Protein AF-A0A2G5BEB1-F1 (afdb_monomer_lite)

Foldseek 3Di:
DWDKDKDFFDWAWAQEADDPVSLPGTAIKTKIKIFTAHCVVCVVVVDCVSDQDVVQLSVQLRVQRHVVRPFHDLVLNQLSSQLSNCVRGVRTLKMWMKMWGAPPDPQFRIKIKIAIDGPCQAPVDDDDPCPVVSVVVHDFIKIKTFFNWAWAQEADDPVSRPGTAIKTKIKIQTDHDDDGDPDHRDRDDDQLPPVVVLSVQLRVDRHPDNYHDQVVNQVVSQCSSCPVSVRQKMKMKMWGAPPDVPDRTDIDIDIDGPVNVPPDDDDPPPPLDWKKWKKKKKAFDDPQVVLVLLLQVLQCVVAVQKHFLAKFAWFWAQQDPDRPGGTMTMIMTIMTGSDDPVRVVVSSVVSQVVQPDDPPPDDSDHGSMDIAGQAMHLDADDDPVDGPNHPCLLVDLRRLNNVCRVPQQCAPVVVRDGSVRSNVCCVPPDPGDPRPPDDFAAEEAEQELECPPQFVPSQQVDLVRSLVVVVVLVVLPHLEYEYELADQAAPGDDDDLVSSLVRQLSNLLVCVVVVPPRAYEYEDQEQSSVLSSVVSPHQEYEYQQLNPPPVCNLLSCQVSLGAYEREDADDGSHCLCVQLQPVVQVRQLLQVLLQVSLVSLSVSSNSRRHLNRYEYESNQPHSHDLVNSVSCLQCLLLSQDDVVVVSDDPPGDNNNHPHAYEYEPQLDVSQCVVVVNPRSNVSLVSVLVSLLSCVLSVHNYYYYNPSNSNVVSSVVSCVVRVD

Organism: Coemansia reversa (strain ATCC 12441 / NRRL 1564) (NCBI:txid763665)

pLDDT: mean 85.65, std 13.17, range [38.09, 98.75]

Radius of gyration: 40.82 Å; chains: 1; bounding box: 99×52×104 Å

Secondary structure (DSSP, 8-state):
--EEEEEEEEEEEE-B-SSTTGGGSPEEEEEEEEEEE--HHHHHH--GGGS--HHHHHHHHHHHHHH-TTB--HHHHHHHHHHHHHHT-TT-SEEEEEEEEET-STT-SEEEEEEEEEHHHHHS----TTHHHHHHT---EEEEEEEEEEEE---SSGGGGTS-EEEEEEEEEEEPPPS---SS------GGG-HHHHHHHHHHHHHH---SSHHHHHHHHHHHHHHTS--SEEEEEEEEETSSTTSSEEEEEEEEEGGGGTS--S---S----EEEEEEEEE-SS-HHHHHHHHHHHHHHT-TTEEEEEE---EEE--SS-SSSPPEEEEEEEEEESS-HHHHHHHHHHHHHHTT--TTS-TT---S-EEEEEEETT--EE-SS-EES-TTGGG-HHHHHHHHHH-SS-EETTTTEEHHHHHHHHHHHS--------PPPEEEEEEE--TT-TTTTTTT-SHHHHHHHHHHHHHTT-SEEEEESS--STTPPPPPHHHHHHHHHHHHHHHHHTT--S-EEEE-S-HHHHHHHHHTT--EEEETTTTSS-TTHHHHHHHHT--EEEE---S-TTTGGG----GGGTT-HHHHHHHHHHHHHHHHHHTT--GGGEEEE--TTSS--HHHHHHHHHTTHHHH--GGGT-S-TTS--TTTT--BEE--TT-HHHHHHHT--SSGGGHHHHHHHHHHHHHTT-SEEEES-HHHHHHHHHHHHHHHT-

InterPro domains:
  IPR000489 Pterin-binding domain [PF00809] (444-705)
  IPR000489 Pterin-binding domain [PS00793] (477-490)
  IPR000489 Pterin-binding domain [PS50972] (441-715)
  IPR000550 7,8-Dihydro-6-hydroxymethylpterin-pyrophosphokinase, HPPK [PF01288] (278-407)
  IPR000550 7,8-Dihydro-6-hydroxymethylpterin-pyrophosphokinase, HPPK [PS00794] (363-374)
  IPR000550 7,8-Dihydro-6-hydroxymethylpterin-pyrophosphokinase, HPPK [TIGR01498] (277-407)
  IPR000550 7,8-Dihydro-6-hydroxymethylpterin-pyrophosphokinase, HPPK [cd00483] (277-406)
  IPR006157 Dihydroneopterin aldolase/epimerase domain [PF02152] (5-115)
  IPR006157 Dihydroneopterin aldolase/epimerase domain [PF02152] (143-255)
  IPR006157 Dihydroneopterin aldolase/epimerase domain [SM00905] (5-117)
  IPR006157 Dihydroneopterin aldolase/epimerase domain [SM00905] (143-256)
  IPR006157 Dihydroneopterin aldolase/epimerase domain [TIGR00526] (3-120)
  IPR006157 Dihydroneopterin aldolase/epimerase domain [TIGR00526] (141-257)
  IPR006390 Dihydropteroate synthase domain [TIGR01496] (444-718)
  IPR006390 Dihydropteroate synthase domain [cd00739] (441-718)
  IPR011005 Dihydropteroate synthase-like superfamily [G3DSA:3.20.20.20] (442-723)
  IPR011005 Dihydropteroate synthase-like superfamily [SSF51717] (438-722)
  IPR035907 7,8-Dihydro-6-hydroxymethylpterin-pyrophosphokinase HPPK superfamily [G3DSA:3.30.70.560] (274-441)
  IPR035907 7,8-Dihydro-6-hydroxymethylpterin-pyrophosphokinase HPPK superfamily [SSF55083] (275-429)
  IPR043133 GTP cyclohydrolase I, C-terminal/NADPH-dependent 7-cyano-7-deazaguanine reductase [G3DSA:3.30.1130.10] (1-122)

Structure (mmCIF, N/CA/C/O backbone):
data_AF-A0A2G5BEB1-F1
#
_entry.id   AF-A0A2G5BEB1-F1
#
loop_
_atom_site.group_PDB
_atom_site.id
_atom_site.type_symbol
_atom_site.label_atom_id
_atom_site.label_alt_id
_atom_site.label_comp_id
_atom_site.label_asym_id
_atom_site.label_entity_id
_atom_site.label_seq_id
_atom_site.pdbx_PDB_ins_code
_atom_site.Cartn_x
_atom_site.Cartn_y
_atom_site.Cartn_z
_atom_site.occupancy
_atom_site.B_iso_or_equiv
_atom_site.auth_seq_id
_atom_site.auth_comp_id
_atom_site.auth_asym_id
_atom_site.auth_atom_id
_atom_site.pdbx_PDB_model_num
ATOM 1 N N . MET A 1 1 ? 57.418 22.191 -40.874 1.00 50.34 1 MET A N 1
ATOM 2 C CA . MET A 1 1 ? 56.161 21.507 -41.246 1.00 50.34 1 MET A CA 1
ATOM 3 C C . MET A 1 1 ? 56.333 20.986 -42.658 1.00 50.34 1 MET A C 1
ATOM 5 O O . MET A 1 1 ? 56.909 21.708 -43.458 1.00 50.34 1 MET A O 1
ATOM 9 N N . ALA A 1 2 ? 55.942 19.744 -42.936 1.00 66.94 2 ALA A N 1
ATOM 10 C CA . ALA A 1 2 ? 55.986 19.213 -44.296 1.00 66.94 2 ALA A CA 1
ATOM 11 C C . ALA A 1 2 ? 54.784 19.742 -45.087 1.00 66.94 2 ALA A C 1
ATOM 13 O O . ALA A 1 2 ? 53.662 19.700 -44.576 1.00 66.94 2 ALA A O 1
ATOM 14 N N . ASP A 1 3 ? 55.013 20.219 -46.308 1.00 84.00 3 ASP A N 1
ATOM 15 C CA . ASP A 1 3 ? 53.933 20.579 -47.224 1.00 84.00 3 ASP A CA 1
ATOM 16 C C . ASP A 1 3 ? 53.257 19.299 -47.750 1.00 84.00 3 ASP A C 1
ATOM 18 O O . ASP A 1 3 ? 53.805 18.192 -47.655 1.00 84.00 3 ASP A O 1
ATOM 22 N N . LYS A 1 4 ? 52.044 19.423 -48.298 1.00 86.69 4 LYS A N 1
ATOM 23 C CA . LYS A 1 4 ? 51.314 18.279 -48.858 1.00 86.69 4 LYS A CA 1
ATOM 24 C C . LYS A 1 4 ? 50.731 18.565 -50.229 1.00 86.69 4 LYS A C 1
ATOM 26 O O . LYS A 1 4 ? 50.159 19.624 -50.473 1.00 86.69 4 LYS A O 1
ATOM 31 N N . ILE A 1 5 ? 50.836 17.572 -51.104 1.00 86.25 5 ILE A N 1
ATOM 32 C CA . ILE A 1 5 ? 50.194 17.548 -52.416 1.00 86.25 5 ILE A CA 1
ATOM 33 C C . ILE A 1 5 ? 49.035 16.559 -52.349 1.00 86.25 5 ILE A C 1
ATOM 35 O O . ILE A 1 5 ? 49.236 15.402 -51.990 1.00 86.25 5 ILE A O 1
ATOM 39 N N . ILE A 1 6 ? 47.828 17.015 -52.680 1.00 87.88 6 ILE A N 1
ATOM 40 C CA . ILE A 1 6 ? 46.588 16.272 -52.433 1.00 87.88 6 ILE A CA 1
ATOM 41 C C . ILE A 1 6 ? 45.949 15.842 -53.754 1.00 87.88 6 ILE A C 1
ATOM 43 O O . ILE A 1 6 ? 45.646 16.671 -54.610 1.00 87.88 6 ILE A O 1
ATOM 47 N N . PHE A 1 7 ? 45.668 14.548 -53.866 1.00 85.88 7 PHE A N 1
ATOM 48 C CA . PHE A 1 7 ? 44.757 13.956 -54.840 1.00 85.88 7 PHE A CA 1
ATOM 49 C C . PHE A 1 7 ? 43.462 13.643 -54.113 1.00 85.88 7 PHE A C 1
ATOM 51 O O . PHE A 1 7 ? 43.474 12.835 -53.188 1.00 85.88 7 PHE A O 1
ATOM 58 N N . ARG A 1 8 ? 42.354 14.272 -54.490 1.00 88.12 8 ARG A N 1
ATOM 59 C CA . ARG A 1 8 ? 41.072 14.065 -53.814 1.00 88.12 8 ARG A CA 1
ATOM 60 C C . ARG A 1 8 ? 40.091 13.360 -54.740 1.00 88.12 8 ARG A C 1
ATOM 62 O O . ARG A 1 8 ? 39.988 13.721 -55.907 1.00 88.12 8 ARG A O 1
ATOM 69 N N . ASP A 1 9 ? 39.376 12.384 -54.188 1.00 87.25 9 ASP A N 1
ATOM 70 C CA . ASP A 1 9 ? 38.238 11.711 -54.821 1.00 87.25 9 ASP A CA 1
ATOM 71 C C . ASP A 1 9 ? 38.525 11.080 -56.199 1.00 87.25 9 ASP A C 1
ATOM 73 O O . ASP A 1 9 ? 37.668 11.068 -57.084 1.00 87.25 9 ASP A O 1
ATOM 77 N N . LEU A 1 10 ? 39.718 10.506 -56.388 1.00 89.31 10 LEU A N 1
ATOM 78 C CA . LEU A 1 10 ? 40.058 9.763 -57.600 1.00 89.31 10 LEU A CA 1
ATOM 79 C C . LEU A 1 10 ? 39.184 8.505 -57.698 1.00 89.31 10 LEU A C 1
ATOM 81 O O . LEU A 1 10 ? 39.297 7.591 -56.880 1.00 89.31 10 LEU A O 1
ATOM 85 N N . GLN A 1 11 ? 38.317 8.460 -58.707 1.00 89.88 11 GLN A N 1
ATOM 86 C CA . GLN A 1 11 ? 37.434 7.324 -58.953 1.00 89.88 11 GLN A CA 1
ATOM 87 C C . GLN A 1 11 ? 38.144 6.265 -59.793 1.00 89.88 11 GLN A C 1
ATOM 89 O O . GLN A 1 11 ? 38.603 6.541 -60.899 1.00 89.88 11 GLN A O 1
ATOM 94 N N . VAL A 1 12 ? 38.194 5.038 -59.283 1.00 88.00 12 VAL A N 1
ATOM 95 C CA . VAL A 1 12 ? 38.777 3.883 -59.976 1.00 88.00 12 VAL A CA 1
ATOM 96 C C . VAL A 1 12 ? 37.837 2.688 -59.891 1.00 88.00 12 VAL A C 1
ATOM 98 O O . VAL A 1 12 ? 36.945 2.643 -59.042 1.00 88.00 12 VAL A O 1
ATOM 101 N N . ARG A 1 13 ? 38.012 1.702 -60.775 1.00 84.44 13 ARG A N 1
ATOM 102 C CA . ARG A 1 13 ? 37.219 0.467 -60.757 1.00 84.44 13 ARG A CA 1
ATOM 103 C C . ARG A 1 13 ? 38.139 -0.733 -60.634 1.00 84.44 13 ARG A C 1
ATOM 105 O O . ARG A 1 13 ? 39.037 -0.895 -61.448 1.00 84.44 13 ARG A O 1
ATOM 112 N N . THR A 1 14 ? 37.893 -1.580 -59.641 1.00 83.19 14 THR A N 1
ATOM 113 C CA . THR A 1 14 ? 38.713 -2.773 -59.403 1.00 83.19 14 THR A CA 1
ATOM 114 C C . THR A 1 14 ? 37.883 -3.934 -58.859 1.00 83.19 14 THR A C 1
ATOM 116 O O . THR A 1 14 ? 36.728 -3.755 -58.468 1.00 83.19 14 THR A O 1
ATOM 119 N N . VAL A 1 15 ? 38.447 -5.139 -58.872 1.00 80.62 15 VAL A N 1
ATOM 120 C CA . VAL A 1 15 ? 37.795 -6.361 -58.383 1.00 80.62 15 VAL A CA 1
ATOM 121 C C . VAL A 1 15 ? 38.405 -6.715 -57.029 1.00 80.62 15 VAL A C 1
ATOM 123 O O . VAL A 1 15 ? 39.527 -7.218 -56.981 1.00 80.62 15 VAL A O 1
ATOM 126 N N . LEU A 1 16 ? 37.662 -6.437 -55.952 1.00 75.50 16 LEU A N 1
ATOM 127 C CA . LEU A 1 16 ? 38.120 -6.554 -54.565 1.00 75.50 16 LEU A CA 1
ATOM 128 C C . LEU A 1 16 ? 37.055 -7.209 -53.675 1.00 75.50 16 LEU A C 1
ATOM 130 O O . LEU A 1 16 ? 35.891 -6.794 -53.710 1.00 75.50 16 LEU A O 1
ATOM 134 N N . GLY A 1 17 ? 37.456 -8.195 -52.865 1.00 67.06 17 GLY A N 1
ATOM 135 C CA . GLY A 1 17 ? 36.597 -8.799 -51.837 1.00 67.06 17 GLY A CA 1
ATOM 136 C C . GLY A 1 17 ? 36.784 -10.304 -51.611 1.00 67.06 17 GLY A C 1
ATOM 137 O O . GLY A 1 17 ? 37.324 -11.023 -52.456 1.00 67.06 17 GLY A O 1
ATOM 138 N N . ASN A 1 18 ? 36.298 -10.782 -50.461 1.00 61.09 18 ASN A N 1
ATOM 139 C CA . ASN A 1 18 ? 36.374 -12.189 -50.040 1.00 61.09 18 ASN A CA 1
ATOM 140 C C . ASN A 1 18 ? 35.274 -13.065 -50.659 1.00 61.09 18 ASN A C 1
ATOM 142 O O . ASN A 1 18 ? 35.473 -14.266 -50.861 1.00 61.09 18 ASN A O 1
ATOM 146 N N . ASP A 1 19 ? 34.120 -12.482 -50.992 1.00 57.94 19 ASP A N 1
ATOM 147 C CA . ASP A 1 19 ? 32.977 -13.254 -51.464 1.00 57.94 19 ASP A CA 1
ATOM 148 C C . ASP A 1 19 ? 33.069 -13.583 -52.959 1.00 57.94 19 ASP A C 1
ATOM 150 O O . ASP A 1 19 ? 33.505 -12.794 -53.801 1.00 57.94 19 ASP A O 1
ATOM 154 N N . SER A 1 20 ? 32.576 -14.764 -53.335 1.00 55.53 20 SER A N 1
ATOM 155 C CA . SER A 1 20 ? 32.571 -15.234 -54.729 1.00 55.53 20 SER A CA 1
ATOM 156 C C . SER A 1 20 ? 31.757 -14.361 -55.694 1.00 55.53 20 SER A C 1
ATOM 158 O O . SER A 1 20 ? 31.937 -14.482 -56.903 1.00 55.53 20 SER A O 1
ATOM 160 N N . TRP A 1 21 ? 30.868 -13.493 -55.203 1.00 58.41 21 TRP A N 1
ATOM 161 C CA . TRP A 1 21 ? 30.113 -12.542 -56.027 1.00 58.41 21 TRP A CA 1
ATOM 162 C C . TRP A 1 21 ? 30.833 -11.191 -56.183 1.00 58.41 21 TRP A C 1
ATOM 164 O O . TRP A 1 21 ? 30.773 -10.602 -57.262 1.00 58.41 21 TRP A O 1
ATOM 174 N N . GLU A 1 22 ? 31.584 -10.742 -55.169 1.00 59.75 22 GLU A N 1
ATOM 175 C CA . GLU A 1 22 ? 32.393 -9.513 -55.223 1.00 59.75 22 GLU A CA 1
ATOM 176 C C . GLU A 1 22 ? 33.543 -9.628 -56.233 1.00 59.75 22 GLU A C 1
ATOM 178 O O . GLU A 1 22 ? 33.917 -8.641 -56.867 1.00 59.75 22 GLU A O 1
ATOM 183 N N . ARG A 1 23 ? 34.031 -10.855 -56.462 1.00 61.38 23 ARG A N 1
ATOM 184 C CA . ARG A 1 23 ? 35.106 -11.178 -57.414 1.00 61.38 23 ARG A CA 1
ATOM 185 C C . ARG A 1 23 ? 34.682 -11.222 -58.891 1.00 61.38 23 ARG A C 1
ATOM 187 O O . ARG A 1 23 ? 35.510 -11.517 -59.747 1.00 61.38 23 ARG A O 1
ATOM 194 N N . LYS A 1 24 ? 33.408 -10.960 -59.219 1.00 62.44 24 LYS A N 1
ATOM 195 C CA . LYS A 1 24 ? 32.873 -11.121 -60.590 1.00 62.44 24 LYS A CA 1
ATOM 196 C C . LYS A 1 24 ? 32.738 -9.826 -61.393 1.00 62.44 24 LYS A C 1
ATOM 198 O O . LYS A 1 24 ? 32.649 -9.900 -62.616 1.00 62.44 24 LYS A O 1
ATOM 203 N N . LYS A 1 25 ? 32.669 -8.652 -60.752 1.00 73.44 25 LYS A N 1
ATOM 204 C CA . LYS A 1 25 ? 32.458 -7.363 -61.439 1.00 73.44 25 LYS A CA 1
ATOM 205 C C . LYS A 1 25 ? 33.338 -6.257 -60.841 1.00 73.44 25 LYS A C 1
ATOM 207 O O . LYS A 1 25 ? 33.421 -6.183 -59.618 1.00 73.44 25 LYS A O 1
ATOM 212 N N . PRO A 1 26 ? 33.929 -5.365 -61.662 1.00 78.31 26 PRO A N 1
ATOM 213 C CA . PRO A 1 26 ? 34.647 -4.193 -61.167 1.00 78.31 26 PRO A CA 1
ATOM 214 C C . PRO A 1 26 ? 33.732 -3.238 -60.387 1.00 78.31 26 PRO A C 1
ATOM 216 O O . PRO A 1 26 ? 32.719 -2.758 -60.911 1.00 78.31 26 PRO A O 1
ATOM 219 N N . GLN A 1 27 ? 34.116 -2.938 -59.149 1.00 80.44 27 GLN A N 1
ATOM 220 C CA . GLN A 1 27 ? 33.395 -2.079 -58.211 1.00 80.44 27 GLN A CA 1
ATOM 221 C C . GLN A 1 27 ? 34.044 -0.690 -58.156 1.00 80.44 27 GLN A C 1
ATOM 223 O O . GLN A 1 27 ? 35.267 -0.595 -58.284 1.00 80.44 27 GLN A O 1
ATOM 228 N N . PRO A 1 28 ? 33.258 0.387 -57.988 1.00 86.50 28 PRO A N 1
ATOM 229 C CA . PRO A 1 28 ? 33.807 1.726 -57.840 1.00 86.50 28 PRO A CA 1
ATOM 230 C C . PRO A 1 28 ? 34.500 1.873 -56.479 1.00 86.50 28 PRO A C 1
ATOM 232 O O . PRO A 1 28 ? 33.906 1.589 -55.440 1.00 86.50 28 PRO A O 1
ATOM 235 N N . LEU A 1 29 ? 35.738 2.353 -56.494 1.00 88.69 29 LEU A N 1
ATOM 236 C CA . LEU A 1 29 ? 36.470 2.811 -55.319 1.00 88.69 29 LEU A CA 1
ATOM 237 C C . LEU A 1 29 ? 36.812 4.289 -55.484 1.00 88.69 29 LEU A C 1
ATOM 239 O O . LEU A 1 29 ? 37.025 4.773 -56.597 1.00 88.69 29 LEU A O 1
ATOM 243 N N . VAL A 1 30 ? 36.875 4.997 -54.362 1.00 91.00 30 VAL A N 1
ATOM 244 C CA . VAL A 1 30 ? 37.240 6.412 -54.312 1.00 91.00 30 VAL A CA 1
ATOM 245 C C . VAL A 1 30 ? 38.501 6.555 -53.478 1.00 91.00 30 VAL A C 1
ATOM 247 O O . VAL A 1 30 ? 38.523 6.159 -52.313 1.00 91.00 30 VAL A O 1
ATOM 250 N N . ILE A 1 31 ? 39.543 7.127 -54.069 1.00 91.81 31 ILE A N 1
ATOM 251 C CA . ILE A 1 31 ? 40.861 7.254 -53.453 1.00 91.81 31 ILE A CA 1
ATOM 252 C C . ILE A 1 31 ? 41.169 8.728 -53.220 1.00 91.81 31 ILE A C 1
ATOM 254 O O . ILE A 1 31 ? 41.118 9.541 -54.140 1.00 91.81 31 ILE A O 1
ATOM 258 N N . THR A 1 32 ? 41.553 9.056 -51.995 1.00 92.19 32 THR A N 1
ATOM 259 C CA . THR A 1 32 ? 42.235 10.309 -51.678 1.00 92.19 32 THR A CA 1
ATOM 260 C C . THR A 1 32 ? 43.657 9.969 -51.256 1.00 92.19 32 THR A C 1
ATOM 262 O O . THR A 1 32 ? 43.847 9.083 -50.430 1.00 92.19 32 THR A O 1
ATOM 265 N N . ALA A 1 33 ? 44.661 10.638 -51.813 1.00 90.31 33 ALA A N 1
ATOM 266 C CA . ALA A 1 33 ? 46.050 10.457 -51.408 1.00 90.31 33 ALA A CA 1
ATOM 267 C C . ALA A 1 33 ? 46.710 11.809 -51.127 1.00 90.31 33 ALA A C 1
ATOM 269 O O . ALA A 1 33 ? 46.511 12.765 -51.873 1.00 90.31 33 ALA A O 1
ATOM 270 N N . GLU A 1 34 ? 47.503 11.893 -50.062 1.00 90.88 34 GLU A N 1
ATOM 271 C CA . GLU A 1 34 ? 48.297 13.080 -49.732 1.00 90.88 34 GLU A CA 1
ATOM 272 C C . GLU A 1 34 ? 49.778 12.697 -49.739 1.00 90.88 34 GLU A C 1
ATOM 274 O O . GLU A 1 34 ? 50.208 11.843 -48.968 1.00 90.88 34 GLU A O 1
ATOM 279 N N . VAL A 1 35 ? 50.565 13.307 -50.625 1.00 88.69 35 VAL A N 1
ATOM 280 C CA . VAL A 1 35 ? 52.017 13.106 -50.692 1.00 88.69 35 VAL A CA 1
ATOM 281 C C . VAL A 1 35 ? 52.688 14.227 -49.913 1.00 88.69 35 VAL A C 1
ATOM 283 O O . VAL A 1 35 ? 52.604 15.393 -50.299 1.00 88.69 35 VAL A O 1
ATOM 286 N N . HIS A 1 36 ? 53.349 13.871 -48.815 1.00 87.00 36 HIS A N 1
ATOM 287 C CA . HIS A 1 36 ? 54.036 14.815 -47.942 1.00 87.00 36 HIS A CA 1
ATOM 288 C C . HIS A 1 36 ? 55.459 15.051 -48.452 1.00 87.00 36 HIS A C 1
ATOM 290 O O . HIS A 1 36 ? 56.239 14.110 -48.592 1.00 87.00 36 HIS A O 1
ATOM 296 N N . THR A 1 37 ? 55.803 16.302 -48.744 1.00 85.12 37 THR A N 1
ATOM 297 C CA . THR A 1 37 ? 57.102 16.724 -49.299 1.00 85.12 37 THR A CA 1
ATOM 298 C C . THR A 1 37 ? 57.330 18.200 -48.980 1.00 85.12 37 THR A C 1
ATOM 300 O O . THR A 1 37 ? 56.379 18.919 -48.713 1.00 85.12 37 THR A O 1
ATOM 303 N N . SER A 1 38 ? 58.565 18.696 -49.038 1.00 82.25 38 SER A N 1
ATOM 304 C CA . SER A 1 38 ? 58.790 20.148 -49.084 1.00 82.25 38 SER A CA 1
ATOM 305 C C . SER A 1 38 ? 58.563 20.662 -50.507 1.00 82.25 38 SER A C 1
ATOM 307 O O . SER A 1 38 ? 59.093 20.076 -51.454 1.00 82.25 38 SER A O 1
ATOM 309 N N . ILE A 1 39 ? 57.804 21.750 -50.667 1.00 82.69 39 ILE A N 1
ATOM 310 C CA . ILE A 1 39 ? 57.657 22.459 -51.955 1.00 82.69 39 ILE A CA 1
ATOM 311 C C . ILE A 1 39 ? 58.465 23.760 -52.004 1.00 82.69 39 ILE A C 1
ATOM 313 O O . ILE A 1 39 ? 58.426 24.470 -53.004 1.00 82.69 39 ILE A O 1
ATOM 317 N N . THR A 1 40 ? 59.226 24.073 -50.949 1.00 82.94 40 THR A N 1
ATOM 318 C CA . THR A 1 40 ? 59.917 25.365 -50.795 1.00 82.94 40 THR A CA 1
ATOM 319 C C . THR A 1 40 ? 60.860 25.675 -51.960 1.00 82.94 40 THR A C 1
ATOM 321 O O . THR A 1 40 ? 60.860 26.797 -52.462 1.00 82.94 40 THR A O 1
ATOM 324 N N . SER A 1 41 ? 61.656 24.700 -52.413 1.00 78.62 41 SER A N 1
ATOM 325 C CA . SER A 1 41 ? 62.589 24.905 -53.531 1.00 78.62 41 SER A CA 1
ATOM 326 C C . SER A 1 41 ? 61.846 25.142 -54.844 1.00 78.62 41 SER A C 1
ATOM 328 O O . SER A 1 41 ? 62.132 26.119 -55.527 1.00 78.62 41 SER A O 1
ATOM 330 N N . ALA A 1 42 ? 60.825 24.329 -55.133 1.00 81.06 42 ALA A N 1
ATOM 331 C CA . ALA A 1 42 ? 59.997 24.476 -56.326 1.00 81.06 42 ALA A CA 1
ATOM 332 C C . ALA A 1 42 ? 59.212 25.796 -56.351 1.00 81.06 42 ALA A C 1
ATOM 334 O O . ALA A 1 42 ? 59.105 26.415 -57.400 1.00 81.06 42 ALA A O 1
ATOM 335 N N . GLY A 1 43 ? 58.704 26.258 -55.204 1.00 82.50 43 GLY A N 1
ATOM 336 C CA . GLY A 1 43 ? 58.013 27.546 -55.099 1.00 82.50 43 GLY A CA 1
ATOM 337 C C . GLY A 1 43 ? 58.934 28.748 -55.327 1.00 82.50 43 GLY A C 1
ATOM 338 O O . GLY A 1 43 ? 58.469 29.794 -55.768 1.00 82.50 43 GLY A O 1
ATOM 339 N N . LYS A 1 44 ? 60.240 28.605 -55.060 1.00 83.19 44 LYS A N 1
ATOM 340 C CA . LYS A 1 44 ? 61.248 29.643 -55.337 1.00 83.19 44 LYS A CA 1
ATOM 341 C C . LYS A 1 44 ? 61.762 29.607 -56.776 1.00 83.19 44 LYS A C 1
ATOM 343 O O . LYS A 1 44 ? 62.101 30.656 -57.312 1.00 83.19 44 LYS A O 1
ATOM 348 N N . SER A 1 45 ? 61.878 28.421 -57.371 1.00 84.94 45 SER A N 1
ATOM 349 C CA . SER A 1 45 ? 62.486 28.223 -58.693 1.00 84.94 45 SER A CA 1
ATOM 350 C C . SER A 1 45 ? 61.481 28.098 -59.839 1.00 84.94 45 SER A C 1
ATOM 352 O O . SER A 1 45 ? 61.897 28.116 -60.995 1.00 84.94 45 SER A O 1
ATOM 354 N N . ASP A 1 46 ? 60.190 27.937 -59.529 1.00 79.44 46 ASP A N 1
ATOM 355 C CA . ASP A 1 46 ? 59.101 27.627 -60.467 1.00 79.44 46 ASP A CA 1
ATOM 356 C C . ASP A 1 46 ? 59.376 26.387 -61.347 1.00 79.44 46 ASP A C 1
ATOM 358 O O . ASP A 1 46 ? 58.921 26.254 -62.484 1.00 79.44 46 ASP A O 1
ATOM 362 N N . ARG A 1 47 ? 60.170 25.436 -60.832 1.00 74.00 47 ARG A N 1
ATOM 363 C CA . ARG A 1 47 ? 60.544 24.205 -61.545 1.00 74.00 47 ARG A CA 1
ATOM 364 C C . ARG A 1 47 ? 59.811 22.994 -60.992 1.00 74.00 47 ARG A C 1
ATOM 366 O O . ARG A 1 47 ? 60.077 22.534 -59.883 1.00 74.00 47 ARG A O 1
ATOM 373 N N . VAL A 1 48 ? 58.975 22.373 -61.825 1.00 73.38 48 VAL A N 1
ATOM 374 C CA . VAL A 1 48 ? 58.261 21.125 -61.482 1.00 73.38 48 VAL A CA 1
ATOM 375 C C . VAL A 1 48 ? 59.223 19.972 -61.169 1.00 73.38 48 VAL A C 1
ATOM 377 O O . VAL A 1 48 ? 58.917 19.147 -60.313 1.00 73.38 48 VAL A O 1
ATOM 380 N N . SER A 1 49 ? 60.411 19.936 -61.789 1.00 75.62 49 SER A N 1
ATOM 381 C CA . SER A 1 49 ? 61.471 18.957 -61.486 1.00 75.62 49 SER A CA 1
ATOM 382 C C . SER A 1 49 ? 61.995 19.047 -60.050 1.00 75.62 49 SER A C 1
ATOM 384 O O . SER A 1 49 ? 62.637 18.117 -59.565 1.00 75.62 49 SER A O 1
ATOM 386 N N . GLU A 1 50 ? 61.748 20.172 -59.376 1.00 72.50 50 GLU A N 1
ATOM 387 C CA . GLU A 1 50 ? 62.120 20.390 -57.983 1.00 72.50 50 GLU A CA 1
ATOM 388 C C . GLU A 1 50 ? 60.976 20.080 -57.001 1.00 72.50 50 GLU A C 1
ATOM 390 O O . GLU A 1 50 ? 61.173 20.163 -55.788 1.00 72.50 50 GLU A O 1
ATOM 395 N N . SER A 1 51 ? 59.815 19.659 -57.516 1.00 79.31 51 SER A N 1
ATOM 396 C CA . SER A 1 51 ? 58.639 19.216 -56.764 1.00 79.31 51 SER A CA 1
ATOM 397 C C . SER A 1 51 ? 58.303 17.749 -57.065 1.00 79.31 51 SER A C 1
ATOM 399 O O . SER A 1 51 ? 58.953 17.074 -57.864 1.00 79.31 51 SER A O 1
ATOM 401 N N . VAL A 1 52 ? 57.258 17.234 -56.423 1.00 79.25 52 VAL A N 1
ATOM 402 C CA . VAL A 1 52 ? 56.653 15.946 -56.764 1.00 79.25 52 VAL A CA 1
ATOM 403 C C . VAL A 1 52 ? 55.662 16.143 -57.917 1.00 79.25 52 VAL A C 1
ATOM 405 O O . VAL A 1 52 ? 54.689 16.889 -57.803 1.00 79.25 52 VAL A O 1
ATOM 408 N N . HIS A 1 53 ? 55.877 15.443 -59.037 1.00 80.69 53 HIS A N 1
ATOM 409 C CA . HIS A 1 53 ? 54.985 15.527 -60.195 1.00 80.69 53 HIS A CA 1
ATOM 410 C C . HIS A 1 53 ? 53.680 14.758 -59.947 1.00 80.69 53 HIS A C 1
ATOM 412 O O . HIS A 1 53 ? 53.558 13.564 -60.238 1.00 80.69 53 HIS A O 1
ATOM 418 N N . TYR A 1 54 ? 52.656 15.469 -59.483 1.00 79.69 54 TYR A N 1
ATOM 419 C CA . TYR A 1 54 ? 51.370 14.888 -59.104 1.00 79.69 54 TYR A CA 1
ATOM 420 C C . TYR A 1 54 ? 50.701 14.090 -60.241 1.00 79.69 54 TYR A C 1
ATOM 422 O O . TYR A 1 54 ? 50.201 12.990 -60.021 1.00 79.69 54 TYR A O 1
ATOM 430 N N . GLY A 1 55 ? 50.792 14.555 -61.493 1.00 81.38 55 GLY A N 1
ATOM 431 C CA . GLY A 1 55 ? 50.257 13.820 -62.649 1.00 81.38 55 GLY A CA 1
ATOM 432 C C . GLY A 1 55 ? 50.869 12.426 -62.877 1.00 81.38 55 GLY A C 1
ATOM 433 O O . GLY A 1 55 ? 50.172 11.532 -63.352 1.00 81.38 55 GLY A O 1
ATOM 434 N N . VAL A 1 56 ? 52.141 12.205 -62.519 1.00 83.94 56 VAL A N 1
ATOM 435 C CA . VAL A 1 56 ? 52.809 10.897 -62.664 1.00 83.94 56 VAL A CA 1
ATOM 436 C C . VAL A 1 56 ? 52.387 9.958 -61.535 1.00 83.94 56 VAL A C 1
ATOM 438 O O . VAL A 1 56 ? 52.053 8.804 -61.801 1.00 83.94 56 VAL A O 1
ATOM 441 N N . ALA A 1 57 ? 52.329 10.463 -60.299 1.00 83.56 57 ALA A N 1
ATOM 442 C CA . ALA A 1 57 ? 51.834 9.709 -59.148 1.00 83.56 57 ALA A CA 1
ATOM 443 C C . ALA A 1 57 ? 50.370 9.275 -59.338 1.00 83.56 57 ALA A C 1
ATOM 445 O O . ALA A 1 57 ? 50.052 8.105 -59.149 1.00 83.56 57 ALA A O 1
ATOM 446 N N . CYS A 1 58 ? 49.507 10.176 -59.822 1.00 86.12 58 CYS A N 1
ATOM 447 C CA . CYS A 1 58 ? 48.113 9.866 -60.145 1.00 86.12 58 CYS A CA 1
ATOM 448 C C . CYS A 1 58 ? 48.003 8.767 -61.220 1.00 86.12 58 CYS A C 1
ATOM 450 O O . CYS A 1 58 ? 47.338 7.760 -60.997 1.00 86.12 58 CYS A O 1
ATOM 452 N N . LYS A 1 59 ? 48.733 8.885 -62.343 1.00 87.00 59 LYS A N 1
ATOM 453 C CA . LYS A 1 59 ? 48.748 7.852 -63.400 1.00 87.00 59 LYS A CA 1
ATOM 454 C C . LYS A 1 59 ? 49.191 6.482 -62.883 1.00 87.00 59 LYS A C 1
ATOM 456 O O . LYS A 1 59 ? 48.628 5.468 -63.287 1.00 87.00 59 LYS A O 1
ATOM 461 N N . ARG A 1 60 ? 50.190 6.440 -61.998 1.00 86.88 60 ARG A N 1
ATOM 462 C CA . ARG A 1 60 ? 50.664 5.188 -61.390 1.00 86.88 60 ARG A CA 1
ATOM 463 C C . ARG A 1 60 ? 49.662 4.591 -60.413 1.00 86.88 60 ARG A C 1
ATOM 465 O O . ARG A 1 60 ? 49.453 3.384 -60.464 1.00 86.88 60 ARG A O 1
ATOM 472 N N . ALA A 1 61 ? 49.026 5.413 -59.582 1.00 85.75 61 ALA A N 1
ATOM 473 C CA . ALA A 1 61 ? 47.962 4.970 -58.688 1.00 85.75 61 ALA A CA 1
ATOM 474 C C . ALA A 1 61 ? 46.773 4.386 -59.473 1.00 85.75 61 ALA A C 1
ATOM 476 O O . ALA A 1 61 ? 46.295 3.305 -59.135 1.00 85.75 61 ALA A O 1
ATOM 477 N N . THR A 1 62 ? 46.353 5.035 -60.567 1.00 87.25 62 THR A N 1
ATOM 478 C CA . THR A 1 62 ? 45.297 4.519 -61.454 1.00 87.25 62 THR A CA 1
ATOM 479 C C . THR A 1 62 ? 45.705 3.206 -62.122 1.00 87.25 62 THR A C 1
ATOM 481 O O . THR A 1 62 ? 44.957 2.236 -62.052 1.00 87.25 62 THR A O 1
ATOM 484 N N . ALA A 1 63 ? 46.911 3.132 -62.695 1.00 87.00 63 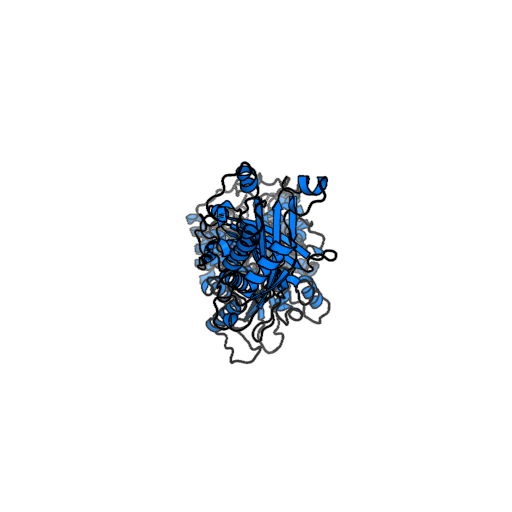ALA A N 1
ATOM 485 C CA . ALA A 1 63 ? 47.405 1.913 -63.341 1.00 87.00 63 ALA A CA 1
ATOM 486 C C . ALA A 1 63 ? 47.524 0.732 -62.360 1.00 87.00 63 ALA A C 1
ATOM 488 O O . ALA A 1 63 ? 47.227 -0.411 -62.712 1.00 87.00 63 ALA A O 1
ATOM 489 N N . PHE A 1 64 ? 47.927 0.994 -61.112 1.00 88.38 64 PHE A N 1
ATOM 490 C CA . PHE A 1 64 ? 47.880 -0.014 -60.057 1.00 88.38 64 PHE A CA 1
ATOM 491 C C . PHE A 1 64 ? 46.435 -0.443 -59.775 1.00 88.38 64 PHE A C 1
ATOM 493 O O . PHE A 1 64 ? 46.148 -1.634 -59.788 1.00 88.38 64 PHE A O 1
ATOM 500 N N . ALA A 1 65 ? 45.512 0.503 -59.574 1.00 85.31 65 ALA A N 1
ATOM 501 C CA . ALA A 1 65 ? 44.123 0.181 -59.257 1.00 85.31 65 ALA A CA 1
ATOM 502 C C . ALA A 1 65 ? 43.441 -0.683 -60.332 1.00 85.31 65 ALA A C 1
ATOM 504 O O . ALA A 1 65 ? 42.696 -1.607 -59.997 1.00 85.31 65 ALA A O 1
ATOM 505 N N . GLU A 1 66 ? 43.723 -0.398 -61.605 1.00 84.00 66 GLU A N 1
ATOM 506 C CA . GLU A 1 66 ? 43.212 -1.147 -62.756 1.00 84.00 66 GLU A CA 1
ATOM 507 C C . GLU A 1 66 ? 43.825 -2.546 -62.873 1.00 84.00 66 GLU A C 1
ATOM 509 O O . GLU A 1 66 ? 43.135 -3.464 -63.298 1.00 84.00 66 GLU A O 1
ATOM 514 N N . SER A 1 67 ? 45.086 -2.732 -62.469 1.00 82.62 67 SER A N 1
ATOM 515 C CA . SER A 1 67 ? 45.782 -4.031 -62.525 1.00 82.62 67 SER A CA 1
ATOM 516 C C . SER A 1 67 ? 45.636 -4.878 -61.256 1.00 82.62 67 SER A C 1
ATOM 518 O O . SER A 1 67 ? 45.945 -6.070 -61.276 1.00 82.62 67 SER A O 1
ATOM 520 N N . ALA A 1 68 ? 45.133 -4.297 -60.163 1.00 76.19 68 ALA A N 1
ATOM 521 C CA . ALA A 1 68 ? 44.945 -4.933 -58.860 1.00 76.19 68 ALA A CA 1
ATOM 522 C C . ALA A 1 68 ? 43.742 -5.901 -58.822 1.00 76.19 68 ALA A C 1
ATOM 524 O O . ALA A 1 68 ? 42.859 -5.801 -57.970 1.00 76.19 68 ALA A O 1
ATOM 525 N N . HIS A 1 69 ? 43.685 -6.851 -59.756 1.00 71.56 69 HIS A N 1
ATOM 526 C CA . HIS A 1 69 ? 42.661 -7.891 -59.778 1.00 71.56 69 HIS A CA 1
ATOM 527 C C . HIS A 1 69 ? 42.997 -9.009 -58.785 1.00 71.56 69 HIS A C 1
ATOM 529 O O . HIS A 1 69 ? 44.063 -9.616 -58.863 1.00 71.56 69 HIS A O 1
ATOM 535 N N . GLY A 1 70 ? 42.061 -9.324 -57.884 1.00 67.12 70 GLY A N 1
ATOM 536 C CA . GLY A 1 70 ? 42.175 -10.481 -56.987 1.00 67.12 70 GLY A CA 1
ATOM 537 C C . GLY A 1 70 ? 42.645 -10.175 -55.564 1.00 67.12 70 GLY A C 1
ATOM 538 O O . GLY A 1 70 ? 42.882 -11.120 -54.815 1.00 67.12 70 GLY A O 1
ATOM 539 N N . LEU A 1 71 ? 42.732 -8.897 -55.179 1.00 75.81 71 LEU A N 1
ATOM 540 C CA . LEU A 1 71 ? 42.914 -8.508 -53.778 1.00 75.81 71 LEU A CA 1
ATOM 541 C C . LEU A 1 71 ? 41.646 -8.805 -52.959 1.00 75.81 71 LEU A C 1
ATOM 543 O O . LEU A 1 71 ? 40.518 -8.558 -53.391 1.00 75.81 71 LEU A O 1
ATOM 547 N N . GLN A 1 72 ? 41.835 -9.317 -51.752 1.00 73.50 72 GLN A N 1
ATOM 548 C CA . GLN A 1 72 ? 40.794 -9.698 -50.805 1.00 73.50 72 GLN A CA 1
ATOM 549 C C . GLN A 1 72 ? 40.396 -8.532 -49.895 1.00 73.50 72 GLN A C 1
ATOM 551 O O . GLN A 1 72 ? 39.244 -8.470 -49.462 1.00 73.50 72 GLN A O 1
ATOM 556 N N . SER A 1 73 ? 41.315 -7.596 -49.632 1.00 78.69 73 SER A N 1
ATOM 557 C CA . SER A 1 73 ? 41.153 -6.545 -48.622 1.00 78.69 73 SER A CA 1
ATOM 558 C C . SER A 1 73 ? 41.396 -5.120 -49.127 1.00 78.69 73 SER A C 1
ATOM 560 O O . SER A 1 73 ? 42.186 -4.881 -50.044 1.00 78.69 73 SER A O 1
ATOM 562 N N . LEU A 1 74 ? 40.706 -4.150 -48.513 1.00 82.94 74 LEU A N 1
ATOM 563 C CA . LEU A 1 74 ? 40.837 -2.725 -48.847 1.00 82.94 74 LEU A CA 1
ATOM 564 C C . LEU A 1 74 ? 42.156 -2.147 -48.314 1.00 82.94 74 LEU A C 1
ATOM 566 O O . LEU A 1 74 ? 42.709 -1.215 -48.891 1.00 82.94 74 LEU A O 1
ATOM 570 N N . GLU A 1 75 ? 42.683 -2.753 -47.257 1.00 83.12 75 GLU A N 1
ATOM 571 C CA . GLU A 1 75 ? 43.982 -2.495 -46.656 1.00 83.12 75 GLU A CA 1
ATOM 572 C C . GLU A 1 75 ? 45.112 -2.801 -47.642 1.00 83.12 75 GLU A C 1
ATOM 574 O O . GLU A 1 75 ? 45.906 -1.913 -47.948 1.00 83.12 75 GLU A O 1
ATOM 579 N N . ALA A 1 76 ? 45.134 -4.010 -48.218 1.00 80.56 76 ALA A N 1
ATOM 580 C CA . ALA A 1 76 ? 46.116 -4.392 -49.235 1.00 80.56 76 ALA A CA 1
ATOM 581 C C . ALA A 1 76 ? 46.058 -3.462 -50.459 1.00 80.56 76 ALA A C 1
ATOM 583 O O . ALA A 1 76 ? 47.084 -3.085 -51.032 1.00 80.56 76 ALA A O 1
ATOM 584 N N . PHE A 1 77 ? 44.850 -3.048 -50.843 1.00 87.06 77 PHE A N 1
ATOM 585 C CA . PHE A 1 77 ? 44.654 -2.094 -51.926 1.00 87.06 77 PHE A CA 1
ATOM 586 C C . PHE A 1 77 ? 45.225 -0.707 -51.597 1.00 87.06 77 PHE A C 1
ATOM 588 O O . PHE A 1 77 ? 45.971 -0.148 -52.403 1.00 87.06 77 PHE A O 1
ATOM 595 N N . ALA A 1 78 ? 44.926 -0.164 -50.414 1.00 88.50 78 ALA A N 1
ATOM 596 C CA . ALA A 1 78 ? 45.460 1.120 -49.967 1.00 88.50 78 ALA A CA 1
ATOM 597 C C . ALA A 1 78 ? 46.998 1.092 -49.886 1.00 88.50 78 ALA A C 1
ATOM 599 O O . ALA A 1 78 ? 47.658 2.039 -50.319 1.00 88.50 78 ALA A O 1
ATOM 600 N N . GLU A 1 79 ? 47.580 -0.014 -49.412 1.00 86.69 79 GLU A N 1
ATOM 601 C CA . GLU A 1 79 ? 49.033 -0.213 -49.360 1.00 86.69 79 GLU A CA 1
ATOM 602 C C . GLU A 1 79 ? 49.671 -0.218 -50.748 1.00 86.69 79 GLU A C 1
ATOM 604 O O . GLU A 1 79 ? 50.705 0.420 -50.964 1.00 86.69 79 GLU A O 1
ATOM 609 N N . GLY A 1 80 ? 49.040 -0.887 -51.711 1.00 86.38 80 GLY A N 1
ATOM 610 C CA . GLY A 1 80 ? 49.501 -0.892 -53.093 1.00 86.38 80 GLY A CA 1
ATOM 611 C C . GLY A 1 80 ? 49.452 0.489 -53.752 1.00 86.38 80 GLY A C 1
ATOM 612 O O . GLY A 1 80 ? 50.392 0.866 -54.453 1.00 86.38 80 GLY A O 1
ATOM 613 N N . ILE A 1 81 ? 48.428 1.295 -53.452 1.00 88.94 81 ILE A N 1
ATOM 614 C CA . ILE A 1 81 ? 48.351 2.699 -53.886 1.00 88.94 81 ILE A CA 1
ATOM 615 C C . ILE A 1 81 ? 49.472 3.531 -53.258 1.00 88.94 81 ILE A C 1
ATOM 617 O O . ILE A 1 81 ? 50.157 4.272 -53.967 1.00 88.94 81 ILE A O 1
ATOM 621 N N . ALA A 1 82 ? 49.711 3.387 -51.951 1.00 88.94 82 ALA A N 1
ATOM 622 C CA . ALA A 1 82 ? 50.793 4.096 -51.272 1.00 88.94 82 ALA A CA 1
ATOM 623 C C . ALA A 1 82 ? 52.161 3.743 -51.884 1.00 88.94 82 ALA A C 1
ATOM 625 O O . ALA A 1 82 ? 52.970 4.634 -52.157 1.00 88.94 82 ALA A O 1
ATOM 626 N N . ARG A 1 83 ? 52.390 2.456 -52.183 1.00 88.12 83 ARG A N 1
ATOM 627 C CA . ARG A 1 83 ? 53.590 1.967 -52.876 1.00 88.12 83 ARG A CA 1
ATOM 628 C C . ARG A 1 83 ? 53.725 2.558 -54.275 1.00 88.12 83 ARG A C 1
ATOM 630 O O . ARG A 1 83 ? 54.801 3.044 -54.605 1.00 88.12 83 ARG A O 1
ATOM 637 N N . ALA A 1 84 ? 52.657 2.560 -55.070 1.00 87.44 84 ALA A N 1
ATOM 638 C CA . ALA A 1 84 ? 52.661 3.117 -56.423 1.00 87.44 84 ALA A CA 1
ATOM 639 C C . ALA A 1 84 ? 52.992 4.619 -56.434 1.00 87.44 84 ALA A C 1
ATOM 641 O O . ALA A 1 84 ? 53.734 5.082 -57.301 1.00 87.44 84 ALA A O 1
ATOM 642 N N . CYS A 1 85 ? 52.491 5.373 -55.452 1.00 87.62 85 CYS A N 1
ATOM 643 C CA . CYS A 1 85 ? 52.824 6.785 -55.280 1.00 87.62 85 CYS A CA 1
ATOM 644 C C . CYS A 1 85 ? 54.290 6.982 -54.865 1.00 87.62 85 CYS A C 1
ATOM 646 O O . CYS A 1 85 ? 54.984 7.807 -55.459 1.00 87.62 85 CYS A O 1
ATOM 648 N N . LEU A 1 86 ? 54.786 6.222 -53.882 1.00 86.50 86 LEU A N 1
ATOM 649 C CA . LEU A 1 86 ? 56.168 6.329 -53.393 1.00 86.50 86 LEU A CA 1
ATOM 650 C C . LEU A 1 86 ? 57.211 5.884 -54.431 1.00 86.50 86 LEU A C 1
ATOM 652 O O . LEU A 1 86 ? 58.311 6.437 -54.465 1.00 86.50 86 LEU A O 1
ATOM 656 N N . ASP A 1 87 ? 56.883 4.922 -55.294 1.00 83.56 87 ASP A N 1
ATOM 657 C CA . ASP A 1 87 ? 57.793 4.401 -56.325 1.00 83.56 87 ASP A CA 1
ATOM 658 C C . ASP A 1 87 ? 58.250 5.498 -57.303 1.00 83.56 87 ASP A C 1
ATOM 660 O O . ASP A 1 87 ? 59.418 5.572 -57.679 1.00 83.56 87 ASP A O 1
ATOM 664 N N . VAL A 1 88 ? 57.353 6.433 -57.630 1.00 81.12 88 VAL A N 1
ATOM 665 C CA . VAL A 1 88 ? 57.621 7.539 -58.566 1.00 81.12 88 VAL A CA 1
ATOM 666 C C . VAL A 1 88 ? 57.898 8.884 -57.895 1.00 81.12 88 VAL A C 1
ATOM 668 O O . VAL A 1 88 ? 58.067 9.890 -58.583 1.00 81.12 88 VAL A O 1
ATOM 671 N N . THR A 1 89 ? 57.962 8.925 -56.561 1.00 80.56 89 THR A N 1
ATOM 672 C CA . THR A 1 89 ? 58.183 10.160 -55.792 1.00 80.56 89 THR A CA 1
ATOM 673 C C . THR A 1 89 ? 59.358 10.009 -54.828 1.00 80.56 89 THR A C 1
ATOM 675 O O . THR A 1 89 ? 59.217 9.773 -53.632 1.00 80.56 89 THR A O 1
ATOM 678 N N . SER A 1 90 ? 60.574 10.165 -55.354 1.00 74.44 90 SER A N 1
ATOM 679 C CA . SER A 1 90 ? 61.813 10.005 -54.574 1.00 74.44 90 SER A CA 1
ATOM 680 C C . SER A 1 90 ? 61.995 11.041 -53.456 1.00 74.44 90 SER A C 1
ATOM 682 O O . SER A 1 90 ? 62.699 10.758 -52.492 1.00 74.44 90 SER A O 1
ATOM 684 N N . ARG A 1 91 ? 61.350 12.211 -53.566 1.00 75.62 91 ARG A N 1
ATOM 685 C CA . ARG A 1 91 ? 61.390 13.308 -52.578 1.00 75.62 91 ARG A CA 1
ATOM 686 C C . ARG A 1 91 ? 60.271 13.252 -51.529 1.00 75.62 91 ARG A C 1
ATOM 688 O O . ARG A 1 91 ? 60.232 14.097 -50.641 1.00 75.62 91 ARG A O 1
ATOM 695 N N . ALA A 1 92 ? 59.343 12.299 -51.638 1.00 81.81 92 ALA A N 1
ATOM 696 C CA . ALA A 1 92 ? 58.237 12.183 -50.696 1.00 81.81 92 ALA A CA 1
ATOM 697 C C . ALA A 1 92 ? 58.712 11.624 -49.347 1.00 81.81 92 ALA A C 1
ATOM 699 O O . ALA A 1 92 ? 59.317 10.553 -49.282 1.00 81.81 92 ALA A O 1
ATOM 700 N N . LEU A 1 93 ? 58.363 12.324 -48.268 1.00 81.31 93 LEU A N 1
ATOM 701 C CA . LEU A 1 93 ? 58.569 11.890 -46.884 1.00 81.31 93 LEU A CA 1
ATOM 702 C C . LEU A 1 93 ? 57.625 10.735 -46.520 1.00 81.31 93 LEU A C 1
ATOM 704 O O . LEU A 1 93 ? 57.983 9.821 -45.777 1.00 81.31 93 LEU A O 1
ATOM 708 N N . GLY A 1 94 ? 56.417 10.754 -47.081 1.00 87.00 94 GLY A N 1
ATOM 709 C CA . GLY A 1 94 ? 55.411 9.716 -46.909 1.00 87.00 94 GLY A CA 1
ATOM 710 C C . GLY A 1 94 ? 54.142 10.018 -47.693 1.00 87.00 94 GLY A C 1
ATOM 711 O O . GLY A 1 94 ? 53.970 11.113 -48.235 1.00 87.00 94 GLY A O 1
ATOM 712 N N . VAL A 1 95 ? 53.267 9.022 -47.768 1.00 88.94 95 VAL A N 1
ATOM 713 C CA . VAL A 1 95 ? 51.987 9.100 -48.466 1.00 88.94 95 VAL A CA 1
ATOM 714 C C . VAL A 1 95 ? 50.879 8.648 -47.527 1.00 88.94 95 VAL A C 1
ATOM 716 O O . VAL A 1 95 ? 50.895 7.520 -47.032 1.00 88.94 95 VAL A O 1
ATOM 719 N N . TYR A 1 96 ? 49.913 9.534 -47.305 1.00 90.69 96 TYR A N 1
ATOM 720 C CA . TYR A 1 96 ? 48.610 9.195 -46.748 1.00 90.69 96 TYR A CA 1
ATOM 721 C C . TYR A 1 96 ? 47.718 8.669 -47.870 1.00 90.69 96 TYR A C 1
ATOM 723 O O . TYR A 1 96 ? 47.677 9.263 -48.949 1.00 90.69 96 TYR A O 1
ATOM 731 N N . VAL A 1 97 ? 46.986 7.588 -47.624 1.00 91.25 97 VAL A N 1
ATOM 732 C CA . VAL A 1 97 ? 45.987 7.050 -48.549 1.00 91.25 97 VAL A CA 1
ATOM 733 C C . VAL A 1 97 ? 44.702 6.791 -47.787 1.00 91.25 97 VAL A C 1
ATOM 735 O O . VAL A 1 97 ? 44.702 6.071 -46.794 1.00 91.25 97 VAL A O 1
ATOM 738 N N . PHE A 1 98 ? 43.603 7.322 -48.308 1.00 93.06 98 PHE A N 1
ATOM 739 C CA . PHE A 1 98 ? 42.248 7.004 -47.899 1.00 93.06 98 PHE A CA 1
ATOM 740 C C . PHE A 1 98 ? 41.511 6.343 -49.059 1.00 93.06 98 PHE A C 1
ATOM 742 O O . PHE A 1 98 ? 41.101 7.007 -50.016 1.00 93.06 98 PHE A O 1
ATOM 749 N N . ALA A 1 99 ? 41.357 5.025 -48.981 1.00 91.12 99 ALA A N 1
ATOM 750 C CA . ALA A 1 99 ? 40.602 4.246 -49.952 1.00 91.12 99 ALA A CA 1
ATOM 751 C C . ALA A 1 99 ? 39.195 3.990 -49.407 1.00 91.12 99 ALA A C 1
ATOM 753 O O . ALA A 1 99 ? 39.047 3.452 -48.314 1.00 91.12 99 ALA A O 1
ATOM 754 N N . ARG A 1 100 ? 38.156 4.352 -50.161 1.00 92.00 100 ARG A N 1
ATOM 755 C CA . ARG A 1 100 ? 36.750 4.135 -49.793 1.00 92.00 100 ARG A CA 1
ATOM 756 C C . ARG A 1 100 ? 36.040 3.264 -50.811 1.00 92.00 100 ARG A C 1
ATOM 758 O O . ARG A 1 100 ? 36.198 3.448 -52.017 1.00 92.00 100 ARG A O 1
ATOM 765 N N . LYS A 1 101 ? 35.178 2.389 -50.305 1.00 89.12 101 LYS A N 1
ATOM 766 C CA . LYS A 1 101 ? 34.216 1.593 -51.063 1.00 89.12 101 LYS A CA 1
ATOM 767 C C . LYS A 1 101 ? 32.802 2.097 -50.731 1.00 89.12 101 LYS A C 1
ATOM 769 O O . LYS A 1 101 ? 32.273 1.777 -49.660 1.00 89.12 101 LYS A O 1
ATOM 774 N N . PRO A 1 102 ? 32.192 2.923 -51.602 1.00 87.38 102 PRO A N 1
ATOM 775 C CA . PRO A 1 102 ? 30.819 3.385 -51.418 1.00 87.38 102 PRO A CA 1
ATOM 776 C C . PRO A 1 102 ? 29.844 2.207 -51.373 1.00 87.38 102 PRO A C 1
ATOM 778 O O . PRO A 1 102 ? 29.983 1.267 -52.155 1.00 87.38 102 PRO A O 1
ATOM 781 N N . ARG A 1 103 ? 28.850 2.267 -50.478 1.00 82.00 103 ARG A N 1
ATOM 782 C CA . ARG A 1 103 ? 27.802 1.236 -50.323 1.00 82.00 103 ARG A CA 1
ATOM 783 C C . ARG A 1 103 ? 28.345 -0.193 -50.146 1.00 82.00 103 ARG A C 1
ATOM 785 O O . ARG A 1 103 ? 27.737 -1.155 -50.606 1.00 82.00 103 ARG A O 1
ATOM 792 N N . ALA A 1 104 ? 29.503 -0.335 -49.495 1.00 78.25 104 ALA A N 1
ATOM 793 C CA . ALA A 1 104 ? 30.108 -1.638 -49.200 1.00 78.25 104 ALA A CA 1
ATOM 794 C C . ALA A 1 104 ? 29.289 -2.483 -48.210 1.00 78.25 104 ALA A C 1
ATOM 796 O O . ALA A 1 104 ? 29.393 -3.708 -48.208 1.00 78.25 104 ALA A O 1
ATOM 797 N N . LEU A 1 105 ? 28.522 -1.815 -47.347 1.00 81.62 105 LEU A N 1
ATOM 798 C CA . LEU A 1 105 ? 27.710 -2.402 -46.290 1.00 81.62 105 LEU A CA 1
ATOM 799 C C . LEU A 1 105 ? 26.273 -1.915 -46.448 1.00 81.62 105 LEU A C 1
ATOM 801 O O . LEU A 1 105 ? 26.035 -0.795 -46.912 1.00 81.62 105 LEU A O 1
ATOM 805 N N . LEU A 1 106 ? 25.323 -2.750 -46.037 1.00 75.81 106 LEU A N 1
ATOM 806 C CA . LEU A 1 106 ? 23.924 -2.356 -45.992 1.00 75.81 106 LEU A CA 1
ATOM 807 C C . LEU A 1 106 ? 23.765 -1.216 -44.975 1.00 75.81 106 LEU A C 1
ATOM 809 O O . LEU A 1 106 ? 24.351 -1.256 -43.899 1.00 75.81 106 LEU A O 1
ATOM 813 N N . HIS A 1 107 ? 23.013 -0.181 -45.345 1.00 83.94 107 HIS A N 1
ATOM 814 C CA . HIS A 1 107 ? 22.748 0.997 -44.511 1.00 83.94 107 HIS A CA 1
ATOM 815 C C . HIS A 1 107 ? 23.953 1.883 -44.142 1.00 83.94 107 HIS A C 1
ATOM 817 O O . HIS A 1 107 ? 23.757 2.848 -43.411 1.00 83.94 107 HIS A O 1
ATOM 823 N N . ALA A 1 108 ? 25.160 1.633 -44.664 1.00 90.25 108 ALA A N 1
ATOM 824 C CA . ALA A 1 108 ? 26.298 2.547 -44.525 1.00 90.25 108 ALA A CA 1
ATOM 825 C C . ALA A 1 108 ? 26.559 3.329 -45.819 1.00 90.25 108 ALA A C 1
ATOM 827 O O . ALA A 1 108 ? 26.384 2.816 -46.928 1.00 90.25 108 ALA A O 1
ATOM 828 N N . GLU A 1 109 ? 27.046 4.563 -45.692 1.00 90.25 109 GLU A N 1
ATOM 829 C CA . GLU A 1 109 ? 27.410 5.394 -46.842 1.00 90.25 109 GLU A CA 1
ATOM 830 C C . GLU A 1 109 ? 28.652 4.833 -47.552 1.00 90.25 109 GLU A C 1
ATOM 832 O O . GLU A 1 109 ? 28.658 4.622 -48.771 1.00 90.25 109 GLU A O 1
ATOM 837 N N . TYR A 1 110 ? 29.697 4.533 -46.779 1.00 91.00 110 TYR A N 1
ATOM 838 C CA . TYR A 1 110 ? 30.901 3.861 -47.255 1.00 91.00 110 TYR A CA 1
ATOM 839 C C . TYR A 1 110 ? 31.635 3.147 -46.115 1.00 91.00 110 TYR A C 1
ATOM 841 O O . TYR A 1 110 ? 31.510 3.505 -44.942 1.00 91.00 110 TYR A O 1
ATOM 849 N N . ALA A 1 111 ? 32.456 2.170 -46.496 1.00 90.50 111 ALA A N 1
ATOM 850 C CA . ALA A 1 111 ? 33.543 1.659 -45.668 1.00 90.50 111 ALA A CA 1
ATOM 851 C C . ALA A 1 111 ? 34.875 2.080 -46.301 1.00 90.50 111 ALA A C 1
ATOM 853 O O . ALA A 1 111 ? 34.991 2.119 -47.529 1.00 90.50 111 ALA A O 1
ATOM 854 N N . GLY A 1 112 ? 35.867 2.429 -45.492 1.00 90.56 112 GLY A N 1
ATOM 855 C CA . GLY A 1 112 ? 37.151 2.920 -45.970 1.00 90.56 112 GLY A CA 1
ATOM 856 C C . GLY A 1 112 ? 38.315 2.543 -45.069 1.00 90.56 112 GLY A C 1
ATOM 857 O O . GLY A 1 112 ? 38.131 2.175 -43.914 1.00 90.56 112 GLY A O 1
ATOM 858 N N . VAL A 1 113 ? 39.517 2.642 -45.624 1.00 89.88 113 VAL A N 1
ATOM 859 C CA . VAL A 1 113 ? 40.777 2.430 -44.917 1.00 89.88 113 VAL A CA 1
ATOM 860 C C . VAL A 1 113 ? 41.652 3.659 -45.114 1.00 89.88 113 VAL A C 1
ATOM 862 O O . VAL A 1 113 ? 41.881 4.084 -46.249 1.00 89.88 113 VAL A O 1
ATOM 865 N N . GLU A 1 114 ? 42.141 4.205 -44.008 1.00 90.75 114 GLU A N 1
ATOM 866 C CA . GLU A 1 114 ? 43.139 5.265 -43.950 1.00 90.75 114 GLU A CA 1
ATOM 867 C C . GLU A 1 114 ? 44.468 4.669 -43.493 1.00 90.75 114 GLU A C 1
ATOM 869 O O . GLU A 1 114 ? 44.549 4.058 -42.425 1.00 90.75 114 GLU A O 1
ATOM 874 N N . ILE A 1 115 ? 45.514 4.862 -44.289 1.00 89.38 115 ILE A N 1
ATOM 875 C CA . ILE A 1 115 ? 46.875 4.471 -43.930 1.00 89.38 115 ILE A CA 1
ATOM 876 C C . ILE A 1 115 ? 47.855 5.604 -44.206 1.00 89.38 115 ILE A C 1
ATOM 878 O O . ILE A 1 115 ? 47.662 6.410 -45.118 1.00 89.38 115 ILE A O 1
ATOM 882 N N . PHE A 1 116 ? 48.964 5.605 -43.475 1.00 88.56 116 PHE A N 1
ATOM 883 C CA . PHE A 1 116 ? 50.139 6.403 -43.805 1.00 88.56 116 PHE A CA 1
ATOM 884 C C . PHE A 1 116 ? 51.343 5.485 -44.003 1.00 88.56 116 PHE A C 1
ATOM 886 O O . PHE A 1 116 ? 51.614 4.606 -43.179 1.00 88.56 116 PHE A O 1
ATOM 893 N N . ARG A 1 117 ? 52.070 5.658 -45.108 1.00 87.62 117 ARG A N 1
ATOM 894 C CA . ARG A 1 117 ? 53.273 4.873 -45.409 1.00 87.62 117 ARG A CA 1
ATOM 895 C C . ARG A 1 117 ? 54.421 5.790 -45.798 1.00 87.62 117 ARG A C 1
ATOM 897 O O . ARG A 1 117 ? 54.293 6.650 -46.664 1.00 87.62 117 ARG A O 1
ATOM 904 N N . THR A 1 118 ? 55.563 5.580 -45.166 1.00 85.56 118 THR A N 1
ATOM 905 C CA . THR A 1 118 ? 56.843 6.197 -45.511 1.00 85.56 118 THR A CA 1
ATOM 906 C C . THR A 1 118 ? 57.604 5.313 -46.491 1.00 85.56 118 THR A C 1
ATOM 908 O O . THR A 1 118 ? 57.328 4.119 -46.640 1.00 85.56 118 THR A O 1
ATOM 911 N N . ARG A 1 119 ? 58.636 5.875 -47.122 1.00 79.12 119 ARG A N 1
ATOM 912 C CA . ARG A 1 119 ? 59.525 5.111 -48.007 1.00 79.12 119 ARG A CA 1
ATOM 913 C C . ARG A 1 119 ? 60.202 3.937 -47.288 1.00 79.12 119 ARG A C 1
ATOM 915 O O . ARG A 1 119 ? 60.368 2.867 -47.869 1.00 79.12 119 ARG A O 1
ATOM 922 N N . ASN A 1 120 ? 60.542 4.124 -46.013 1.00 77.44 120 ASN A N 1
ATOM 923 C CA . ASN A 1 120 ? 61.157 3.091 -45.186 1.00 77.44 120 ASN A CA 1
ATOM 924 C C . ASN A 1 120 ? 60.205 1.915 -44.907 1.00 77.44 120 ASN A C 1
ATOM 926 O O . ASN A 1 120 ? 60.658 0.774 -44.865 1.00 77.44 120 ASN A O 1
ATOM 930 N N . ASP A 1 121 ? 58.899 2.167 -44.774 1.00 77.38 121 ASP A N 1
ATOM 931 C CA . ASP A 1 121 ? 57.915 1.097 -44.539 1.00 77.38 121 ASP A CA 1
ATOM 932 C C . ASP A 1 121 ? 57.748 0.181 -45.740 1.00 77.38 121 ASP A C 1
ATOM 934 O O . ASP A 1 121 ? 57.516 -1.010 -45.567 1.00 77.38 121 ASP A O 1
ATOM 938 N N . VAL A 1 122 ? 57.838 0.757 -46.942 1.00 75.62 122 VAL A N 1
ATOM 939 C CA . VAL A 1 122 ? 57.522 0.081 -48.205 1.00 75.62 122 VAL A CA 1
ATOM 940 C C . VAL A 1 122 ? 58.743 -0.593 -48.832 1.00 75.62 122 VAL A C 1
ATOM 942 O O . VAL A 1 122 ? 58.600 -1.633 -49.474 1.00 75.62 122 VAL A O 1
ATOM 945 N N . PHE A 1 123 ? 59.937 -0.008 -48.677 1.00 76.38 123 PHE A N 1
ATOM 946 C CA . PHE A 1 123 ? 61.150 -0.466 -49.369 1.00 76.38 123 PHE A CA 1
ATOM 947 C C . PHE A 1 123 ? 62.294 -0.896 -48.437 1.00 76.38 123 PHE A C 1
ATOM 949 O O . PHE A 1 123 ? 63.307 -1.384 -48.924 1.00 76.38 123 PHE A O 1
ATOM 956 N N . GLY A 1 124 ? 62.171 -0.739 -47.114 1.00 63.53 124 GLY A N 1
ATOM 957 C CA . GLY A 1 124 ? 63.112 -1.292 -46.127 1.00 63.53 124 GLY A CA 1
ATOM 958 C C . GLY A 1 124 ? 64.506 -0.644 -46.042 1.00 63.53 124 GLY A C 1
ATOM 959 O O . GLY A 1 124 ? 65.202 -0.875 -45.055 1.00 63.53 124 GLY A O 1
ATOM 960 N N . SER A 1 125 ? 64.906 0.184 -47.012 1.00 58.97 125 SER A N 1
ATOM 961 C CA . SER A 1 125 ? 66.186 0.906 -47.025 1.00 58.97 125 SER A CA 1
ATOM 962 C C . SER A 1 125 ? 65.999 2.366 -47.449 1.00 58.97 125 SER A C 1
ATOM 964 O O . SER A 1 125 ? 65.895 2.680 -48.637 1.00 58.97 125 SER A O 1
ATOM 966 N N . TRP A 1 126 ? 65.957 3.274 -46.473 1.00 60.97 126 TRP A N 1
ATOM 967 C CA . TRP A 1 126 ? 66.034 4.715 -46.713 1.00 60.97 126 TRP A CA 1
ATOM 968 C C . TRP A 1 126 ? 66.980 5.357 -45.690 1.00 60.97 126 TRP A C 1
ATOM 970 O O . TRP A 1 126 ? 66.650 5.478 -44.506 1.00 60.97 126 TRP A O 1
ATOM 980 N N . GLU A 1 127 ? 68.177 5.720 -46.152 1.00 54.16 127 GLU A N 1
ATOM 981 C CA . GLU A 1 127 ? 69.150 6.534 -45.420 1.00 54.16 127 GLU A CA 1
ATOM 982 C C . GLU A 1 127 ? 69.054 7.969 -45.945 1.00 54.16 127 GLU A C 1
ATOM 984 O O . GLU A 1 127 ? 69.465 8.272 -47.062 1.00 54.16 127 GLU A O 1
ATOM 989 N N . SER A 1 128 ? 68.416 8.838 -45.166 1.00 63.75 128 SER A N 1
ATOM 990 C CA . SER A 1 128 ? 68.231 10.256 -45.471 1.00 63.75 128 SER A CA 1
ATOM 991 C C . SER A 1 128 ? 68.147 11.041 -44.164 1.00 63.75 128 SER A C 1
ATOM 993 O O . SER A 1 128 ? 67.614 10.533 -43.172 1.00 63.75 128 SER A O 1
ATOM 995 N N . GLU A 1 129 ? 68.641 12.282 -44.171 1.00 58.16 129 GLU A N 1
ATOM 996 C CA . GLU A 1 129 ? 68.507 13.243 -43.064 1.00 58.16 129 GLU A CA 1
ATOM 997 C C . GLU A 1 129 ? 67.030 13.508 -42.700 1.00 58.16 129 GLU A C 1
ATOM 999 O O . GLU A 1 129 ? 66.707 13.811 -41.552 1.00 58.16 129 GLU A O 1
ATOM 1004 N N . ASP A 1 130 ? 66.107 13.263 -43.635 1.00 63.66 130 ASP A N 1
ATOM 1005 C CA . ASP A 1 130 ? 64.666 13.462 -43.467 1.00 63.66 130 ASP A CA 1
ATOM 1006 C C . ASP A 1 130 ? 63.946 12.308 -42.735 1.00 63.66 130 ASP A C 1
ATOM 1008 O O . ASP A 1 130 ? 62.729 12.352 -42.518 1.00 63.66 130 ASP A O 1
ATOM 1012 N N . LYS A 1 131 ? 64.669 11.260 -42.315 1.00 65.19 131 LYS A N 1
ATOM 1013 C CA . LYS A 1 131 ? 64.095 10.076 -41.647 1.00 65.19 131 LYS A CA 1
ATOM 1014 C C . LYS A 1 131 ? 63.363 10.413 -40.349 1.00 65.19 131 LYS A C 1
ATOM 1016 O O . LYS A 1 131 ? 62.307 9.842 -40.071 1.00 65.19 131 LYS A O 1
ATOM 1021 N N . ALA A 1 132 ? 63.888 11.367 -39.582 1.00 64.12 132 ALA A N 1
ATOM 1022 C CA . ALA A 1 132 ? 63.245 11.859 -38.367 1.00 64.12 132 ALA A CA 1
ATOM 1023 C C . ALA A 1 132 ? 61.948 12.632 -38.678 1.00 64.12 132 ALA A C 1
ATOM 1025 O O . ALA A 1 132 ? 60.931 12.428 -38.013 1.00 64.12 132 ALA A O 1
ATOM 1026 N N . ALA A 1 133 ? 61.951 13.455 -39.734 1.00 67.12 133 ALA A N 1
ATOM 1027 C CA . ALA A 1 133 ? 60.783 14.218 -40.172 1.00 67.12 133 ALA A CA 1
ATOM 1028 C C . ALA A 1 133 ? 59.665 13.313 -40.725 1.00 67.12 133 ALA A C 1
ATOM 1030 O O . ALA A 1 133 ? 58.492 13.545 -40.442 1.00 67.12 133 ALA A O 1
ATOM 1031 N N . ALA A 1 134 ? 60.014 12.249 -41.455 1.00 66.56 134 ALA A N 1
ATOM 1032 C CA . ALA A 1 134 ? 59.059 11.246 -41.927 1.00 66.56 134 ALA A CA 1
ATOM 1033 C C . ALA A 1 134 ? 58.469 10.402 -40.783 1.00 66.56 134 ALA A C 1
ATOM 1035 O O . ALA A 1 134 ? 57.278 10.092 -40.793 1.00 66.56 134 ALA A O 1
ATOM 1036 N N . GLY A 1 135 ? 59.283 10.055 -39.778 1.00 65.75 135 GLY A N 1
ATOM 1037 C CA . GLY A 1 135 ? 58.829 9.343 -38.580 1.00 65.75 135 GLY A CA 1
ATOM 1038 C C . GLY A 1 135 ? 57.784 10.128 -37.783 1.00 65.75 135 GLY A C 1
ATOM 1039 O O . GLY A 1 135 ? 56.791 9.548 -37.350 1.00 65.75 135 GLY A O 1
ATOM 1040 N N . ALA A 1 136 ? 57.952 11.450 -37.669 1.00 67.56 136 ALA A N 1
ATOM 1041 C CA . ALA A 1 136 ? 57.011 12.341 -36.984 1.00 67.56 136 ALA A CA 1
ATOM 1042 C C . ALA A 1 136 ? 55.645 12.485 -37.689 1.00 67.56 136 ALA A C 1
ATOM 1044 O O . ALA A 1 136 ? 54.677 12.910 -37.065 1.00 67.56 136 ALA A O 1
ATOM 1045 N N . LEU A 1 137 ? 55.553 12.134 -38.978 1.00 71.31 137 LEU A N 1
ATOM 1046 C CA . LEU A 1 137 ? 54.306 12.145 -39.757 1.00 71.31 137 LEU A CA 1
ATOM 1047 C C . LEU A 1 137 ? 53.556 10.805 -39.712 1.00 71.31 137 LEU A C 1
ATOM 1049 O O . LEU A 1 137 ? 52.452 10.699 -40.242 1.00 71.31 137 LEU A O 1
ATOM 1053 N N . SER A 1 138 ? 54.149 9.779 -39.099 1.00 69.62 138 SER A N 1
ATOM 1054 C CA . SER A 1 138 ? 53.560 8.448 -39.006 1.00 69.62 138 SER A CA 1
ATOM 1055 C C . SER A 1 138 ? 52.294 8.455 -38.145 1.00 69.62 138 SER A C 1
ATOM 1057 O O . SER A 1 138 ? 52.318 8.922 -37.010 1.00 69.62 138 SER A O 1
ATOM 1059 N N . GLN A 1 139 ? 51.212 7.865 -38.656 1.00 73.69 139 GLN A N 1
ATOM 1060 C CA . GLN A 1 139 ? 49.934 7.709 -37.950 1.00 73.69 139 GLN A CA 1
ATOM 1061 C C . GLN A 1 139 ? 49.525 6.229 -37.864 1.00 73.69 139 GLN A C 1
ATOM 1063 O O . GLN A 1 139 ? 50.079 5.387 -38.573 1.00 73.69 139 GLN A O 1
ATOM 1068 N N . GLU A 1 140 ? 48.592 5.917 -36.960 1.00 81.88 140 GLU A N 1
ATOM 1069 C CA . GLU A 1 140 ? 47.935 4.603 -36.865 1.00 81.88 140 GLU A CA 1
ATOM 1070 C C . GLU A 1 140 ? 47.087 4.334 -38.119 1.00 81.88 140 GLU A C 1
ATOM 1072 O O . GLU A 1 140 ? 46.544 5.270 -38.713 1.00 81.88 140 GLU A O 1
ATOM 1077 N N . ASP A 1 141 ? 46.932 3.062 -38.493 1.00 87.31 141 ASP A N 1
ATOM 1078 C CA . ASP A 1 141 ? 46.009 2.684 -39.564 1.00 87.31 141 ASP A CA 1
ATOM 1079 C C . ASP A 1 141 ? 44.577 2.699 -39.025 1.00 87.31 141 ASP A C 1
ATOM 1081 O O . ASP A 1 141 ? 44.311 2.223 -37.915 1.00 87.31 141 ASP A O 1
ATOM 1085 N N . ARG A 1 142 ? 43.636 3.224 -39.813 1.00 89.69 142 ARG A N 1
ATOM 1086 C CA . ARG A 1 142 ? 42.231 3.339 -39.413 1.00 89.69 142 ARG A CA 1
ATOM 1087 C C . ARG A 1 142 ? 41.311 2.687 -40.421 1.00 89.69 142 ARG A C 1
ATOM 1089 O O . ARG A 1 142 ? 41.427 2.908 -41.622 1.00 89.69 142 ARG A O 1
ATOM 1096 N N . ILE A 1 143 ? 40.345 1.936 -39.915 1.00 89.69 143 ILE A N 1
ATOM 1097 C CA . ILE A 1 143 ? 39.231 1.418 -40.703 1.00 89.69 143 ILE A CA 1
ATOM 1098 C C . ILE A 1 143 ? 37.996 2.225 -40.326 1.00 89.69 143 ILE A C 1
ATOM 1100 O O . ILE A 1 143 ? 37.619 2.269 -39.157 1.00 89.69 143 ILE A O 1
ATOM 1104 N N . VAL A 1 144 ? 37.385 2.878 -41.308 1.00 91.75 144 VAL A N 1
ATOM 1105 C CA . VAL A 1 144 ? 36.288 3.828 -41.117 1.00 91.75 144 VAL A CA 1
ATOM 1106 C C . VAL A 1 144 ? 35.014 3.269 -41.736 1.00 91.75 144 VAL A C 1
ATOM 1108 O O . VAL A 1 144 ? 34.987 2.923 -42.915 1.00 91.75 144 VAL A O 1
ATOM 1111 N N . VAL A 1 145 ? 33.936 3.232 -40.964 1.00 93.12 145 VAL A N 1
ATOM 1112 C CA . VAL A 1 145 ? 32.572 3.009 -41.449 1.00 93.12 145 VAL A CA 1
ATOM 1113 C C . VAL A 1 145 ? 31.791 4.281 -41.178 1.00 93.12 145 VAL A C 1
ATOM 1115 O O . VAL A 1 145 ? 31.715 4.722 -40.033 1.00 93.12 145 VAL A O 1
ATOM 1118 N N . LYS A 1 146 ? 31.244 4.890 -42.232 1.00 93.25 146 LYS A N 1
ATOM 1119 C CA . LYS A 1 146 ? 30.594 6.199 -42.142 1.00 93.25 146 LYS A CA 1
ATOM 1120 C C . LYS A 1 146 ? 29.092 6.094 -42.396 1.00 93.25 146 LYS A C 1
ATOM 1122 O O . LYS A 1 146 ? 28.665 5.435 -43.348 1.00 93.25 146 LYS A O 1
ATOM 1127 N N . ARG A 1 147 ? 28.318 6.779 -41.552 1.00 91.25 147 ARG A N 1
ATOM 1128 C CA . ARG A 1 147 ? 26.852 6.870 -41.541 1.00 91.25 147 ARG A CA 1
ATOM 1129 C C . ARG A 1 147 ? 26.168 5.512 -41.648 1.00 91.25 147 ARG A C 1
ATOM 1131 O O . ARG A 1 147 ? 25.355 5.305 -42.544 1.00 91.25 147 ARG A O 1
ATOM 1138 N N . LEU A 1 148 ? 26.492 4.594 -40.743 1.00 94.38 148 LEU A N 1
ATOM 1139 C CA . LEU A 1 148 ? 25.717 3.370 -40.564 1.00 94.38 148 LEU A CA 1
ATOM 1140 C C . LEU A 1 148 ? 24.363 3.734 -39.937 1.00 94.38 148 LEU A C 1
ATOM 1142 O O . LEU A 1 148 ? 24.297 4.095 -38.764 1.00 94.38 148 LEU A O 1
ATOM 1146 N N . SER A 1 149 ? 23.305 3.704 -40.740 1.00 93.94 149 SER A N 1
ATOM 1147 C CA . SER A 1 149 ? 21.967 4.157 -40.365 1.00 93.94 149 SER A CA 1
ATOM 1148 C C . SER A 1 149 ? 21.129 2.990 -39.845 1.00 93.94 149 SER A C 1
ATOM 1150 O O . SER A 1 149 ? 20.703 2.138 -40.621 1.00 93.94 149 SER A O 1
ATOM 1152 N N . LEU A 1 150 ? 20.911 2.932 -38.532 1.00 94.12 150 LEU A N 1
ATOM 1153 C CA . LEU A 1 150 ? 20.210 1.832 -37.860 1.00 94.12 150 LEU A CA 1
ATOM 1154 C C . LEU A 1 150 ? 18.958 2.324 -37.146 1.00 94.12 150 LEU A C 1
ATOM 1156 O O . LEU A 1 150 ? 18.858 3.496 -36.794 1.00 94.12 150 LEU A O 1
ATOM 1160 N N . SER A 1 151 ? 18.007 1.423 -36.900 1.00 91.25 151 SER A N 1
ATOM 1161 C CA . SER A 1 151 ? 16.752 1.749 -36.221 1.00 91.25 151 SER A CA 1
ATOM 1162 C C . SER A 1 151 ? 16.694 1.122 -34.827 1.00 91.25 151 SER A C 1
ATOM 1164 O O . SER A 1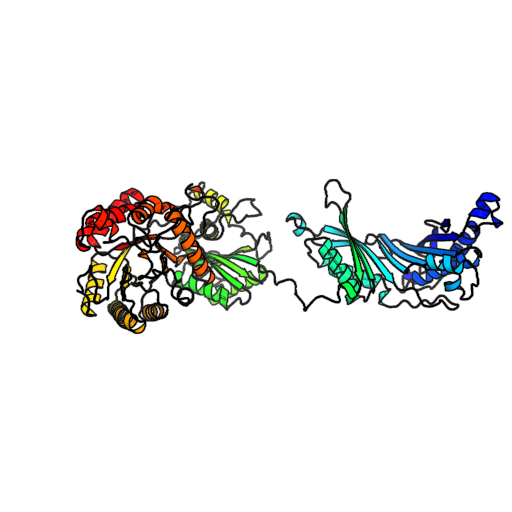 151 ? 16.797 -0.096 -34.684 1.00 91.25 151 SER A O 1
ATOM 1166 N N . THR A 1 152 ? 16.516 1.939 -33.788 1.00 92.56 152 THR A N 1
ATOM 1167 C CA . THR A 1 152 ? 16.479 1.487 -32.386 1.00 92.56 152 THR A CA 1
ATOM 1168 C C . THR A 1 152 ? 15.568 2.363 -31.524 1.00 92.56 152 THR A C 1
ATOM 1170 O O . THR A 1 152 ? 15.217 3.475 -31.916 1.00 92.56 152 THR A O 1
ATOM 1173 N N . ILE A 1 153 ? 15.155 1.880 -30.351 1.00 86.19 153 ILE A N 1
ATOM 1174 C CA . ILE A 1 153 ? 14.376 2.685 -29.400 1.00 86.19 153 ILE A CA 1
ATOM 1175 C C . ILE A 1 153 ? 15.353 3.531 -28.576 1.00 86.19 153 ILE A C 1
ATOM 1177 O O . ILE A 1 153 ? 16.094 2.994 -27.752 1.00 86.19 153 ILE A O 1
ATOM 1181 N N . ILE A 1 154 ? 15.356 4.853 -28.780 1.00 88.25 154 ILE A N 1
ATOM 1182 C CA . ILE A 1 154 ? 16.304 5.752 -28.111 1.00 88.25 154 ILE A CA 1
ATOM 1183 C C . ILE A 1 154 ? 15.723 7.117 -27.749 1.00 88.25 154 ILE A C 1
ATOM 1185 O O . ILE A 1 154 ? 15.203 7.848 -28.591 1.00 88.25 154 ILE A O 1
ATOM 1189 N N . GLY A 1 155 ? 15.884 7.506 -26.489 1.00 82.00 155 GLY A N 1
ATOM 1190 C CA . GLY A 1 155 ? 15.396 8.781 -25.974 1.00 82.00 155 GLY A CA 1
ATOM 1191 C C . GLY A 1 155 ? 14.787 8.666 -24.584 1.00 82.00 155 GLY A C 1
ATOM 1192 O O . GLY A 1 155 ? 14.521 7.556 -24.108 1.00 82.00 155 GLY A O 1
ATOM 1193 N N . VAL A 1 156 ? 14.601 9.823 -23.951 1.00 76.06 156 VAL A N 1
ATOM 1194 C CA . VAL A 1 156 ? 14.016 9.978 -22.609 1.00 76.06 156 VAL A CA 1
ATOM 1195 C C . VAL A 1 156 ? 12.535 10.335 -22.675 1.00 76.06 156 VAL A C 1
ATOM 1197 O O . VAL A 1 156 ? 11.798 10.012 -21.751 1.00 76.06 156 VAL A O 1
ATOM 1200 N N . ASN A 1 157 ? 12.085 10.961 -23.768 1.00 72.88 157 ASN A N 1
ATOM 1201 C CA . ASN A 1 157 ? 10.695 11.368 -23.908 1.00 72.88 157 ASN A CA 1
ATOM 1202 C C . ASN A 1 157 ? 9.812 10.158 -24.220 1.00 72.88 157 ASN A C 1
ATOM 1204 O O . ASN A 1 157 ? 10.194 9.283 -24.995 1.00 72.88 157 ASN A O 1
ATOM 1208 N N . LEU A 1 158 ? 8.589 10.138 -23.691 1.00 60.81 158 LEU A N 1
ATOM 1209 C CA . LEU A 1 158 ? 7.669 9.006 -23.844 1.00 60.81 158 LEU A CA 1
ATOM 1210 C C . LEU A 1 158 ? 7.389 8.644 -25.311 1.00 60.81 158 LEU A C 1
ATOM 1212 O O . LEU A 1 158 ? 7.408 7.467 -25.672 1.00 60.81 158 LEU A O 1
ATOM 1216 N N . TRP A 1 159 ? 7.224 9.639 -26.188 1.00 70.38 159 TRP A N 1
ATOM 1217 C CA . TRP A 1 159 ? 6.994 9.412 -27.620 1.00 70.38 159 TRP A CA 1
ATOM 1218 C C . TRP A 1 159 ? 8.198 8.762 -28.329 1.00 70.38 159 TRP A C 1
ATOM 1220 O O . TRP A 1 159 ? 8.014 7.987 -29.266 1.00 70.38 159 TRP A O 1
ATOM 1230 N N . GLU A 1 160 ? 9.422 8.990 -27.841 1.00 77.19 160 GLU A N 1
ATOM 1231 C CA . GLU A 1 160 ? 10.658 8.382 -28.358 1.00 77.19 160 GLU A CA 1
ATOM 1232 C C . GLU A 1 160 ? 10.768 6.889 -28.004 1.00 77.19 160 GLU A C 1
ATOM 1234 O O . GLU A 1 160 ? 11.558 6.157 -28.605 1.00 77.19 160 GLU A O 1
ATOM 1239 N N . ARG A 1 161 ? 9.978 6.424 -27.027 1.00 83.06 161 ARG A N 1
ATOM 1240 C CA . ARG A 1 161 ? 9.973 5.032 -26.553 1.00 83.06 161 ARG A CA 1
ATOM 1241 C C . ARG A 1 161 ? 9.041 4.114 -27.343 1.00 83.06 161 ARG A C 1
ATOM 1243 O O . ARG A 1 161 ? 9.183 2.902 -27.245 1.00 83.06 161 ARG A O 1
ATOM 1250 N N . HIS A 1 162 ? 8.104 4.681 -28.105 1.00 70.06 162 HIS A N 1
ATOM 1251 C CA . HIS A 1 162 ? 7.045 3.930 -28.792 1.00 70.06 162 HIS A CA 1
ATOM 1252 C C . HIS A 1 162 ? 7.453 3.456 -30.192 1.00 70.06 162 HIS A C 1
ATOM 1254 O O . HIS A 1 162 ? 7.024 2.395 -30.638 1.00 70.06 162 HIS A O 1
ATOM 1260 N N . TYR A 1 163 ? 8.292 4.229 -30.885 1.00 79.62 163 TYR A N 1
ATOM 1261 C CA . TYR A 1 163 ? 8.718 3.937 -32.251 1.00 79.62 163 TYR A CA 1
ATOM 1262 C C . TYR A 1 163 ? 10.236 3.864 -32.332 1.00 79.62 163 TYR A C 1
ATOM 1264 O O . TYR A 1 163 ? 10.943 4.684 -31.739 1.00 79.62 163 TYR A O 1
ATOM 1272 N N . LYS A 1 164 ? 10.746 2.895 -33.102 1.00 86.75 164 LYS A N 1
ATOM 1273 C CA . LYS A 1 164 ? 12.172 2.866 -33.420 1.00 86.75 164 LYS A CA 1
ATOM 1274 C C . LYS A 1 164 ? 12.526 4.116 -34.223 1.00 86.75 164 LYS A C 1
ATOM 1276 O O . LYS A 1 164 ? 11.850 4.469 -35.188 1.00 86.75 164 LYS A O 1
ATOM 1281 N N . GLN A 1 165 ? 13.598 4.772 -33.818 1.00 89.56 165 GLN A N 1
ATOM 1282 C CA . GLN A 1 165 ? 14.129 5.963 -34.455 1.00 89.56 165 GLN A CA 1
ATOM 1283 C C . GLN A 1 165 ? 15.429 5.621 -35.163 1.00 89.56 165 GLN A C 1
ATOM 1285 O O . GLN A 1 165 ? 16.148 4.701 -34.773 1.00 89.56 165 GLN A O 1
ATOM 1290 N N . ILE A 1 166 ? 15.724 6.378 -36.214 1.00 91.00 166 ILE A N 1
ATOM 1291 C CA . ILE A 1 166 ? 16.976 6.236 -36.946 1.00 91.00 166 ILE A CA 1
ATOM 1292 C C . ILE A 1 166 ? 18.100 6.875 -36.127 1.00 91.00 166 ILE A C 1
ATOM 1294 O O . ILE A 1 166 ? 17.991 8.026 -35.710 1.00 91.00 166 ILE A O 1
ATOM 1298 N N . VAL A 1 167 ? 19.191 6.143 -35.942 1.00 93.81 167 VAL A N 1
ATOM 1299 C CA . VAL A 1 167 ? 20.472 6.637 -35.435 1.00 93.81 167 VAL A CA 1
ATOM 1300 C C . VAL A 1 167 ? 21.537 6.432 -36.502 1.00 93.81 167 VAL A C 1
ATOM 1302 O O . VAL A 1 167 ? 21.565 5.397 -37.166 1.00 93.81 167 VAL A O 1
ATOM 1305 N N . ASN A 1 168 ? 22.419 7.414 -36.677 1.00 94.50 168 ASN A N 1
ATOM 1306 C CA . ASN A 1 168 ? 23.568 7.283 -37.568 1.00 94.50 168 ASN A CA 1
ATOM 1307 C C . ASN A 1 168 ? 24.816 7.036 -36.733 1.00 94.50 168 ASN A C 1
ATOM 1309 O O . ASN A 1 168 ? 25.104 7.789 -35.806 1.00 94.50 168 ASN A O 1
ATOM 1313 N N . ILE A 1 169 ? 25.555 5.988 -37.068 1.00 95.94 169 ILE A N 1
ATOM 1314 C CA . ILE A 1 169 ? 26.738 5.572 -36.326 1.00 95.94 169 ILE A CA 1
ATOM 1315 C C . ILE A 1 169 ? 27.950 5.664 -37.250 1.00 95.94 169 ILE A C 1
ATOM 1317 O O . ILE A 1 169 ? 27.946 5.098 -38.344 1.00 95.94 169 ILE A O 1
ATOM 1321 N N . ASP A 1 170 ? 28.999 6.346 -36.797 1.00 96.00 170 ASP A N 1
ATOM 1322 C CA . ASP A 1 170 ? 30.320 6.263 -37.412 1.00 96.00 170 ASP A CA 1
ATOM 1323 C C . ASP A 1 170 ? 31.248 5.440 -36.520 1.00 96.00 170 ASP A C 1
ATOM 1325 O O . ASP A 1 170 ? 31.321 5.654 -35.307 1.00 96.00 170 ASP A O 1
ATOM 1329 N N . LEU A 1 171 ? 31.977 4.511 -37.133 1.00 94.31 171 LEU A N 1
ATOM 1330 C CA . LEU A 1 171 ? 32.944 3.656 -36.455 1.00 94.31 171 LEU A CA 1
ATOM 1331 C C . LEU A 1 171 ? 34.328 3.896 -37.049 1.00 94.31 171 LEU A C 1
ATOM 1333 O O . LEU A 1 171 ? 34.509 3.768 -38.258 1.00 94.31 171 LEU A O 1
ATOM 1337 N N . THR A 1 172 ? 35.310 4.168 -36.195 1.00 93.50 172 THR A N 1
ATOM 1338 C CA . THR A 1 172 ? 36.727 4.222 -36.570 1.00 93.50 172 THR A CA 1
ATOM 1339 C C . THR A 1 172 ? 37.489 3.205 -35.735 1.00 93.50 172 THR A C 1
ATOM 1341 O O . THR A 1 172 ? 37.703 3.398 -34.537 1.00 93.50 172 THR A O 1
ATOM 1344 N N . LEU A 1 173 ? 37.884 2.102 -36.361 1.00 90.56 173 LEU A N 1
ATOM 1345 C CA . LEU A 1 173 ? 38.690 1.054 -35.745 1.00 90.56 173 LEU A CA 1
ATOM 1346 C C . LEU A 1 173 ? 40.161 1.429 -35.920 1.00 90.56 173 LEU A C 1
ATOM 1348 O O . LEU A 1 173 ? 40.626 1.558 -37.052 1.00 90.56 173 LEU A O 1
ATOM 1352 N N . HIS A 1 174 ? 40.890 1.605 -34.822 1.00 86.62 174 HIS A N 1
ATOM 1353 C CA . HIS A 1 174 ? 42.320 1.907 -34.869 1.00 86.62 174 HIS A CA 1
ATOM 1354 C C . HIS A 1 174 ? 43.090 0.592 -34.796 1.00 86.62 174 HIS A C 1
ATOM 1356 O O . HIS A 1 174 ? 42.856 -0.227 -33.906 1.00 86.62 174 HIS A O 1
ATOM 1362 N N . SER A 1 175 ? 43.992 0.377 -35.747 1.00 76.19 175 SER A N 1
ATOM 1363 C CA . SER A 1 175 ? 44.847 -0.803 -35.808 1.00 76.19 175 SER A CA 1
ATOM 1364 C C . SER A 1 175 ? 46.305 -0.401 -35.657 1.00 76.19 175 SER A C 1
ATOM 1366 O O . SER A 1 175 ? 46.762 0.602 -36.206 1.00 76.19 175 SER A O 1
ATOM 1368 N N . GLU A 1 176 ? 47.068 -1.259 -34.985 1.00 68.19 176 GLU A N 1
ATOM 1369 C CA . GLU A 1 176 ? 48.520 -1.156 -34.979 1.00 68.19 176 GLU A CA 1
ATOM 1370 C C . GLU A 1 176 ? 49.078 -1.310 -36.397 1.00 68.19 176 GLU A C 1
ATOM 1372 O O . GLU A 1 176 ? 48.576 -2.099 -37.214 1.00 68.19 176 GLU A O 1
ATOM 1377 N N . ARG A 1 177 ? 50.130 -0.535 -36.663 1.00 68.31 177 ARG A N 1
ATOM 1378 C CA . ARG A 1 177 ? 50.878 -0.536 -37.917 1.00 68.31 177 ARG A CA 1
ATOM 1379 C C . ARG A 1 177 ? 51.568 -1.893 -38.109 1.00 68.31 177 ARG A C 1
ATOM 1381 O O . ARG A 1 177 ? 52.182 -2.393 -37.167 1.00 68.31 177 ARG A O 1
ATOM 1388 N N . PRO A 1 178 ? 51.534 -2.491 -39.311 1.00 63.72 178 PRO A N 1
ATOM 1389 C CA . PRO A 1 178 ? 52.254 -3.734 -39.568 1.00 63.72 178 PRO A CA 1
ATOM 1390 C C . PRO A 1 178 ? 53.777 -3.552 -39.411 1.00 63.72 178 PRO A C 1
ATOM 1392 O O . PRO A 1 178 ? 54.359 -2.577 -39.892 1.00 63.72 178 PRO A O 1
ATOM 1395 N N . ALA A 1 179 ? 54.439 -4.505 -38.748 1.00 51.47 179 ALA A N 1
ATOM 1396 C CA . ALA A 1 179 ? 55.888 -4.499 -38.558 1.00 51.47 179 ALA A CA 1
ATOM 1397 C C . ALA A 1 179 ? 56.611 -4.882 -39.866 1.00 51.47 179 ALA A C 1
ATOM 1399 O O . ALA A 1 179 ? 56.767 -6.062 -40.153 1.00 51.47 179 ALA A O 1
ATOM 1400 N N . LYS A 1 180 ? 57.057 -3.870 -40.630 1.00 56.97 180 LYS A N 1
ATOM 1401 C CA . LYS A 1 180 ? 57.812 -3.944 -41.906 1.00 56.97 180 LYS A CA 1
ATOM 1402 C C . LYS A 1 180 ? 57.120 -4.738 -43.031 1.00 56.97 180 LYS A C 1
ATOM 1404 O O . LYS A 1 180 ? 57.009 -5.959 -42.985 1.00 56.97 180 LYS A O 1
ATOM 1409 N N . LEU A 1 181 ? 56.753 -4.049 -44.114 1.00 55.72 181 LEU A N 1
ATOM 1410 C CA . LEU A 1 181 ? 56.250 -4.684 -45.335 1.00 55.72 181 LEU A CA 1
ATOM 1411 C C . LEU A 1 181 ? 57.431 -5.196 -46.170 1.00 55.72 181 LEU A C 1
ATOM 1413 O O . LEU A 1 181 ? 58.042 -4.463 -46.942 1.00 55.72 181 LEU A O 1
ATOM 1417 N N . GLY A 1 182 ? 57.803 -6.461 -45.995 1.00 50.69 182 GLY A N 1
ATOM 1418 C CA . GLY A 1 182 ? 58.766 -7.108 -46.880 1.00 50.69 182 GLY A CA 1
ATOM 1419 C C . GLY A 1 182 ? 58.157 -7.360 -48.262 1.00 50.69 182 GLY A C 1
ATOM 1420 O O . GLY A 1 182 ? 57.226 -8.142 -48.384 1.00 50.69 182 GLY A O 1
ATOM 1421 N N . GLY A 1 183 ? 58.709 -6.743 -49.311 1.00 57.12 183 GLY A N 1
ATOM 1422 C CA . GLY A 1 183 ? 58.539 -7.140 -50.719 1.00 57.12 183 GLY A CA 1
ATOM 1423 C C . GLY A 1 183 ? 57.119 -7.078 -51.312 1.00 57.12 183 GLY A C 1
ATOM 1424 O O . GLY A 1 183 ? 56.834 -6.181 -52.107 1.00 57.12 183 GLY A O 1
ATOM 1425 N N . ALA A 1 184 ? 56.271 -8.065 -51.005 1.00 53.84 184 ALA A N 1
ATOM 1426 C CA . ALA A 1 184 ? 54.953 -8.282 -51.607 1.00 53.84 184 ALA A CA 1
ATOM 1427 C C . ALA A 1 184 ? 53.811 -7.796 -50.695 1.00 53.84 184 ALA A C 1
ATOM 1429 O O . ALA A 1 184 ? 53.899 -7.894 -49.474 1.00 53.84 184 ALA A O 1
ATOM 1430 N N . VAL A 1 185 ? 52.720 -7.296 -51.288 1.00 54.84 185 VAL A N 1
ATOM 1431 C CA . VAL A 1 185 ? 51.513 -6.885 -50.547 1.00 54.84 185 VAL A CA 1
ATOM 1432 C C . VAL A 1 185 ? 50.902 -8.122 -49.877 1.00 54.84 185 VAL A C 1
ATOM 1434 O O . VAL A 1 185 ? 50.462 -9.051 -50.555 1.00 54.84 185 VAL A O 1
ATOM 1437 N N . HIS A 1 186 ? 50.915 -8.165 -48.544 1.00 55.28 186 HIS A N 1
ATOM 1438 C CA . HIS A 1 186 ? 50.412 -9.300 -47.773 1.00 55.28 186 HIS A CA 1
ATOM 1439 C C . HIS A 1 186 ? 48.896 -9.204 -47.578 1.00 55.28 186 HIS A C 1
ATOM 1441 O O . HIS A 1 186 ? 48.404 -8.506 -46.699 1.00 55.28 186 HIS A O 1
ATOM 1447 N N . ASP A 1 187 ? 48.148 -9.975 -48.361 1.00 59.69 187 ASP A N 1
ATOM 1448 C CA . ASP A 1 187 ? 46.683 -9.999 -48.342 1.00 59.69 187 ASP A CA 1
ATOM 1449 C C . ASP A 1 187 ? 46.130 -11.072 -47.381 1.00 59.69 187 ASP A C 1
ATOM 1451 O O . ASP A 1 187 ? 45.426 -12.002 -47.766 1.00 59.69 187 ASP A O 1
ATOM 1455 N N . LYS A 1 188 ? 46.530 -11.003 -46.104 1.00 54.75 188 LYS A N 1
ATOM 1456 C CA . LYS A 1 188 ? 45.952 -11.814 -45.016 1.00 54.75 188 LYS A CA 1
ATOM 1457 C C . LYS A 1 188 ? 45.530 -10.898 -43.875 1.00 54.75 188 LYS A C 1
ATOM 1459 O O . LYS A 1 188 ? 46.343 -10.519 -43.037 1.00 54.75 188 LYS A O 1
ATOM 1464 N N . VAL A 1 189 ? 44.245 -10.561 -43.838 1.00 57.78 189 VAL A N 1
ATOM 1465 C CA . VAL A 1 189 ? 43.665 -9.678 -42.820 1.00 57.78 189 VAL A CA 1
ATOM 1466 C C . VAL A 1 189 ? 43.260 -10.492 -41.578 1.00 57.78 189 VAL A C 1
ATOM 1468 O O . VAL A 1 189 ? 42.492 -11.449 -41.700 1.00 57.78 189 VAL A O 1
ATOM 1471 N N . PRO A 1 190 ? 43.755 -10.161 -40.369 1.00 55.84 190 PRO A N 1
ATOM 1472 C CA . PRO A 1 190 ? 43.292 -10.773 -39.123 1.00 55.84 190 PRO A CA 1
ATOM 1473 C C . PRO A 1 190 ? 41.776 -10.612 -38.924 1.00 55.84 190 PRO A C 1
ATOM 1475 O O . PRO A 1 190 ? 41.211 -9.583 -39.282 1.00 55.84 190 PRO A O 1
ATOM 1478 N N . ARG A 1 191 ? 41.102 -11.587 -38.290 1.00 49.69 191 ARG A N 1
ATOM 1479 C CA . ARG A 1 191 ? 39.629 -11.577 -38.103 1.00 49.69 191 ARG A CA 1
ATOM 1480 C C . ARG A 1 191 ? 39.072 -10.292 -37.462 1.00 49.69 191 ARG A C 1
ATOM 1482 O O . ARG A 1 191 ? 37.969 -9.896 -37.812 1.00 49.69 191 ARG A O 1
ATOM 1489 N N . TYR A 1 192 ? 39.823 -9.628 -36.579 1.00 52.72 192 TYR A N 1
ATOM 1490 C CA . TYR A 1 192 ? 39.416 -8.375 -35.916 1.00 52.72 192 TYR A CA 1
ATOM 1491 C C . TYR A 1 192 ? 39.514 -7.122 -36.811 1.00 52.72 192 TYR A C 1
ATOM 1493 O O . TYR A 1 192 ? 39.012 -6.066 -36.440 1.00 52.72 192 TYR A O 1
ATOM 1501 N N . ARG A 1 193 ? 40.146 -7.222 -37.989 1.00 60.41 193 ARG A N 1
ATOM 1502 C CA . ARG A 1 193 ? 40.179 -6.162 -39.013 1.00 60.41 193 ARG A CA 1
ATOM 1503 C C . ARG A 1 193 ? 39.037 -6.286 -40.033 1.00 60.41 193 ARG A C 1
ATOM 1505 O O . ARG A 1 193 ? 38.869 -5.413 -40.874 1.00 60.41 193 ARG A O 1
ATOM 1512 N N . ASN A 1 194 ? 38.210 -7.333 -39.961 1.00 69.38 194 ASN A N 1
ATOM 1513 C CA . ASN A 1 194 ? 37.036 -7.438 -40.823 1.00 69.38 194 ASN A CA 1
ATOM 1514 C C . ASN A 1 194 ? 35.925 -6.500 -40.324 1.00 69.38 194 ASN A C 1
ATOM 1516 O O . ASN A 1 194 ? 35.157 -6.847 -39.424 1.00 69.38 194 ASN A O 1
ATOM 1520 N N . PHE A 1 195 ? 35.821 -5.321 -40.939 1.00 76.50 195 PHE A N 1
ATOM 1521 C CA . PHE A 1 195 ? 34.788 -4.338 -40.609 1.00 76.50 195 PHE A CA 1
ATOM 1522 C C . PHE A 1 195 ? 33.364 -4.889 -40.749 1.00 76.50 195 PHE A C 1
ATOM 1524 O O . PHE A 1 195 ? 32.481 -4.411 -40.048 1.00 76.50 195 PHE A O 1
ATOM 1531 N N . ARG A 1 196 ? 33.126 -5.913 -41.586 1.00 77.56 196 ARG A N 1
ATOM 1532 C CA . ARG A 1 196 ? 31.804 -6.546 -41.703 1.00 77.56 196 ARG A CA 1
ATOM 1533 C C . ARG A 1 196 ? 31.420 -7.268 -40.413 1.00 77.56 196 ARG A C 1
ATOM 1535 O O . ARG A 1 196 ? 30.342 -7.024 -39.902 1.00 77.56 196 ARG A O 1
ATOM 1542 N N . THR A 1 197 ? 32.324 -8.053 -39.820 1.00 79.12 197 THR A N 1
ATOM 1543 C CA . THR A 1 197 ? 32.062 -8.732 -38.536 1.00 79.12 197 THR A CA 1
ATOM 1544 C C . THR A 1 197 ? 31.737 -7.738 -37.419 1.00 79.12 197 THR A C 1
ATOM 1546 O O . THR A 1 197 ? 30.833 -7.982 -36.624 1.00 79.12 197 THR A O 1
ATOM 1549 N N . VAL A 1 198 ? 32.458 -6.613 -37.366 1.00 83.88 198 VAL A N 1
ATOM 1550 C CA . VAL A 1 198 ? 32.198 -5.560 -36.373 1.00 83.88 198 VAL A CA 1
ATOM 1551 C C . VAL A 1 198 ? 30.845 -4.901 -36.628 1.00 83.88 198 VAL A C 1
ATOM 1553 O O . VAL A 1 198 ? 30.066 -4.731 -35.698 1.00 83.88 198 VAL A O 1
ATOM 1556 N N . VAL A 1 199 ? 30.543 -4.559 -37.881 1.00 87.50 199 VAL A N 1
ATOM 1557 C CA . VAL A 1 199 ? 29.277 -3.918 -38.256 1.00 87.50 199 VAL A CA 1
ATOM 1558 C C . VAL A 1 199 ? 28.085 -4.839 -38.024 1.00 87.50 199 VAL A C 1
ATOM 1560 O O . VAL A 1 199 ? 27.079 -4.358 -37.519 1.00 87.50 199 VAL A O 1
ATOM 1563 N N . ASP A 1 200 ? 28.189 -6.135 -38.313 1.00 85.56 200 ASP A N 1
ATOM 1564 C CA . ASP A 1 200 ? 27.112 -7.104 -38.080 1.00 85.56 200 ASP A CA 1
ATOM 1565 C C . ASP A 1 200 ? 26.809 -7.234 -36.575 1.00 85.56 200 ASP A C 1
ATOM 1567 O O . ASP A 1 200 ? 25.656 -7.118 -36.163 1.00 85.56 200 ASP A O 1
ATOM 1571 N N . SER A 1 201 ? 27.849 -7.372 -35.740 1.00 84.75 201 SER A N 1
ATOM 1572 C CA . SER A 1 201 ? 27.729 -7.416 -34.271 1.00 84.75 201 SER A CA 1
ATOM 1573 C C . SER A 1 201 ? 27.123 -6.128 -33.702 1.00 84.75 201 SER A C 1
ATOM 1575 O O . SER A 1 201 ? 26.208 -6.173 -32.877 1.00 84.75 201 SER A O 1
ATOM 1577 N N . VAL A 1 202 ? 27.586 -4.968 -34.178 1.00 88.88 202 VAL A N 1
ATOM 1578 C CA . VAL A 1 202 ? 27.028 -3.669 -33.784 1.00 88.88 202 VAL A CA 1
ATOM 1579 C C . VAL A 1 202 ? 25.576 -3.549 -34.242 1.00 88.88 202 VAL A C 1
ATOM 1581 O O . VAL A 1 202 ? 24.740 -3.122 -33.455 1.00 88.88 202 VAL A O 1
ATOM 1584 N N . THR A 1 203 ? 25.249 -3.960 -35.466 1.00 89.44 203 THR A N 1
ATOM 1585 C CA . THR A 1 203 ? 23.888 -3.875 -36.012 1.00 89.44 203 THR A CA 1
ATOM 1586 C C . THR A 1 203 ? 22.905 -4.686 -35.178 1.00 89.44 203 THR A C 1
ATOM 1588 O O . THR A 1 203 ? 21.923 -4.130 -34.687 1.00 89.44 203 THR A O 1
ATOM 1591 N N . GLU A 1 204 ? 23.211 -5.962 -34.927 1.00 85.31 204 GLU A N 1
ATOM 1592 C CA . GLU A 1 204 ? 22.362 -6.839 -34.116 1.00 85.31 204 GLU A CA 1
ATOM 1593 C C . GLU A 1 204 ? 22.149 -6.281 -32.700 1.00 85.31 204 GLU A C 1
ATOM 1595 O O . GLU A 1 204 ? 21.024 -6.263 -32.191 1.00 85.31 204 GLU A O 1
ATOM 1600 N N . MET A 1 205 ? 23.216 -5.782 -32.068 1.00 89.25 205 MET A N 1
ATOM 1601 C CA . MET A 1 205 ? 23.142 -5.194 -30.732 1.00 89.25 205 MET A CA 1
ATOM 1602 C C . MET A 1 205 ? 22.301 -3.906 -30.722 1.00 89.25 205 MET A C 1
ATOM 1604 O O . MET A 1 205 ? 21.452 -3.738 -29.846 1.00 89.25 205 MET A O 1
ATOM 1608 N N . VAL A 1 206 ? 22.504 -2.993 -31.678 1.00 90.00 206 VAL A N 1
ATOM 1609 C CA . VAL A 1 206 ? 21.793 -1.704 -31.709 1.00 90.00 206 VAL A CA 1
ATOM 1610 C C . VAL A 1 206 ? 20.301 -1.919 -31.959 1.00 90.00 206 VAL A C 1
ATOM 1612 O O . VAL A 1 206 ? 19.482 -1.351 -31.235 1.00 90.00 206 VAL A O 1
ATOM 1615 N N . GLU A 1 207 ? 19.928 -2.766 -32.920 1.00 88.38 207 GLU A N 1
ATOM 1616 C CA . GLU A 1 207 ? 18.525 -2.992 -33.300 1.00 88.38 207 GLU A CA 1
ATOM 1617 C C . GLU A 1 207 ? 17.675 -3.661 -32.209 1.00 88.38 207 GLU A C 1
ATOM 1619 O O . GLU A 1 207 ? 16.448 -3.482 -32.201 1.00 88.38 207 GLU A O 1
ATOM 1624 N N . ARG A 1 208 ? 18.317 -4.415 -31.304 1.00 84.31 208 ARG A N 1
ATOM 1625 C CA . ARG A 1 208 ? 17.699 -5.030 -30.115 1.00 84.31 208 ARG A CA 1
ATOM 1626 C C . ARG A 1 208 ? 17.731 -4.140 -28.875 1.00 84.31 208 ARG A C 1
ATOM 1628 O O . ARG A 1 208 ? 17.035 -4.430 -27.907 1.00 84.31 208 ARG A O 1
ATOM 1635 N N . SER A 1 209 ? 18.547 -3.091 -28.878 1.00 85.62 209 SER A N 1
ATOM 1636 C CA . SER A 1 209 ? 18.716 -2.235 -27.708 1.00 85.62 209 SER A CA 1
ATOM 1637 C C . SER A 1 209 ? 17.569 -1.236 -27.520 1.00 85.62 209 SER A C 1
ATOM 1639 O O . SER A 1 209 ? 16.817 -0.926 -28.444 1.00 85.62 209 SER A O 1
ATOM 1641 N N . SER A 1 210 ? 17.440 -0.722 -26.295 1.00 88.81 210 SER A N 1
ATOM 1642 C CA . SER A 1 210 ? 16.432 0.275 -25.923 1.00 88.81 210 SER A CA 1
ATOM 1643 C C . SER A 1 210 ? 17.006 1.337 -24.974 1.00 88.81 210 SER A C 1
ATOM 1645 O O . SER A 1 210 ? 16.439 1.615 -23.913 1.00 88.81 210 SER A O 1
ATOM 1647 N N . TYR A 1 211 ? 18.169 1.905 -25.296 1.00 88.12 211 TYR A N 1
ATOM 1648 C CA . TYR A 1 211 ? 18.862 2.860 -24.420 1.00 88.12 211 TYR A CA 1
ATOM 1649 C C . TYR A 1 211 ? 18.104 4.187 -24.272 1.00 88.12 211 TYR A C 1
ATOM 1651 O O . TYR A 1 211 ? 17.378 4.611 -25.165 1.00 88.12 211 TYR A O 1
ATOM 1659 N N . ARG A 1 212 ? 18.254 4.871 -23.132 1.00 86.69 212 ARG A N 1
ATOM 1660 C CA . ARG A 1 212 ? 17.670 6.212 -22.926 1.00 86.69 212 ARG A CA 1
ATOM 1661 C C . ARG A 1 212 ? 18.527 7.321 -23.542 1.00 86.69 212 ARG A C 1
ATOM 1663 O O . ARG A 1 212 ? 17.985 8.306 -24.028 1.00 86.69 212 ARG A O 1
ATOM 1670 N N . THR A 1 213 ? 19.847 7.139 -23.554 1.00 88.81 213 THR A N 1
ATOM 1671 C CA . THR A 1 213 ? 20.823 8.164 -23.946 1.00 88.81 213 THR A CA 1
ATOM 1672 C C . THR A 1 213 ? 21.751 7.670 -25.062 1.00 88.81 213 THR A C 1
ATOM 1674 O O . THR A 1 213 ? 22.029 6.470 -25.173 1.00 88.81 213 THR A O 1
ATOM 1677 N N . VAL A 1 214 ? 22.231 8.590 -25.909 1.00 90.75 214 VAL A N 1
ATOM 1678 C CA . VAL A 1 214 ? 23.175 8.279 -27.005 1.00 90.75 214 VAL A CA 1
ATOM 1679 C C . VAL A 1 214 ? 24.573 7.948 -26.475 1.00 90.75 214 VAL A C 1
ATOM 1681 O O . VAL A 1 214 ? 25.304 7.185 -27.097 1.00 90.75 214 VAL A O 1
ATOM 1684 N N . GLU A 1 215 ? 24.912 8.441 -25.287 1.00 90.81 215 GLU A N 1
ATOM 1685 C CA . GLU A 1 215 ? 26.126 8.148 -24.530 1.00 90.81 215 GLU A CA 1
ATOM 1686 C C . GLU A 1 215 ? 26.178 6.673 -24.122 1.00 90.81 215 GLU A C 1
ATOM 1688 O O . GLU A 1 215 ? 27.189 6.001 -24.342 1.00 90.81 215 GLU A O 1
ATOM 1693 N N . ALA A 1 216 ? 25.080 6.154 -23.555 1.00 87.75 216 ALA A N 1
ATOM 1694 C CA . ALA A 1 216 ? 24.983 4.757 -23.139 1.00 87.75 216 ALA A CA 1
ATOM 1695 C C . ALA A 1 216 ? 25.046 3.818 -24.350 1.00 87.75 216 ALA A C 1
ATOM 1697 O O . ALA A 1 216 ? 25.784 2.831 -24.326 1.00 87.75 216 ALA A O 1
ATOM 1698 N N . LEU A 1 217 ? 24.345 4.176 -25.432 1.00 92.25 217 LEU A N 1
ATOM 1699 C CA . LEU A 1 217 ? 24.417 3.459 -26.703 1.00 92.25 217 LEU A CA 1
ATOM 1700 C C . LEU A 1 217 ? 25.847 3.467 -27.271 1.00 92.25 217 LEU A C 1
ATOM 1702 O O . LEU A 1 217 ? 26.372 2.413 -27.625 1.00 92.25 217 LEU A O 1
ATOM 1706 N N . GLY A 1 218 ? 26.514 4.625 -27.299 1.00 92.25 218 GLY A N 1
ATOM 1707 C CA . GLY A 1 218 ? 27.899 4.749 -27.759 1.00 92.25 218 GLY A CA 1
ATOM 1708 C C . GLY A 1 218 ? 28.863 3.875 -26.955 1.00 92.25 218 GLY A C 1
ATOM 1709 O O . GLY A 1 218 ? 29.685 3.160 -27.531 1.00 92.25 218 GLY A O 1
ATOM 1710 N N . MET A 1 219 ? 28.724 3.862 -25.625 1.00 91.81 219 MET A N 1
ATOM 1711 C CA . MET A 1 219 ? 29.533 3.019 -24.740 1.00 91.81 219 MET A CA 1
ATOM 1712 C C . MET A 1 219 ? 29.289 1.522 -24.977 1.00 91.81 219 MET A C 1
ATOM 1714 O O . MET A 1 219 ? 30.240 0.738 -24.958 1.00 91.81 219 MET A O 1
ATOM 1718 N N . ALA A 1 220 ? 28.039 1.117 -25.213 1.00 89.44 220 ALA A N 1
ATOM 1719 C CA . ALA A 1 220 ? 27.683 -0.266 -25.521 1.00 89.44 220 ALA A CA 1
ATOM 1720 C C . ALA A 1 220 ? 28.296 -0.730 -26.851 1.00 89.44 220 ALA A C 1
ATOM 1722 O O . ALA A 1 220 ? 28.932 -1.784 -26.890 1.00 89.44 220 ALA A O 1
ATOM 1723 N N . ILE A 1 221 ? 28.211 0.097 -27.901 1.00 93.06 221 ILE A N 1
ATOM 1724 C CA . ILE A 1 221 ? 28.834 -0.162 -29.209 1.00 93.06 221 ILE A CA 1
ATOM 1725 C C . ILE A 1 221 ? 30.354 -0.332 -29.060 1.00 93.06 221 ILE A C 1
ATOM 1727 O O . ILE A 1 221 ? 30.922 -1.312 -29.545 1.00 93.06 221 ILE A O 1
ATOM 1731 N N . ALA A 1 222 ? 31.021 0.591 -28.356 1.00 91.44 222 ALA A N 1
ATOM 1732 C CA . ALA A 1 222 ? 32.467 0.525 -28.142 1.00 91.44 222 ALA A CA 1
ATOM 1733 C C . ALA A 1 222 ? 32.875 -0.751 -27.384 1.00 91.44 222 ALA A C 1
ATOM 1735 O O . ALA A 1 222 ? 33.855 -1.410 -27.741 1.00 91.44 222 ALA A O 1
ATOM 1736 N N . ARG A 1 223 ? 32.090 -1.138 -26.372 1.00 88.88 223 ARG A N 1
ATOM 1737 C CA . ARG A 1 223 ? 32.302 -2.362 -25.591 1.00 88.88 223 ARG A CA 1
ATOM 1738 C C . ARG A 1 223 ? 32.116 -3.620 -26.437 1.00 88.88 223 ARG A C 1
ATOM 1740 O O . ARG A 1 223 ? 32.941 -4.524 -26.330 1.00 88.88 223 ARG A O 1
ATOM 1747 N N . ALA A 1 224 ? 31.074 -3.682 -27.266 1.00 86.94 224 ALA A N 1
ATOM 1748 C CA . ALA A 1 224 ? 30.823 -4.812 -28.159 1.00 86.94 224 ALA A CA 1
ATOM 1749 C C . ALA A 1 224 ? 31.992 -5.004 -29.136 1.00 86.94 224 ALA A C 1
ATOM 1751 O O . ALA A 1 224 ? 32.566 -6.091 -29.207 1.00 86.94 224 ALA A O 1
ATOM 1752 N N . ALA A 1 225 ? 32.446 -3.928 -29.784 1.00 87.00 225 ALA A N 1
ATOM 1753 C CA . ALA A 1 225 ? 33.577 -3.990 -30.706 1.00 87.00 225 ALA A CA 1
ATOM 1754 C C . ALA A 1 225 ? 34.891 -4.424 -30.022 1.00 87.00 225 ALA A C 1
ATOM 1756 O O . ALA A 1 225 ? 35.633 -5.249 -30.560 1.00 87.00 225 ALA A O 1
ATOM 1757 N N . ILE A 1 226 ? 35.180 -3.919 -28.819 1.00 86.69 226 ILE A N 1
ATOM 1758 C CA . ILE A 1 226 ? 36.409 -4.267 -28.090 1.00 86.69 226 ILE A CA 1
ATOM 1759 C C . ILE A 1 226 ? 36.350 -5.690 -27.521 1.00 86.69 226 ILE A C 1
ATOM 1761 O O . ILE A 1 226 ? 37.293 -6.457 -27.706 1.00 86.69 226 ILE A O 1
ATOM 1765 N N . LYS A 1 227 ? 35.258 -6.086 -26.855 1.00 82.06 227 LYS A N 1
ATOM 1766 C CA . LYS A 1 227 ? 35.167 -7.401 -26.194 1.00 82.06 227 LYS A CA 1
ATOM 1767 C C . LYS A 1 227 ? 34.854 -8.538 -27.165 1.00 82.06 227 LYS A C 1
ATOM 1769 O O . LYS A 1 227 ? 35.499 -9.581 -27.103 1.00 82.06 227 LYS A O 1
ATOM 1774 N N . GLN A 1 228 ? 33.876 -8.355 -28.052 1.00 81.44 228 GLN A N 1
ATOM 1775 C CA . GLN A 1 228 ? 33.393 -9.420 -28.939 1.00 81.44 228 GLN A CA 1
ATOM 1776 C C . GLN A 1 228 ? 34.257 -9.525 -30.197 1.00 81.44 228 GLN A C 1
ATOM 1778 O O . GLN A 1 228 ? 34.638 -10.623 -30.602 1.00 81.44 228 GLN A O 1
ATOM 1783 N N . CYS A 1 229 ? 34.627 -8.384 -30.786 1.00 78.69 229 CYS A N 1
ATOM 1784 C CA . CYS A 1 229 ? 35.416 -8.355 -32.019 1.00 78.69 229 CYS A CA 1
ATOM 1785 C C . CYS A 1 229 ? 36.926 -8.196 -31.782 1.00 78.69 229 CYS A C 1
ATOM 1787 O O . CYS A 1 229 ? 37.691 -8.257 -32.745 1.00 78.69 229 CYS A O 1
ATOM 1789 N N . LYS A 1 230 ? 37.367 -8.047 -30.522 1.00 81.31 230 LYS A N 1
ATOM 1790 C CA . LYS A 1 230 ? 38.780 -7.900 -30.124 1.00 81.31 230 LYS A CA 1
ATOM 1791 C C . LYS A 1 230 ? 39.483 -6.718 -30.800 1.00 81.31 230 LYS A C 1
ATOM 1793 O O . LYS A 1 230 ? 40.671 -6.792 -31.107 1.00 81.31 230 LYS A O 1
ATOM 1798 N N . VAL A 1 231 ? 38.750 -5.631 -31.045 1.00 82.88 231 VAL A N 1
ATOM 1799 C CA . VAL A 1 231 ? 39.329 -4.378 -31.548 1.00 82.88 231 VAL A CA 1
ATOM 1800 C C . VAL A 1 231 ? 40.158 -3.743 -30.421 1.00 82.88 231 VAL A C 1
ATOM 1802 O O . VAL A 1 231 ? 39.642 -3.608 -29.315 1.00 82.88 231 VAL A O 1
ATOM 1805 N N . PRO A 1 232 ? 41.423 -3.347 -30.645 1.00 82.38 232 PRO A N 1
ATOM 1806 C CA . PRO A 1 232 ? 42.269 -2.816 -29.572 1.00 82.38 232 PRO A CA 1
ATOM 1807 C C . PRO A 1 232 ? 41.844 -1.408 -29.128 1.00 82.38 232 PRO A C 1
ATOM 1809 O O . PRO A 1 232 ? 41.897 -1.083 -27.939 1.00 82.38 232 PRO A O 1
ATOM 1812 N N . LYS A 1 233 ? 41.399 -0.580 -30.080 1.00 90.06 233 LYS A N 1
ATOM 1813 C CA . LYS A 1 233 ? 40.950 0.798 -29.864 1.00 90.06 233 LYS A CA 1
ATOM 1814 C C . LYS A 1 233 ? 39.901 1.180 -30.904 1.00 90.06 233 LYS A C 1
ATOM 1816 O O . LYS A 1 233 ? 40.089 0.947 -32.098 1.00 90.06 233 LYS A O 1
ATOM 1821 N N . ILE A 1 234 ? 38.805 1.787 -30.460 1.00 92.50 234 ILE A N 1
ATOM 1822 C CA . ILE A 1 234 ? 37.694 2.204 -31.322 1.00 92.50 234 ILE A CA 1
ATOM 1823 C C . ILE A 1 234 ? 37.231 3.614 -30.971 1.00 92.50 234 ILE A C 1
ATOM 1825 O O . ILE A 1 234 ? 37.114 3.959 -29.795 1.00 92.50 234 ILE A O 1
ATOM 1829 N N . THR A 1 235 ? 36.934 4.409 -31.995 1.00 94.75 235 THR A N 1
ATOM 1830 C CA . THR A 1 235 ? 36.148 5.639 -31.871 1.00 94.75 235 THR A CA 1
ATOM 1831 C C . THR A 1 235 ? 34.747 5.383 -32.414 1.00 94.75 235 THR A C 1
ATOM 1833 O O . THR A 1 235 ? 34.597 4.888 -33.530 1.00 94.75 235 THR A O 1
ATOM 1836 N N . VAL A 1 236 ? 33.732 5.703 -31.617 1.00 96.12 236 VAL A N 1
ATOM 1837 C CA . VAL A 1 236 ? 32.316 5.556 -31.960 1.00 96.12 236 VAL A CA 1
ATOM 1838 C C . VAL A 1 236 ? 31.668 6.924 -31.877 1.00 96.12 236 VAL A C 1
ATOM 1840 O O . VAL A 1 236 ? 31.713 7.558 -30.823 1.00 96.12 236 VAL A O 1
ATOM 1843 N N . ARG A 1 237 ? 31.030 7.349 -32.964 1.00 96.56 237 ARG A N 1
ATOM 1844 C CA . ARG A 1 237 ? 30.168 8.528 -32.989 1.00 96.56 237 ARG A CA 1
ATOM 1845 C C . ARG A 1 237 ? 28.734 8.091 -33.224 1.00 96.56 237 ARG A C 1
ATOM 1847 O O . ARG A 1 237 ? 28.457 7.433 -34.219 1.00 96.56 237 ARG A O 1
ATOM 1854 N N . VAL A 1 238 ? 27.837 8.456 -32.318 1.00 95.69 238 VAL A N 1
ATOM 1855 C CA . VAL A 1 238 ? 26.401 8.186 -32.423 1.00 95.69 238 VAL A CA 1
ATOM 1856 C C . VAL A 1 238 ? 25.687 9.508 -32.621 1.00 95.69 238 VAL A C 1
ATOM 1858 O O . VAL A 1 238 ? 25.762 10.386 -31.764 1.00 95.69 238 VAL A O 1
ATOM 1861 N N . GLU A 1 239 ? 24.989 9.644 -33.740 1.00 93.88 239 GLU A N 1
ATOM 1862 C CA . GLU A 1 239 ? 24.163 10.798 -34.059 1.00 93.88 239 GLU A CA 1
ATOM 1863 C C . GLU A 1 239 ? 22.688 10.416 -34.020 1.00 93.88 239 GLU A C 1
ATOM 1865 O O . GLU A 1 239 ? 22.265 9.425 -34.622 1.00 93.88 239 GLU A O 1
ATOM 1870 N N . LYS A 1 240 ? 21.892 11.257 -33.369 1.00 90.69 240 LYS A N 1
ATOM 1871 C CA . LYS A 1 240 ? 20.437 11.205 -33.419 1.00 90.69 240 LYS A CA 1
ATOM 1872 C C . LYS A 1 240 ? 19.941 12.380 -34.272 1.00 90.69 240 LYS A C 1
ATOM 1874 O O . LYS A 1 240 ? 19.997 13.531 -33.818 1.00 90.69 240 LYS A O 1
ATOM 1879 N N . PRO A 1 241 ? 19.510 12.131 -35.522 1.00 84.19 241 PRO A N 1
ATOM 1880 C CA . PRO A 1 241 ? 18.893 13.153 -36.358 1.00 84.19 241 PRO A CA 1
ATOM 1881 C C . PRO A 1 241 ? 17.648 13.723 -35.675 1.00 84.19 241 PRO A C 1
ATOM 1883 O O . PRO A 1 241 ? 16.936 12.999 -34.983 1.00 84.19 241 PRO A O 1
ATOM 1886 N N . SER A 1 242 ? 17.389 15.018 -35.866 1.00 76.06 242 SER A N 1
ATOM 1887 C CA . SER A 1 242 ? 16.160 15.681 -35.394 1.00 76.06 242 SER A CA 1
ATOM 1888 C C . SER A 1 242 ? 15.926 15.675 -33.874 1.00 76.06 242 SER A C 1
ATOM 1890 O O . SER A 1 242 ? 14.826 15.987 -33.431 1.00 76.06 242 SER A O 1
ATOM 1892 N N . ALA A 1 243 ? 16.948 15.379 -33.062 1.00 72.69 243 ALA A N 1
ATOM 1893 C CA . ALA A 1 243 ? 16.850 15.461 -31.602 1.00 72.69 243 ALA A CA 1
ATOM 1894 C C . ALA A 1 243 ? 16.640 16.901 -31.085 1.00 72.69 243 ALA A C 1
ATOM 1896 O O . ALA A 1 243 ? 16.091 17.091 -30.005 1.00 72.69 243 ALA A O 1
ATOM 1897 N N . LEU A 1 244 ? 17.062 17.915 -31.850 1.00 73.06 244 LEU A N 1
ATOM 1898 C CA . LEU A 1 244 ? 16.909 19.333 -31.519 1.00 73.06 244 LEU A CA 1
ATOM 1899 C C . LEU A 1 244 ? 16.290 20.079 -32.705 1.00 73.06 244 LEU A C 1
ATOM 1901 O O . LEU A 1 244 ? 16.758 19.947 -33.833 1.00 73.06 244 LEU A O 1
ATOM 1905 N N . VAL A 1 245 ? 15.275 20.907 -32.437 1.00 67.88 245 VAL A N 1
ATOM 1906 C CA . VAL A 1 245 ? 14.415 21.563 -33.448 1.00 67.88 245 VAL A CA 1
ATOM 1907 C C . VAL A 1 245 ? 15.192 22.448 -34.442 1.00 67.88 245 VAL A C 1
ATOM 1909 O O . VAL A 1 245 ? 14.759 22.617 -35.578 1.00 67.88 245 VAL A O 1
ATOM 1912 N N . PHE A 1 246 ? 16.363 22.965 -34.055 1.00 77.31 246 PHE A N 1
ATOM 1913 C CA . PHE A 1 246 ? 17.189 23.859 -34.883 1.00 77.31 246 PHE A CA 1
ATOM 1914 C C . PHE A 1 246 ? 18.589 23.317 -35.199 1.00 77.31 246 PHE A C 1
ATOM 1916 O O . PHE A 1 246 ? 19.414 24.041 -35.755 1.00 77.31 246 PHE A O 1
ATOM 1923 N N . ALA A 1 247 ? 18.879 22.059 -34.856 1.00 75.69 247 ALA A N 1
ATOM 1924 C CA . ALA A 1 247 ? 20.148 21.423 -35.194 1.00 75.69 247 ALA A CA 1
ATOM 1925 C C . ALA A 1 247 ? 19.921 20.267 -36.171 1.00 75.69 247 ALA A C 1
ATOM 1927 O O . ALA A 1 247 ? 18.960 19.512 -36.052 1.00 75.69 247 ALA A O 1
ATOM 1928 N N . ALA A 1 248 ? 20.846 20.085 -37.118 1.00 74.88 248 ALA A N 1
ATOM 1929 C CA . ALA A 1 248 ? 20.781 18.965 -38.057 1.00 74.88 248 ALA A CA 1
ATOM 1930 C C . ALA A 1 248 ? 20.836 17.598 -37.339 1.00 74.88 248 ALA A C 1
ATOM 1932 O O . ALA A 1 248 ? 20.201 16.639 -37.775 1.00 74.88 248 ALA A O 1
ATOM 1933 N N . CYS A 1 249 ? 21.583 17.507 -36.233 1.00 82.56 249 CYS A N 1
ATOM 1934 C CA . CYS A 1 249 ? 21.635 16.340 -35.354 1.00 82.56 249 CYS A CA 1
ATOM 1935 C C . CYS A 1 249 ? 22.234 16.700 -33.987 1.00 82.56 249 CYS A C 1
ATOM 1937 O O . CYS A 1 249 ? 22.912 17.721 -33.846 1.00 82.56 249 CYS A O 1
ATOM 1939 N N . SER A 1 250 ? 22.026 15.821 -33.007 1.00 85.00 250 SER A N 1
ATOM 1940 C CA . SER A 1 250 ? 22.817 15.765 -31.773 1.00 85.00 250 SER A CA 1
ATOM 1941 C C . SER A 1 250 ? 23.725 14.543 -31.836 1.00 85.00 250 SER A C 1
ATOM 1943 O O . SER A 1 250 ? 23.258 13.464 -32.205 1.00 85.00 250 SER A O 1
ATOM 1945 N N . ALA A 1 251 ? 25.005 14.700 -31.498 1.00 89.50 251 ALA A N 1
ATOM 1946 C CA . ALA A 1 251 ? 25.995 13.638 -31.629 1.00 89.50 251 ALA A CA 1
ATOM 1947 C C . ALA A 1 251 ? 26.881 13.519 -30.390 1.00 89.50 251 ALA A C 1
ATOM 1949 O O . ALA A 1 251 ? 27.282 14.526 -29.809 1.00 89.50 251 ALA A O 1
ATOM 1950 N N . VAL A 1 252 ? 27.226 12.283 -30.040 1.00 93.19 252 VAL A N 1
ATOM 1951 C CA . VAL A 1 252 ? 28.239 11.959 -29.032 1.00 93.19 252 VAL A CA 1
ATOM 1952 C C . VAL A 1 252 ? 29.333 11.142 -29.697 1.00 93.19 252 VAL A C 1
ATOM 1954 O O . VAL A 1 252 ? 29.039 10.173 -30.392 1.00 93.19 252 VAL A O 1
ATOM 1957 N N . GLU A 1 253 ? 30.590 11.519 -29.469 1.00 95.69 253 GLU A N 1
ATOM 1958 C CA . GLU A 1 253 ? 31.765 10.796 -29.952 1.00 95.69 253 GLU A CA 1
ATOM 1959 C C . GLU A 1 253 ? 32.630 10.360 -28.768 1.00 95.69 253 GLU A C 1
ATOM 1961 O O . GLU A 1 253 ? 33.004 11.170 -27.920 1.00 95.69 253 GLU A O 1
ATOM 1966 N N . ILE A 1 254 ? 32.943 9.067 -28.700 1.00 93.94 254 ILE A N 1
ATOM 1967 C CA . ILE A 1 254 ? 33.800 8.492 -27.661 1.00 93.94 254 ILE A CA 1
ATOM 1968 C C . ILE A 1 254 ? 34.917 7.667 -28.286 1.00 93.94 254 ILE A C 1
ATOM 1970 O O . ILE A 1 254 ? 34.717 7.008 -29.301 1.00 93.94 254 ILE A O 1
ATOM 1974 N N . THR A 1 255 ? 36.087 7.653 -27.648 1.00 93.19 255 THR A N 1
ATOM 1975 C CA . THR A 1 255 ? 37.194 6.749 -27.996 1.00 93.19 255 THR A CA 1
ATOM 1976 C C . THR A 1 255 ? 37.521 5.866 -26.802 1.00 93.19 255 THR A C 1
ATOM 1978 O O . THR A 1 255 ? 37.686 6.379 -25.695 1.00 93.19 255 THR A O 1
ATOM 1981 N N . ARG A 1 256 ? 37.579 4.548 -27.005 1.00 92.31 256 ARG A N 1
ATOM 1982 C CA . ARG A 1 256 ? 37.840 3.558 -25.950 1.00 92.31 256 ARG A CA 1
ATOM 1983 C C . ARG A 1 256 ? 38.883 2.537 -26.388 1.00 92.31 256 ARG A C 1
ATOM 1985 O O . ARG A 1 256 ? 39.064 2.288 -27.580 1.00 92.31 256 ARG A O 1
ATOM 1992 N N . THR A 1 257 ? 39.536 1.943 -25.404 1.00 90.38 257 THR A N 1
ATOM 1993 C CA . THR A 1 257 ? 40.547 0.889 -25.486 1.00 90.38 257 THR A CA 1
ATOM 1994 C C . THR A 1 257 ? 40.168 -0.270 -24.563 1.00 90.38 257 THR A C 1
ATOM 1996 O O . THR A 1 257 ? 39.256 -0.154 -23.744 1.00 90.38 257 THR A O 1
ATOM 1999 N N . ALA A 1 258 ? 40.879 -1.395 -24.653 1.00 82.38 258 ALA A N 1
ATOM 2000 C CA . ALA A 1 258 ? 40.669 -2.520 -23.737 1.00 82.38 258 ALA A CA 1
ATOM 2001 C C . ALA A 1 258 ? 40.844 -2.138 -22.249 1.00 82.38 258 ALA A C 1
ATOM 2003 O O . ALA A 1 258 ? 40.136 -2.674 -21.398 1.00 82.38 258 ALA A O 1
ATOM 2004 N N . ALA A 1 259 ? 41.733 -1.185 -21.937 1.00 83.12 259 ALA A N 1
ATOM 2005 C CA . ALA A 1 259 ? 41.985 -0.720 -20.571 1.00 83.12 259 ALA A CA 1
ATOM 2006 C C . ALA A 1 259 ? 40.774 0.001 -19.953 1.00 83.12 259 ALA A C 1
ATOM 2008 O O . ALA A 1 259 ? 40.491 -0.188 -18.772 1.00 83.12 259 ALA A O 1
ATOM 2009 N N . ASP A 1 260 ? 39.999 0.733 -20.761 1.00 81.06 260 ASP A N 1
ATOM 2010 C CA . ASP A 1 260 ? 38.783 1.432 -20.314 1.00 81.06 260 ASP A CA 1
ATOM 2011 C C . ASP A 1 260 ? 37.674 0.470 -19.846 1.00 81.06 260 ASP A C 1
ATOM 2013 O O . ASP A 1 260 ? 36.711 0.883 -19.204 1.00 81.06 260 ASP A O 1
ATOM 2017 N N . PHE A 1 261 ? 37.808 -0.822 -20.160 1.00 76.94 261 PHE A N 1
ATOM 2018 C CA . PHE A 1 261 ? 36.892 -1.886 -19.751 1.00 76.94 261 PHE A CA 1
ATOM 2019 C C . PHE A 1 261 ? 37.546 -2.932 -18.836 1.00 76.94 261 PHE A C 1
ATOM 2021 O O . PHE A 1 261 ? 36.905 -3.938 -18.526 1.00 76.94 261 PHE A O 1
ATOM 2028 N N . ALA A 1 262 ? 38.800 -2.717 -18.420 1.00 65.50 262 ALA A N 1
ATOM 2029 C CA . ALA A 1 262 ? 39.548 -3.625 -17.549 1.00 65.50 262 ALA A CA 1
ATOM 2030 C C . ALA A 1 262 ? 39.200 -3.445 -16.059 1.00 65.50 262 ALA A C 1
ATOM 2032 O O . ALA A 1 262 ? 39.385 -4.372 -15.277 1.00 65.50 262 ALA A O 1
ATOM 2033 N N . VAL A 1 263 ? 38.654 -2.281 -15.676 1.00 52.19 263 VAL A N 1
ATOM 2034 C CA . VAL A 1 263 ? 38.196 -1.976 -14.311 1.00 52.19 263 VAL A CA 1
ATOM 2035 C C . VAL A 1 263 ? 36.687 -1.737 -14.321 1.00 52.19 263 VAL A C 1
ATOM 2037 O O . VAL A 1 263 ? 36.216 -0.614 -14.205 1.00 52.19 263 VAL A O 1
ATOM 2040 N N . GLN A 1 264 ? 35.915 -2.805 -14.495 1.00 47.19 264 GLN A N 1
ATOM 2041 C CA . GLN A 1 264 ? 34.537 -2.866 -14.012 1.00 47.19 264 GLN A CA 1
ATOM 2042 C C . GLN A 1 264 ? 34.322 -4.254 -13.414 1.00 47.19 264 GLN A C 1
ATOM 2044 O O . GLN A 1 264 ? 34.541 -5.272 -14.070 1.00 47.19 264 GLN A O 1
ATOM 2049 N N . THR A 1 265 ? 33.976 -4.217 -12.130 1.00 40.91 265 THR A N 1
ATOM 2050 C CA . THR A 1 265 ? 33.480 -5.274 -11.251 1.00 40.91 265 THR A CA 1
ATOM 2051 C C . THR A 1 265 ? 32.478 -6.201 -11.934 1.00 40.91 265 THR A C 1
ATOM 2053 O O . THR A 1 265 ? 31.893 -5.842 -12.955 1.00 40.91 265 THR A O 1
ATOM 2056 N N . ALA A 1 266 ? 32.318 -7.388 -11.338 1.00 38.44 266 ALA A N 1
ATOM 2057 C CA . ALA A 1 266 ? 31.285 -8.378 -11.620 1.00 38.44 266 ALA A CA 1
ATOM 2058 C C . ALA A 1 266 ? 30.008 -7.768 -12.214 1.00 38.44 266 ALA A C 1
ATOM 2060 O O . ALA A 1 266 ? 29.552 -6.722 -11.756 1.00 38.44 266 ALA A O 1
ATOM 2061 N N . GLU A 1 267 ? 29.485 -8.443 -13.236 1.00 40.53 267 GLU A N 1
ATOM 2062 C CA . GLU A 1 267 ? 28.190 -8.207 -13.869 1.00 40.53 267 GLU A CA 1
ATOM 2063 C C . GLU A 1 267 ? 27.185 -7.574 -12.897 1.00 40.53 267 GLU A C 1
ATOM 2065 O O . GLU A 1 267 ? 26.622 -8.236 -12.032 1.00 40.53 267 GLU A O 1
ATOM 2070 N N . GLN A 1 268 ? 26.949 -6.274 -13.048 1.00 38.09 268 GLN A N 1
ATOM 2071 C CA . GLN A 1 268 ? 25.592 -5.795 -12.887 1.00 38.09 268 GLN A CA 1
ATOM 2072 C C . GLN A 1 268 ? 24.955 -6.041 -14.247 1.00 38.09 268 GLN A C 1
ATOM 2074 O O . GLN A 1 268 ? 25.131 -5.254 -15.183 1.00 38.09 268 GLN A O 1
ATOM 2079 N N . ASP A 1 269 ? 24.242 -7.164 -14.362 1.00 40.03 269 ASP A N 1
ATOM 2080 C CA . ASP A 1 269 ? 23.049 -7.181 -15.203 1.00 40.03 269 ASP A CA 1
ATOM 2081 C C . ASP A 1 269 ? 22.311 -5.846 -14.993 1.00 40.03 269 ASP A C 1
ATOM 2083 O O . ASP A 1 269 ? 22.333 -5.325 -13.868 1.00 40.03 269 ASP A O 1
ATOM 2087 N N . PRO A 1 270 ? 21.710 -5.235 -16.035 1.00 46.00 270 PRO A N 1
ATOM 2088 C CA . PRO A 1 270 ? 20.851 -4.079 -15.802 1.00 46.00 270 PRO A CA 1
ATOM 2089 C C . PRO A 1 270 ? 19.917 -4.453 -14.654 1.00 46.00 270 PRO A C 1
ATOM 2091 O O . PRO A 1 270 ? 19.315 -5.526 -14.727 1.00 46.00 270 PRO A O 1
ATOM 2094 N N . GLU A 1 271 ? 19.893 -3.647 -13.579 1.00 47.97 271 GLU A N 1
ATOM 2095 C CA . GLU A 1 271 ? 19.118 -4.005 -12.390 1.00 47.97 271 GLU A CA 1
ATOM 2096 C C . GLU A 1 271 ? 17.744 -4.501 -12.839 1.00 47.97 271 GLU A C 1
ATOM 2098 O O . GLU A 1 271 ? 17.128 -3.845 -13.692 1.00 47.97 271 GLU A O 1
ATOM 2103 N N . PRO A 1 272 ? 17.303 -5.679 -12.361 1.00 57.41 272 PRO A N 1
ATOM 2104 C CA . PRO A 1 272 ? 16.076 -6.277 -12.846 1.00 57.41 272 PRO A CA 1
ATOM 2105 C C . PRO A 1 272 ? 14.963 -5.257 -12.653 1.00 57.41 272 PRO A C 1
ATOM 2107 O O . PRO A 1 272 ? 14.664 -4.877 -11.521 1.00 57.41 272 PRO A O 1
ATOM 2110 N N . VAL A 1 273 ? 14.411 -4.775 -13.768 1.00 76.25 273 VAL A N 1
ATOM 2111 C CA . VAL A 1 273 ? 13.436 -3.687 -13.760 1.00 76.25 273 VAL A CA 1
ATOM 2112 C C . VAL A 1 273 ? 12.236 -4.160 -12.952 1.00 76.25 273 VAL A C 1
ATOM 2114 O O . VAL A 1 273 ? 11.582 -5.140 -13.306 1.00 76.25 273 VAL A O 1
ATOM 2117 N N . ILE A 1 274 ? 11.993 -3.498 -11.823 1.00 91.25 274 ILE A N 1
ATOM 2118 C CA . ILE A 1 274 ? 10.808 -3.732 -11.007 1.00 91.25 274 ILE A CA 1
ATOM 2119 C C . ILE A 1 274 ? 9.718 -2.817 -11.550 1.00 91.25 274 ILE A C 1
ATOM 2121 O O . ILE A 1 274 ? 9.837 -1.594 -11.499 1.00 91.25 274 ILE A O 1
ATOM 2125 N N . HIS A 1 275 ? 8.669 -3.430 -12.071 1.00 94.69 275 HIS A N 1
ATOM 2126 C CA . HIS A 1 275 ? 7.492 -2.776 -12.609 1.00 94.69 275 HIS A CA 1
ATOM 2127 C C . HIS A 1 275 ? 6.420 -2.608 -11.531 1.00 94.69 275 HIS A C 1
ATOM 2129 O O . HIS A 1 275 ? 6.333 -3.406 -10.596 1.00 94.69 275 HIS A O 1
ATOM 2135 N N . ALA A 1 276 ? 5.591 -1.579 -11.666 1.00 96.88 276 ALA A N 1
ATOM 2136 C CA . ALA A 1 276 ? 4.422 -1.319 -10.840 1.00 96.88 276 ALA A CA 1
ATOM 2137 C C . ALA A 1 276 ? 3.150 -1.698 -11.609 1.00 96.88 276 ALA A C 1
ATOM 2139 O O . ALA A 1 276 ? 2.771 -1.022 -12.561 1.00 96.88 276 ALA A O 1
ATOM 2140 N N . ALA A 1 277 ? 2.468 -2.760 -11.193 1.00 97.94 277 ALA A N 1
ATOM 2141 C CA . ALA A 1 277 ? 1.182 -3.166 -11.745 1.00 97.94 277 ALA A CA 1
ATOM 2142 C C . ALA A 1 277 ? 0.065 -2.883 -10.739 1.00 97.94 277 ALA A C 1
ATOM 2144 O O . ALA A 1 277 ? 0.163 -3.271 -9.580 1.00 97.94 277 ALA A O 1
ATOM 2145 N N . TYR A 1 278 ? -1.011 -2.241 -11.182 1.00 98.31 278 TYR A N 1
ATOM 2146 C CA . TYR A 1 278 ? -2.192 -1.997 -10.354 1.00 98.31 278 TYR A CA 1
ATOM 2147 C C . TYR A 1 278 ? -3.259 -3.004 -10.755 1.00 98.31 278 TYR A C 1
ATOM 2149 O O . TYR A 1 278 ? -3.664 -3.035 -11.920 1.00 98.31 278 TYR A O 1
ATOM 2157 N N . ILE A 1 279 ? -3.691 -3.834 -9.813 1.00 98.44 279 ILE A N 1
ATOM 2158 C CA . ILE A 1 279 ? -4.616 -4.940 -10.055 1.00 98.44 279 ILE A CA 1
ATOM 2159 C C . ILE A 1 279 ? -5.906 -4.682 -9.281 1.00 98.44 279 ILE A C 1
ATOM 2161 O O . ILE A 1 279 ? -5.861 -4.401 -8.087 1.00 98.44 279 ILE A O 1
ATOM 2165 N N . ALA A 1 280 ? -7.055 -4.770 -9.948 1.00 97.88 280 ALA A N 1
ATOM 2166 C CA . ALA A 1 280 ? -8.350 -4.792 -9.277 1.00 97.88 280 ALA A CA 1
ATOM 2167 C C . ALA A 1 280 ? -8.640 -6.197 -8.753 1.00 97.88 280 ALA A C 1
ATOM 2169 O O . ALA A 1 280 ? -8.388 -7.173 -9.456 1.00 97.88 280 ALA A O 1
ATOM 2170 N N . LEU A 1 281 ? -9.223 -6.278 -7.560 1.00 97.25 281 LEU A N 1
ATOM 2171 C CA . LEU A 1 281 ? -9.745 -7.500 -6.960 1.00 97.25 281 LEU A CA 1
ATOM 2172 C C . LEU A 1 281 ? -11.267 -7.378 -6.833 1.00 97.25 281 LEU A C 1
ATOM 2174 O O . LEU A 1 281 ? -11.758 -6.354 -6.361 1.00 97.25 281 LEU A O 1
ATOM 2178 N N . GLY A 1 282 ? -12.014 -8.415 -7.210 1.00 95.00 282 GLY A N 1
ATOM 2179 C CA . GLY A 1 282 ? -13.473 -8.432 -7.076 1.00 95.00 282 GLY A CA 1
ATOM 2180 C C . GLY A 1 282 ? -14.034 -9.815 -6.762 1.00 95.00 282 GLY A C 1
ATOM 2181 O O . GLY A 1 282 ? -13.636 -10.804 -7.367 1.00 95.00 282 GLY A O 1
ATOM 2182 N N . THR A 1 283 ? -14.990 -9.905 -5.840 1.00 94.69 283 THR A N 1
ATOM 2183 C CA . THR A 1 283 ? -15.620 -11.178 -5.444 1.00 94.69 283 THR A CA 1
ATOM 2184 C C . THR A 1 283 ? -17.073 -10.983 -5.020 1.00 94.69 283 THR A C 1
ATOM 2186 O O . THR A 1 283 ? -17.409 -9.982 -4.389 1.00 94.69 283 THR A O 1
ATOM 2189 N N . ASN A 1 284 ? -17.957 -11.921 -5.371 1.00 91.44 284 ASN A N 1
ATOM 2190 C CA . ASN A 1 284 ? -19.369 -11.882 -4.967 1.00 91.44 284 ASN A CA 1
ATOM 2191 C C . ASN A 1 284 ? -19.965 -13.249 -4.584 1.00 91.44 284 ASN A C 1
ATOM 2193 O O . ASN A 1 284 ? -21.175 -13.354 -4.397 1.00 91.44 284 ASN A O 1
ATOM 2197 N N . ILE A 1 285 ? -19.141 -14.292 -4.442 1.00 90.06 285 ILE A N 1
ATOM 2198 C CA . ILE A 1 285 ? -19.571 -15.634 -4.016 1.00 90.06 285 ILE A CA 1
ATOM 2199 C C . ILE A 1 285 ? -18.838 -16.040 -2.736 1.00 90.06 285 ILE A C 1
ATOM 2201 O O . ILE A 1 285 ? -17.624 -15.882 -2.646 1.00 90.06 285 ILE A O 1
ATOM 2205 N N . GLY A 1 286 ? -19.558 -16.662 -1.798 1.00 90.25 286 GLY A N 1
ATOM 2206 C CA . GLY A 1 286 ? -18.973 -17.280 -0.606 1.00 90.25 286 GLY A CA 1
ATOM 2207 C C . GLY A 1 286 ? -18.465 -16.257 0.410 1.00 90.25 286 GLY A C 1
ATOM 2208 O O . GLY A 1 286 ? -19.033 -15.171 0.540 1.00 90.25 286 GLY A O 1
ATOM 2209 N N . ASP A 1 287 ? -17.399 -16.610 1.130 1.00 92.38 287 ASP A N 1
ATOM 2210 C CA . ASP A 1 287 ? -16.722 -15.689 2.044 1.00 92.38 287 ASP A CA 1
ATOM 2211 C C . ASP A 1 287 ? -15.854 -14.701 1.254 1.00 92.38 287 ASP A C 1
ATOM 2213 O O . ASP A 1 287 ? -14.692 -14.943 0.925 1.00 92.38 287 ASP A O 1
ATOM 2217 N N . ARG A 1 288 ? -16.473 -13.570 0.916 1.00 93.81 288 ARG A N 1
ATOM 2218 C CA . ARG A 1 288 ? -15.881 -12.512 0.095 1.00 93.81 288 ARG A CA 1
ATOM 2219 C C . ARG A 1 288 ? -14.596 -11.943 0.706 1.00 93.81 288 ARG A C 1
ATOM 2221 O O . ARG A 1 288 ? -13.662 -11.664 -0.037 1.00 93.81 288 ARG A O 1
ATOM 2228 N N . LEU A 1 289 ? -14.518 -11.776 2.027 1.00 91.75 289 LEU A N 1
ATOM 2229 C CA . LEU A 1 289 ? -13.318 -11.218 2.658 1.00 91.75 289 LEU A CA 1
ATOM 2230 C C . LEU A 1 289 ? -12.172 -12.232 2.618 1.00 91.75 289 LEU A C 1
ATOM 2232 O O . LEU A 1 289 ? -11.075 -11.901 2.166 1.00 91.75 289 LEU A O 1
ATOM 2236 N N . GLN A 1 290 ? -12.459 -13.484 2.982 1.00 94.19 290 GLN A N 1
ATOM 2237 C CA . GLN A 1 290 ? -11.472 -14.556 2.944 1.00 94.19 290 GLN A CA 1
ATOM 2238 C C . GLN A 1 290 ? -10.954 -14.815 1.521 1.00 94.19 290 GLN A C 1
ATOM 2240 O O . GLN A 1 290 ? -9.769 -15.101 1.343 1.00 94.19 290 GLN A O 1
ATOM 2245 N N . ASN A 1 291 ? -11.805 -14.675 0.498 1.00 96.19 291 ASN A N 1
ATOM 2246 C CA . ASN A 1 291 ? -11.385 -14.760 -0.902 1.00 96.19 291 ASN A CA 1
ATOM 2247 C C . ASN A 1 291 ? -10.360 -13.672 -1.254 1.00 96.19 291 ASN A C 1
ATOM 2249 O O . ASN A 1 291 ? -9.355 -13.967 -1.897 1.00 96.19 291 ASN A O 1
ATOM 2253 N N . LEU A 1 292 ? -10.579 -12.420 -0.833 1.00 96.25 292 LEU A N 1
ATOM 2254 C CA . LEU A 1 292 ? -9.626 -11.333 -1.090 1.00 96.25 292 LEU A CA 1
ATOM 2255 C C . LEU A 1 292 ? -8.293 -11.576 -0.377 1.00 96.25 292 LEU A C 1
ATOM 2257 O O . LEU A 1 292 ? -7.241 -11.440 -0.997 1.00 96.25 292 LEU A O 1
ATOM 2261 N N . HIS A 1 293 ? -8.332 -11.993 0.888 1.00 95.69 293 HIS A N 1
ATOM 2262 C CA . HIS A 1 293 ? -7.146 -12.377 1.659 1.00 95.69 293 HIS A CA 1
ATOM 2263 C C . HIS A 1 293 ? -6.348 -13.504 0.989 1.00 95.69 293 HIS A C 1
ATOM 2265 O O . HIS A 1 293 ? -5.151 -13.350 0.749 1.00 95.69 293 HIS A O 1
ATOM 2271 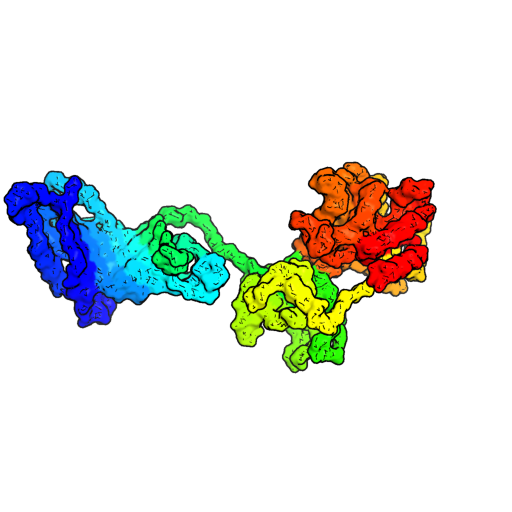N N . GLN A 1 294 ? -7.020 -14.577 0.561 1.00 96.56 294 GLN A N 1
ATOM 2272 C CA . GLN A 1 294 ? -6.375 -15.669 -0.177 1.00 96.56 294 GLN A CA 1
ATOM 2273 C C . GLN A 1 294 ? -5.800 -15.216 -1.522 1.00 96.56 294 GLN A C 1
ATOM 2275 O O . GLN A 1 294 ? -4.760 -15.720 -1.942 1.00 96.56 294 GLN A O 1
ATOM 2280 N N . ALA A 1 295 ? -6.453 -14.277 -2.211 1.00 97.12 295 ALA A N 1
ATOM 2281 C CA . ALA A 1 295 ? -5.931 -13.727 -3.456 1.00 97.12 295 ALA A CA 1
ATOM 2282 C C . ALA A 1 295 ? -4.623 -12.954 -3.223 1.00 97.12 295 ALA A C 1
ATOM 2284 O O . ALA A 1 295 ? -3.678 -13.133 -3.989 1.00 97.12 295 ALA A O 1
ATOM 2285 N N . LEU A 1 296 ? -4.534 -12.145 -2.158 1.00 96.94 296 LEU A N 1
ATOM 2286 C CA . LEU A 1 296 ? -3.293 -11.453 -1.787 1.00 96.94 296 LEU A CA 1
ATOM 2287 C C . LEU A 1 296 ? -2.169 -12.440 -1.453 1.00 96.94 296 LEU A C 1
ATOM 2289 O O . LEU A 1 296 ? -1.048 -12.270 -1.933 1.00 96.94 296 LEU A O 1
ATOM 2293 N N . ASP A 1 297 ? -2.470 -13.490 -0.687 1.00 96.25 297 ASP A N 1
ATOM 2294 C CA . ASP A 1 297 ? -1.487 -14.520 -0.345 1.00 96.25 297 ASP A CA 1
ATOM 2295 C C . ASP A 1 297 ? -0.971 -15.216 -1.603 1.00 96.25 297 ASP A C 1
ATOM 2297 O O . ASP A 1 297 ? 0.237 -15.292 -1.816 1.00 96.25 297 ASP A O 1
ATOM 2301 N N . ARG A 1 298 ? -1.876 -15.631 -2.497 1.00 97.25 298 ARG A N 1
ATOM 2302 C CA . ARG A 1 298 ? -1.521 -16.272 -3.770 1.00 97.25 298 ARG A CA 1
ATOM 2303 C C . ARG A 1 298 ? -0.739 -15.362 -4.709 1.00 97.25 298 ARG A C 1
ATOM 2305 O O . ARG A 1 298 ? 0.148 -15.846 -5.405 1.00 97.25 298 ARG A O 1
ATOM 2312 N N . LEU A 1 299 ? -1.005 -14.055 -4.726 1.00 97.12 299 LEU A N 1
ATOM 2313 C CA . LEU A 1 299 ? -0.186 -13.100 -5.482 1.00 97.12 299 LEU A CA 1
ATOM 2314 C C . LEU A 1 299 ? 1.270 -13.086 -4.995 1.00 97.12 299 LEU A C 1
ATOM 2316 O O . LEU A 1 299 ? 2.173 -12.939 -5.814 1.00 97.12 299 LEU A O 1
ATOM 2320 N N . ASN A 1 300 ? 1.493 -13.263 -3.691 1.00 94.88 300 ASN A N 1
ATOM 2321 C CA . ASN A 1 300 ? 2.826 -13.327 -3.093 1.00 94.88 300 ASN A CA 1
ATOM 2322 C C . ASN A 1 300 ? 3.461 -14.727 -3.197 1.00 94.88 300 ASN A C 1
ATOM 2324 O O . ASN A 1 300 ? 4.678 -14.832 -3.346 1.00 94.88 300 ASN A O 1
ATOM 2328 N N . THR A 1 301 ? 2.677 -15.810 -3.122 1.00 95.44 301 THR A N 1
ATOM 2329 C CA . THR A 1 301 ? 3.207 -17.187 -3.114 1.00 95.44 301 THR A CA 1
ATOM 2330 C C . THR A 1 301 ? 3.314 -17.811 -4.500 1.00 95.44 301 THR A C 1
ATOM 2332 O O . THR A 1 301 ? 4.322 -18.443 -4.814 1.00 95.44 301 THR A O 1
ATOM 2335 N N . ASP A 1 302 ? 2.291 -17.645 -5.341 1.00 96.25 302 ASP A N 1
ATOM 2336 C CA . ASP A 1 302 ? 2.167 -18.344 -6.626 1.00 96.25 302 ASP A CA 1
ATOM 2337 C C . ASP A 1 302 ? 2.921 -17.594 -7.746 1.00 96.25 302 ASP A C 1
ATOM 2339 O O . ASP A 1 302 ? 3.219 -18.168 -8.799 1.00 96.25 302 ASP A O 1
ATOM 2343 N N . LEU A 1 303 ? 3.270 -16.318 -7.519 1.00 95.56 303 LEU A N 1
ATOM 2344 C CA . LEU A 1 303 ? 4.037 -15.465 -8.432 1.00 95.56 303 LEU A CA 1
ATOM 2345 C C . LEU A 1 303 ? 5.353 -15.004 -7.771 1.00 95.56 303 LEU A C 1
ATOM 2347 O O . LEU A 1 303 ? 5.460 -13.848 -7.375 1.00 95.56 303 LEU A O 1
ATOM 2351 N N . PRO A 1 304 ? 6.410 -15.837 -7.723 1.00 89.62 304 PRO A N 1
ATOM 2352 C CA . PRO A 1 304 ? 7.632 -15.566 -6.943 1.00 89.62 304 PRO A CA 1
ATOM 2353 C C . PRO A 1 304 ? 8.435 -14.328 -7.386 1.00 89.62 304 PRO A C 1
ATOM 2355 O O . PRO A 1 304 ? 9.354 -13.893 -6.700 1.00 89.62 304 PRO A O 1
ATOM 2358 N N . MET A 1 305 ? 8.115 -13.771 -8.555 1.00 92.44 305 MET A N 1
ATOM 2359 C CA . MET A 1 305 ? 8.715 -12.551 -9.103 1.00 92.44 305 MET A CA 1
ATOM 2360 C C . MET A 1 305 ? 7.843 -11.310 -8.867 1.00 92.44 305 MET A C 1
ATOM 2362 O O . MET A 1 305 ? 8.095 -10.270 -9.476 1.00 92.44 305 MET A O 1
ATOM 2366 N N . SER A 1 306 ? 6.819 -11.426 -8.021 1.00 95.31 306 SER A N 1
ATOM 2367 C CA . SER A 1 306 ? 5.854 -10.383 -7.689 1.00 95.31 306 SER A CA 1
ATOM 2368 C C . SER A 1 306 ? 5.664 -10.300 -6.176 1.00 95.31 306 SER A C 1
ATOM 2370 O O . SER A 1 306 ? 5.769 -11.304 -5.481 1.00 95.31 306 SER A O 1
ATOM 2372 N N . HIS A 1 307 ? 5.369 -9.108 -5.669 1.00 95.44 307 HIS A N 1
ATOM 2373 C CA . HIS A 1 307 ? 4.873 -8.927 -4.308 1.00 95.44 307 HIS A CA 1
ATOM 2374 C C . HIS A 1 307 ? 3.832 -7.813 -4.264 1.00 95.44 307 HIS A C 1
ATOM 2376 O O . HIS A 1 307 ? 3.950 -6.810 -4.974 1.00 95.44 307 HIS A O 1
ATOM 2382 N N . VAL A 1 308 ? 2.817 -7.985 -3.425 1.00 97.12 308 VAL A N 1
ATOM 2383 C CA . VAL A 1 308 ? 1.842 -6.942 -3.105 1.00 97.12 308 VAL A CA 1
ATOM 2384 C C . VAL A 1 308 ? 2.528 -5.908 -2.216 1.00 97.12 308 VAL A C 1
ATOM 2386 O O . VAL A 1 308 ? 2.980 -6.233 -1.124 1.00 97.12 308 VAL A O 1
ATOM 2389 N N . ALA A 1 309 ? 2.624 -4.670 -2.691 1.00 95.19 309 ALA A N 1
ATOM 2390 C CA . ALA A 1 309 ? 3.235 -3.564 -1.960 1.00 95.19 309 ALA A CA 1
ATOM 2391 C C . ALA A 1 309 ? 2.229 -2.816 -1.077 1.00 95.19 309 ALA A C 1
ATOM 2393 O O . ALA A 1 309 ? 2.590 -2.357 -0.002 1.00 95.19 309 ALA A O 1
ATOM 2394 N N . GLU A 1 310 ? 0.982 -2.672 -1.530 1.00 94.44 310 GLU A N 1
ATOM 2395 C CA . GLU A 1 310 ? -0.114 -2.111 -0.735 1.00 94.44 310 GLU A CA 1
ATOM 2396 C C . GLU A 1 310 ? -1.478 -2.390 -1.382 1.00 94.44 310 GLU A C 1
ATOM 2398 O O . GLU A 1 310 ? -1.571 -2.890 -2.507 1.00 94.44 310 GLU A O 1
ATOM 2403 N N . THR A 1 311 ? -2.546 -2.067 -0.655 1.00 96.69 311 THR A N 1
ATOM 2404 C CA . THR A 1 311 ? -3.947 -2.274 -1.044 1.00 96.69 311 THR A CA 1
ATOM 2405 C C . THR A 1 311 ? -4.761 -0.991 -0.866 1.00 96.69 311 THR A C 1
ATOM 2407 O O . THR A 1 311 ? -4.337 -0.063 -0.176 1.00 96.69 311 THR A O 1
ATOM 2410 N N . SER A 1 312 ? -5.928 -0.934 -1.504 1.00 95.31 312 SER A N 1
ATOM 2411 C CA . SER A 1 312 ? -6.959 0.087 -1.285 1.00 95.31 312 SER A CA 1
ATOM 2412 C C . SER A 1 312 ? -7.807 -0.207 -0.040 1.00 95.31 312 SER A C 1
ATOM 2414 O O . SER A 1 312 ? -7.563 -1.184 0.666 1.00 95.31 312 SER A O 1
ATOM 2416 N N . PHE A 1 313 ? -8.863 0.575 0.202 1.00 93.69 313 PHE A N 1
ATOM 2417 C CA . PHE A 1 313 ? -9.958 0.135 1.073 1.00 93.69 313 PHE A CA 1
ATOM 2418 C C . PHE A 1 313 ? -10.875 -0.880 0.367 1.00 93.69 313 PHE A C 1
ATOM 2420 O O . PHE A 1 313 ? -10.752 -1.124 -0.838 1.00 93.69 313 PHE A O 1
ATOM 2427 N N . LEU A 1 314 ? -11.790 -1.486 1.130 1.00 91.81 314 LEU A N 1
ATOM 2428 C CA . LEU A 1 314 ? -12.839 -2.365 0.610 1.00 91.81 314 LEU A CA 1
ATOM 2429 C C . LEU A 1 314 ? -14.075 -1.556 0.209 1.00 91.81 314 LEU A C 1
ATOM 2431 O O . LEU A 1 314 ? -14.531 -0.694 0.959 1.00 91.81 314 LEU A O 1
ATOM 2435 N N . TYR A 1 315 ? -14.654 -1.897 -0.940 1.00 89.81 315 TYR A N 1
ATOM 2436 C CA . TYR A 1 315 ? -15.860 -1.269 -1.475 1.00 89.81 315 TYR A CA 1
ATOM 2437 C C . TYR A 1 315 ? -16.919 -2.320 -1.772 1.00 89.81 315 TYR A C 1
ATOM 2439 O O . TYR A 1 315 ? -16.688 -3.231 -2.566 1.00 89.81 315 TYR A O 1
ATOM 2447 N N . GLU A 1 316 ? -18.100 -2.173 -1.180 1.00 87.56 316 GLU A N 1
ATOM 2448 C CA . GLU A 1 316 ? -19.254 -2.999 -1.525 1.00 87.56 316 GLU A CA 1
ATOM 2449 C C . GLU A 1 316 ? -20.103 -2.291 -2.587 1.00 87.56 316 GLU A C 1
ATOM 2451 O O . GLU A 1 316 ? -20.534 -1.159 -2.378 1.00 87.56 316 GLU A O 1
ATOM 2456 N N . THR A 1 317 ? -20.326 -2.931 -3.739 1.00 84.50 317 THR A N 1
ATOM 2457 C CA . THR A 1 317 ? -21.028 -2.313 -4.877 1.00 84.50 317 THR A CA 1
ATOM 2458 C C . THR A 1 317 ? -22.029 -3.262 -5.528 1.00 84.50 317 THR A C 1
ATOM 2460 O O . THR A 1 317 ? -21.837 -4.481 -5.565 1.00 84.50 317 THR A O 1
ATOM 2463 N N . ALA A 1 318 ? -23.083 -2.702 -6.126 1.00 82.06 318 ALA A N 1
ATOM 2464 C CA . ALA A 1 318 ? -24.019 -3.475 -6.939 1.00 82.06 318 ALA A CA 1
ATOM 2465 C C . ALA A 1 318 ? -23.346 -4.034 -8.215 1.00 82.06 318 ALA A C 1
ATOM 2467 O O . ALA A 1 318 ? -22.422 -3.411 -8.751 1.00 82.06 318 ALA A O 1
ATOM 2468 N N . PRO A 1 319 ? -23.798 -5.190 -8.739 1.00 80.38 319 PRO A N 1
ATOM 2469 C CA . PRO A 1 319 ? -23.363 -5.691 -10.041 1.00 80.38 319 PRO A CA 1
ATOM 2470 C C . PRO A 1 319 ? -23.665 -4.696 -11.172 1.00 80.38 319 PRO A C 1
ATOM 2472 O O . PRO A 1 319 ? -24.793 -4.235 -11.317 1.00 80.38 319 PRO A O 1
ATOM 2475 N N . MET A 1 320 ? -22.678 -4.405 -12.024 1.00 76.31 320 MET A N 1
ATOM 2476 C CA . MET A 1 320 ? -22.842 -3.427 -13.113 1.00 76.31 320 MET A CA 1
ATOM 2477 C C . MET A 1 320 ? -23.653 -3.955 -14.310 1.00 76.31 320 MET A C 1
ATOM 2479 O O . MET A 1 320 ? -24.366 -3.189 -14.949 1.00 76.31 320 MET A O 1
ATOM 2483 N N . TYR A 1 321 ? -23.514 -5.238 -14.660 1.00 71.44 321 TYR A N 1
ATOM 2484 C CA . TYR A 1 321 ? -24.049 -5.773 -15.924 1.00 71.44 321 TYR A CA 1
ATOM 2485 C C . TYR A 1 321 ? -25.238 -6.716 -15.740 1.00 71.44 321 TYR A C 1
ATOM 2487 O O . TYR A 1 321 ? -26.169 -6.697 -16.540 1.00 71.44 321 TYR A O 1
ATOM 2495 N N . VAL A 1 322 ? -25.203 -7.557 -14.705 1.00 70.44 322 VAL A N 1
ATOM 2496 C CA . VAL A 1 322 ? -26.241 -8.553 -14.425 1.00 70.44 322 VAL A CA 1
ATOM 2497 C C . VAL A 1 322 ? -26.753 -8.299 -13.015 1.00 70.44 322 VAL A C 1
ATOM 2499 O O . VAL A 1 322 ? -26.109 -8.685 -12.046 1.00 70.44 322 VAL A O 1
ATOM 2502 N N . ALA A 1 323 ? -27.887 -7.605 -12.918 1.00 71.44 323 ALA A N 1
ATOM 2503 C CA . ALA A 1 323 ? -28.427 -7.118 -11.648 1.00 71.44 323 ALA A CA 1
ATOM 2504 C C . ALA A 1 323 ? -28.923 -8.236 -10.709 1.00 71.44 323 ALA A C 1
ATOM 2506 O O . ALA A 1 323 ? -28.974 -8.030 -9.502 1.00 71.44 323 ALA A O 1
ATOM 2507 N N . ASP A 1 324 ? -29.258 -9.414 -11.245 1.00 79.19 324 ASP A N 1
ATOM 2508 C CA . ASP A 1 324 ? -29.703 -10.579 -10.466 1.00 79.19 324 ASP A CA 1
ATOM 2509 C C . ASP A 1 324 ? -28.507 -11.390 -9.934 1.00 79.19 324 ASP A C 1
ATOM 2511 O O . ASP A 1 324 ? -28.282 -12.541 -10.314 1.00 79.19 324 ASP A O 1
ATOM 2515 N N . GLN A 1 325 ? -27.654 -10.736 -9.136 1.00 79.25 325 GLN A N 1
ATOM 2516 C CA . GLN A 1 325 ? -26.484 -11.341 -8.491 1.00 79.25 325 GLN A CA 1
ATOM 2517 C C . GLN A 1 325 ? -26.187 -10.677 -7.133 1.00 79.25 325 GLN A C 1
ATOM 2519 O O . GLN A 1 325 ? -26.568 -9.524 -6.919 1.00 79.25 325 GLN A O 1
ATOM 2524 N N . PRO A 1 326 ? -25.465 -11.360 -6.220 1.00 82.81 326 PRO A N 1
ATOM 2525 C CA . PRO A 1 326 ? -25.022 -10.758 -4.964 1.00 82.81 326 PRO A CA 1
ATOM 2526 C C . PRO A 1 326 ? -24.107 -9.542 -5.173 1.00 82.81 326 PRO A C 1
ATOM 2528 O O . PRO A 1 326 ? -23.425 -9.430 -6.198 1.00 82.81 326 PRO A O 1
ATOM 2531 N N . LEU A 1 327 ? -24.049 -8.667 -4.163 1.00 86.62 327 LEU A N 1
ATOM 2532 C CA . LEU A 1 327 ? -23.155 -7.506 -4.137 1.00 86.62 327 LEU A CA 1
ATOM 2533 C C . LEU A 1 327 ? -21.684 -7.928 -4.234 1.00 86.62 327 LEU A C 1
ATOM 2535 O O . LEU A 1 327 ? -21.242 -8.880 -3.579 1.00 86.62 327 LEU A O 1
ATOM 2539 N N . PHE A 1 328 ? -20.916 -7.168 -5.008 1.00 88.56 328 PHE A N 1
ATOM 2540 C CA . PHE A 1 328 ? -19.474 -7.342 -5.117 1.00 88.56 328 PHE A CA 1
ATOM 2541 C C . PHE A 1 328 ? -18.760 -6.665 -3.956 1.00 88.56 328 PHE A C 1
ATOM 2543 O O . PHE A 1 328 ? -19.086 -5.536 -3.604 1.00 88.56 328 PHE A O 1
ATOM 2550 N N . LEU A 1 329 ? -17.748 -7.340 -3.420 1.00 92.12 329 LEU A N 1
ATOM 2551 C CA . LEU A 1 329 ? -16.697 -6.727 -2.624 1.00 92.12 329 LEU A CA 1
ATOM 2552 C C . LEU A 1 329 ? -15.498 -6.485 -3.547 1.00 92.12 329 LEU A C 1
ATOM 2554 O O . LEU A 1 329 ? -14.980 -7.431 -4.145 1.00 92.12 329 LEU A O 1
ATOM 2558 N N . ASN A 1 330 ? -15.100 -5.224 -3.698 1.00 94.19 330 ASN A N 1
ATOM 2559 C CA . ASN A 1 330 ? -14.035 -4.788 -4.594 1.00 94.19 330 ASN A CA 1
ATOM 2560 C C . ASN A 1 330 ? -12.902 -4.116 -3.823 1.00 94.19 330 ASN A C 1
ATOM 2562 O O . ASN A 1 330 ? -13.128 -3.437 -2.821 1.00 94.19 330 ASN A O 1
ATOM 2566 N N . ALA A 1 331 ? -11.697 -4.261 -4.354 1.00 95.88 331 ALA A N 1
ATOM 2567 C CA . ALA A 1 331 ? -10.507 -3.553 -3.920 1.00 95.88 331 ALA A CA 1
ATOM 2568 C C . ALA A 1 331 ? -9.524 -3.404 -5.088 1.00 95.88 331 ALA A C 1
ATOM 2570 O O . ALA A 1 331 ? -9.761 -3.887 -6.196 1.00 95.88 331 ALA A O 1
ATOM 2571 N N . ALA A 1 332 ? -8.396 -2.756 -4.837 1.00 97.69 332 ALA A N 1
ATOM 2572 C CA . ALA A 1 332 ? -7.234 -2.760 -5.704 1.00 97.69 332 ALA A CA 1
ATOM 2573 C C . ALA A 1 332 ? -5.977 -3.058 -4.884 1.00 97.69 332 ALA A C 1
ATOM 2575 O O . ALA A 1 332 ? -5.938 -2.838 -3.671 1.00 97.69 332 ALA A O 1
ATOM 2576 N N . CYS A 1 333 ? -4.936 -3.543 -5.550 1.00 98.00 333 CYS A N 1
ATOM 2577 C CA . CYS A 1 333 ? -3.607 -3.666 -4.978 1.00 98.00 333 CYS A CA 1
ATOM 2578 C C . CYS A 1 333 ? -2.530 -3.187 -5.952 1.00 98.00 333 CYS A C 1
ATOM 2580 O O . CYS A 1 333 ? -2.657 -3.313 -7.174 1.00 98.00 333 CYS A O 1
ATOM 2582 N N . LEU A 1 334 ? -1.461 -2.626 -5.391 1.00 97.88 334 LEU A N 1
ATOM 2583 C CA . LEU A 1 334 ? -0.227 -2.343 -6.105 1.00 97.88 334 LEU A CA 1
ATOM 2584 C C . LEU A 1 334 ? 0.678 -3.561 -5.975 1.00 97.88 334 LEU A C 1
ATOM 2586 O O . LEU A 1 334 ? 1.064 -3.941 -4.873 1.00 97.88 334 LEU A O 1
ATOM 2590 N N . VAL A 1 335 ? 1.055 -4.144 -7.103 1.00 98.00 335 VAL A N 1
ATOM 2591 C CA . VAL A 1 335 ? 1.996 -5.254 -7.183 1.00 98.00 335 VAL A CA 1
ATOM 2592 C C . VAL A 1 335 ? 3.286 -4.772 -7.823 1.00 98.00 335 VAL A C 1
ATOM 2594 O O . VAL A 1 335 ? 3.297 -4.227 -8.926 1.00 98.00 335 VAL A O 1
ATOM 2597 N N . LYS A 1 336 ? 4.399 -4.993 -7.131 1.00 97.25 336 LYS A N 1
ATOM 2598 C CA . LYS A 1 336 ? 5.740 -4.798 -7.672 1.00 97.25 336 LYS A CA 1
ATOM 2599 C C . LYS A 1 336 ? 6.206 -6.114 -8.270 1.00 97.25 336 LYS A C 1
ATOM 2601 O O . LYS A 1 336 ? 6.281 -7.119 -7.567 1.00 97.25 336 LYS A O 1
ATOM 2606 N N . THR A 1 337 ? 6.497 -6.126 -9.566 1.00 96.12 337 THR A N 1
ATOM 2607 C CA . THR A 1 337 ? 6.767 -7.365 -10.303 1.00 96.12 337 THR A CA 1
ATOM 2608 C C . THR A 1 337 ? 7.907 -7.228 -11.301 1.00 96.12 337 THR A C 1
ATOM 2610 O O . THR A 1 337 ? 8.184 -6.148 -11.809 1.00 96.12 337 THR A O 1
ATOM 2613 N N . ARG A 1 338 ? 8.577 -8.342 -11.593 1.00 93.81 338 ARG A N 1
ATOM 2614 C CA . ARG A 1 338 ? 9.549 -8.471 -12.691 1.00 93.81 338 ARG A CA 1
ATOM 2615 C C . ARG A 1 338 ? 8.972 -9.209 -13.908 1.00 93.81 338 ARG A C 1
ATOM 2617 O O . ARG A 1 338 ? 9.689 -9.407 -14.883 1.00 93.81 338 ARG A O 1
ATOM 2624 N N . LEU A 1 339 ? 7.721 -9.667 -13.834 1.00 93.56 339 LEU A N 1
ATOM 2625 C CA . LEU A 1 339 ? 7.031 -10.376 -14.917 1.00 93.56 339 LEU A CA 1
ATOM 2626 C C . LEU A 1 339 ? 6.527 -9.390 -15.962 1.00 93.56 339 LEU A C 1
ATOM 2628 O O . LEU A 1 339 ? 5.965 -8.377 -15.580 1.00 93.56 339 LEU A O 1
ATOM 2632 N N . GLY A 1 340 ? 6.618 -9.703 -17.254 1.00 93.88 340 GLY A N 1
ATOM 2633 C CA . GLY A 1 340 ? 5.981 -8.879 -18.283 1.00 93.88 340 GLY A CA 1
ATOM 2634 C C . GLY A 1 340 ? 4.443 -8.868 -18.166 1.00 93.88 340 GLY A C 1
ATOM 2635 O O . GLY A 1 340 ? 3.860 -9.800 -17.612 1.00 93.88 340 GLY A O 1
ATOM 2636 N N . PRO A 1 341 ? 3.730 -7.885 -18.754 1.00 94.88 341 PRO A N 1
ATOM 2637 C CA . PRO A 1 341 ? 2.275 -7.749 -18.595 1.00 94.88 341 PRO A CA 1
ATOM 2638 C C . PRO A 1 341 ? 1.450 -8.991 -18.970 1.00 94.88 341 PRO A C 1
ATOM 2640 O O . PRO A 1 341 ? 0.452 -9.294 -18.321 1.00 94.88 341 PRO A O 1
ATOM 2643 N N . LEU A 1 342 ? 1.852 -9.716 -20.021 1.00 95.44 342 LEU A N 1
ATOM 2644 C CA . LEU A 1 342 ? 1.177 -10.951 -20.440 1.00 95.44 342 LEU A CA 1
ATOM 2645 C C . LEU A 1 342 ? 1.499 -12.131 -19.513 1.00 95.44 342 LEU A C 1
ATOM 2647 O O . LEU A 1 342 ? 0.617 -12.937 -19.243 1.00 95.44 342 LEU A O 1
ATOM 2651 N N . GLU A 1 343 ? 2.725 -12.208 -18.994 1.00 94.94 343 GLU A N 1
ATOM 2652 C CA . GLU A 1 343 ? 3.125 -13.236 -18.024 1.00 94.94 343 GLU A CA 1
ATOM 2653 C C . GLU A 1 343 ? 2.411 -13.029 -16.685 1.00 94.94 343 GLU A C 1
ATOM 2655 O O . GLU A 1 343 ? 1.961 -13.995 -16.064 1.00 94.94 343 GLU A O 1
ATOM 2660 N N . LEU A 1 344 ? 2.259 -11.765 -16.269 1.00 97.00 344 LEU A N 1
ATOM 2661 C CA . LEU A 1 344 ? 1.456 -11.387 -15.115 1.00 97.00 344 LEU A CA 1
ATOM 2662 C C . LEU A 1 344 ? -0.005 -11.791 -15.328 1.00 97.00 344 LEU A C 1
ATOM 2664 O O . LEU A 1 344 ? -0.556 -12.471 -14.471 1.00 97.00 344 LEU A O 1
ATOM 2668 N N . LEU A 1 345 ? -0.608 -11.457 -16.477 1.00 97.31 345 LEU A N 1
ATOM 2669 C CA . LEU A 1 345 ? -1.981 -11.863 -16.807 1.00 97.31 345 LEU A CA 1
ATOM 2670 C C . LEU A 1 345 ? -2.166 -13.386 -16.731 1.00 97.31 345 LEU A C 1
ATOM 2672 O O . LEU A 1 345 ? -3.119 -13.851 -16.110 1.00 97.31 345 LEU A O 1
ATOM 2676 N N . ASP A 1 346 ? -1.250 -14.160 -17.319 1.00 95.50 346 ASP A N 1
ATOM 2677 C CA . ASP A 1 346 ? -1.289 -15.625 -17.248 1.00 95.50 346 ASP A CA 1
ATOM 2678 C C . ASP A 1 346 ? -1.194 -16.117 -15.791 1.00 95.50 346 ASP A C 1
ATOM 2680 O O . ASP A 1 346 ? -1.819 -17.110 -15.420 1.00 95.50 346 ASP A O 1
ATOM 2684 N N . GLY A 1 347 ? -0.412 -15.427 -14.957 1.00 97.12 347 GLY A N 1
ATOM 2685 C CA . GLY A 1 347 ? -0.315 -15.665 -13.519 1.00 97.12 347 GLY A CA 1
ATOM 2686 C C . GLY A 1 347 ? -1.619 -15.415 -12.769 1.00 97.12 347 GLY A C 1
ATOM 2687 O O . GLY A 1 347 ? -2.068 -16.290 -12.030 1.00 97.12 347 GLY A O 1
ATOM 2688 N N . LEU A 1 348 ? -2.253 -14.267 -13.007 1.00 97.56 348 LEU A N 1
ATOM 2689 C CA . LEU A 1 348 ? -3.541 -13.917 -12.404 1.00 97.56 348 LEU A CA 1
ATOM 2690 C C . LEU A 1 348 ? -4.621 -14.936 -12.777 1.00 97.56 348 LEU A C 1
ATOM 2692 O O . LEU A 1 348 ? -5.323 -15.430 -11.901 1.00 97.56 348 LEU A O 1
ATOM 2696 N N . GLN A 1 349 ? -4.689 -15.342 -14.047 1.00 95.19 349 GLN A N 1
ATOM 2697 C CA . GLN A 1 349 ? -5.659 -16.339 -14.509 1.00 95.19 349 GLN A CA 1
ATOM 2698 C C . GLN A 1 349 ? -5.455 -17.717 -13.858 1.00 95.19 349 GLN A C 1
ATOM 2700 O O . GLN A 1 349 ? -6.418 -18.425 -13.565 1.00 95.19 349 GLN A O 1
ATOM 2705 N N . ARG A 1 350 ? -4.201 -18.107 -13.581 1.00 95.81 350 ARG A N 1
ATOM 2706 C CA . ARG A 1 350 ? -3.916 -19.334 -12.819 1.00 95.81 350 ARG A CA 1
ATOM 2707 C C . ARG A 1 350 ? -4.398 -19.238 -11.373 1.00 95.81 350 ARG A C 1
ATOM 2709 O O . ARG A 1 350 ? -4.957 -20.214 -10.880 1.00 95.81 350 ARG A O 1
ATOM 2716 N N . ILE A 1 351 ? -4.209 -18.090 -10.717 1.00 96.44 351 ILE A N 1
ATOM 2717 C CA . ILE A 1 351 ? -4.707 -17.846 -9.353 1.00 96.44 351 ILE A CA 1
ATOM 2718 C C . ILE A 1 351 ? -6.235 -17.932 -9.332 1.00 96.44 351 ILE A C 1
ATOM 2720 O O . ILE A 1 351 ? -6.798 -18.671 -8.527 1.00 96.44 351 ILE A O 1
ATOM 2724 N N . GLU A 1 352 ? -6.907 -17.242 -10.255 1.00 95.75 352 GLU A N 1
ATOM 2725 C CA . GLU A 1 352 ? -8.364 -17.276 -10.381 1.00 95.75 352 GLU A CA 1
ATOM 2726 C C . GLU A 1 352 ? -8.895 -18.708 -10.567 1.00 95.75 352 GLU A C 1
ATOM 2728 O O . GLU A 1 352 ? -9.812 -19.130 -9.858 1.00 95.75 352 GLU A O 1
ATOM 2733 N N . ALA A 1 353 ? -8.301 -19.478 -11.485 1.00 92.62 353 ALA A N 1
ATOM 2734 C CA . ALA A 1 353 ? -8.677 -20.871 -11.723 1.00 92.62 353 ALA A CA 1
ATOM 2735 C C . ALA A 1 353 ? -8.450 -21.753 -10.482 1.00 92.62 353 ALA A C 1
ATOM 2737 O O . ALA A 1 353 ? -9.308 -22.565 -10.137 1.00 92.62 353 ALA A O 1
ATOM 2738 N N . ALA A 1 354 ? -7.325 -21.575 -9.780 1.00 93.25 354 ALA A N 1
ATOM 2739 C CA . ALA A 1 354 ? -7.010 -22.313 -8.555 1.00 93.25 354 ALA A CA 1
ATOM 2740 C C . ALA A 1 354 ? -7.980 -22.002 -7.401 1.00 93.25 354 ALA A C 1
ATOM 2742 O O . ALA A 1 354 ? -8.203 -22.853 -6.542 1.00 93.25 354 ALA A O 1
ATOM 2743 N N . MET A 1 355 ? -8.576 -20.808 -7.397 1.00 93.94 355 MET A N 1
ATOM 2744 C CA . MET A 1 355 ? -9.617 -20.396 -6.451 1.00 93.94 355 MET A CA 1
ATOM 2745 C C . MET A 1 355 ? -11.036 -20.794 -6.897 1.00 93.94 355 MET A C 1
ATOM 2747 O O . MET A 1 355 ? -12.006 -20.481 -6.213 1.00 93.94 355 MET A O 1
ATOM 2751 N N . GLY A 1 356 ? -11.176 -21.504 -8.021 1.00 88.56 356 GLY A N 1
ATOM 2752 C CA . GLY A 1 356 ? -12.453 -22.053 -8.481 1.00 88.56 356 GLY A CA 1
ATOM 2753 C C . GLY A 1 356 ? -13.221 -21.168 -9.462 1.00 88.56 356 GLY A C 1
ATOM 2754 O O . GLY A 1 356 ? -14.424 -21.363 -9.637 1.00 88.56 356 GLY A O 1
ATOM 2755 N N . ARG A 1 357 ? -12.568 -20.202 -10.121 1.00 81.75 357 ARG A N 1
ATOM 2756 C CA . ARG A 1 357 ? -13.193 -19.464 -11.226 1.00 81.75 357 ARG A CA 1
ATOM 2757 C C . ARG A 1 357 ? -13.384 -20.375 -12.440 1.00 81.75 357 ARG A C 1
ATOM 2759 O O . ARG A 1 357 ? -12.417 -20.877 -13.009 1.00 81.75 357 ARG A O 1
ATOM 2766 N N . ASP A 1 358 ? -14.632 -20.518 -12.876 1.00 76.62 358 ASP A N 1
ATOM 2767 C CA . ASP A 1 358 ? -14.987 -21.208 -14.116 1.00 76.62 358 ASP A CA 1
ATOM 2768 C C . ASP A 1 358 ? -15.166 -20.202 -15.266 1.00 76.62 358 ASP A C 1
ATOM 2770 O O . ASP A 1 358 ? -16.135 -19.445 -15.307 1.00 76.62 358 ASP A O 1
ATOM 2774 N N . TYR A 1 359 ? -14.235 -20.200 -16.225 1.00 71.56 359 TYR A N 1
ATOM 2775 C CA . TYR A 1 359 ? -14.316 -19.354 -17.425 1.00 71.56 359 TYR A CA 1
ATOM 2776 C C . TYR A 1 359 ? -15.349 -19.844 -18.456 1.00 71.56 359 TYR A C 1
ATOM 2778 O O . TYR A 1 359 ? -15.580 -19.161 -19.456 1.00 71.56 359 TYR A O 1
ATOM 2786 N N . GLY A 1 360 ? -15.942 -21.025 -18.250 1.00 63.12 360 GLY A N 1
ATOM 2787 C CA . GLY A 1 360 ? -16.987 -21.605 -19.091 1.00 63.12 360 GLY A CA 1
ATOM 2788 C C . GLY A 1 360 ? -18.405 -21.150 -18.734 1.00 63.12 360 GLY A C 1
ATOM 2789 O O . GLY A 1 360 ? -19.292 -21.222 -19.587 1.00 63.12 360 GLY A O 1
ATOM 2790 N N . MET A 1 361 ? -18.635 -20.643 -17.516 1.00 57.91 361 MET A N 1
ATOM 2791 C CA . MET A 1 361 ? -19.912 -20.039 -17.127 1.00 57.91 361 MET A CA 1
ATOM 2792 C C . MET A 1 361 ? -19.997 -18.571 -17.577 1.00 57.91 361 MET A C 1
ATOM 2794 O O . MET A 1 361 ? -19.006 -17.850 -17.586 1.00 57.91 361 MET A O 1
ATOM 2798 N N . TYR A 1 362 ? -21.202 -18.157 -17.991 1.00 62.22 362 TYR A N 1
ATOM 2799 C CA . TYR A 1 362 ? -21.615 -16.840 -18.507 1.00 62.22 362 TYR A CA 1
ATOM 2800 C C . TYR A 1 362 ? -20.615 -15.675 -18.352 1.00 62.22 362 TYR A C 1
ATOM 2802 O O . TYR A 1 362 ? -20.211 -15.307 -17.249 1.00 62.22 362 TYR A O 1
ATOM 2810 N N . ARG A 1 363 ? -20.316 -14.982 -19.462 1.00 64.44 363 ARG A N 1
ATOM 2811 C CA . ARG A 1 363 ? -19.559 -13.717 -19.442 1.00 64.44 363 ARG A CA 1
ATOM 2812 C C . ARG A 1 363 ? -20.243 -12.720 -18.490 1.00 64.44 363 ARG A C 1
ATOM 2814 O O . ARG A 1 363 ? -21.411 -12.403 -18.693 1.00 64.44 363 ARG A O 1
ATOM 2821 N N . ASN A 1 364 ? -19.505 -12.210 -17.498 1.00 67.56 364 ASN A N 1
ATOM 2822 C CA . ASN A 1 364 ? -19.990 -11.336 -16.409 1.00 67.56 364 ASN A CA 1
ATOM 2823 C C . ASN A 1 364 ? -20.917 -12.018 -15.370 1.00 67.56 364 ASN A C 1
ATOM 2825 O O . ASN A 1 364 ? -21.748 -11.353 -14.749 1.00 67.56 364 ASN A O 1
ATOM 2829 N N . GLY A 1 365 ? -20.789 -13.335 -15.182 1.00 66.12 365 GLY A N 1
ATOM 2830 C CA . GLY A 1 365 ? -21.466 -14.089 -14.122 1.00 66.12 365 GLY A CA 1
ATOM 2831 C C . GLY A 1 365 ? -20.864 -13.902 -12.715 1.00 66.12 365 GLY A C 1
ATOM 2832 O O . GLY A 1 365 ? -19.812 -13.265 -12.577 1.00 66.12 365 GLY A O 1
ATOM 2833 N N . PRO A 1 366 ? -21.501 -14.487 -11.680 1.00 74.38 366 PRO A N 1
ATOM 2834 C CA . PRO A 1 366 ? -20.964 -14.543 -10.322 1.00 74.38 366 PRO A CA 1
ATOM 2835 C C . PRO A 1 366 ? -19.603 -15.248 -10.289 1.00 74.38 366 PRO A C 1
ATOM 2837 O O . PRO A 1 366 ? -19.385 -16.212 -11.025 1.00 74.38 366 PRO A O 1
ATOM 2840 N N . ARG A 1 367 ? -18.690 -14.807 -9.420 1.00 84.50 367 ARG A N 1
ATOM 2841 C CA . ARG A 1 367 ? -17.335 -15.366 -9.305 1.00 84.50 367 ARG A CA 1
ATOM 2842 C C . ARG A 1 367 ? -16.774 -15.312 -7.891 1.00 84.50 367 ARG A C 1
ATOM 2844 O O . ARG A 1 367 ? -17.006 -14.365 -7.139 1.00 84.50 367 ARG A O 1
ATOM 2851 N N . VAL A 1 368 ? -15.977 -16.331 -7.573 1.00 90.69 368 VAL A N 1
ATOM 2852 C CA . VAL A 1 368 ? -15.227 -16.431 -6.313 1.00 90.69 368 VAL A CA 1
ATOM 2853 C C . VAL A 1 368 ? -14.132 -15.363 -6.248 1.00 90.69 368 VAL A C 1
ATOM 2855 O O . VAL A 1 368 ? -13.940 -14.762 -5.199 1.00 90.69 368 VAL A O 1
ATOM 2858 N N . ILE A 1 369 ? -13.459 -15.066 -7.366 1.00 94.69 369 ILE A N 1
ATOM 2859 C CA . ILE A 1 369 ? -12.473 -13.981 -7.465 1.00 94.69 369 ILE A CA 1
ATOM 2860 C C . ILE A 1 369 ? -12.302 -13.505 -8.921 1.00 94.69 369 ILE A C 1
ATOM 2862 O O . ILE A 1 369 ? -12.463 -14.288 -9.863 1.00 94.69 369 ILE A O 1
ATOM 2866 N N . ASP A 1 370 ? -11.995 -12.219 -9.093 1.00 94.69 370 ASP A N 1
ATOM 2867 C CA . ASP A 1 370 ? -11.695 -11.514 -10.344 1.00 94.69 370 ASP A CA 1
ATOM 2868 C C . ASP A 1 370 ? -10.462 -10.633 -10.156 1.00 94.69 370 ASP A C 1
ATOM 2870 O O . ASP A 1 370 ? -10.451 -9.813 -9.238 1.00 94.69 370 ASP A O 1
ATOM 2874 N N . LEU A 1 371 ? -9.441 -10.829 -10.993 1.00 96.94 371 LEU A N 1
ATOM 2875 C CA . LEU A 1 371 ? -8.146 -10.153 -10.940 1.00 96.94 371 LEU A CA 1
ATOM 2876 C C . LEU A 1 371 ? -7.843 -9.483 -12.288 1.00 96.94 371 LEU A C 1
ATOM 2878 O O . LEU A 1 371 ? -7.380 -10.128 -13.230 1.00 96.94 371 LEU A O 1
ATOM 2882 N N . ASP A 1 372 ? -8.054 -8.169 -12.370 1.00 96.62 372 ASP A N 1
ATOM 2883 C CA . ASP A 1 372 ? -7.858 -7.390 -13.602 1.00 96.62 372 ASP A CA 1
ATOM 2884 C C . ASP A 1 372 ? -6.634 -6.470 -13.502 1.00 96.62 372 ASP A C 1
ATOM 2886 O O . ASP A 1 372 ? -6.544 -5.649 -12.591 1.00 96.62 372 ASP A O 1
ATOM 2890 N N . ILE A 1 373 ? -5.734 -6.503 -14.492 1.00 98.06 373 ILE A N 1
ATOM 2891 C CA . ILE A 1 373 ? -4.660 -5.500 -14.612 1.00 98.06 373 ILE A CA 1
ATOM 2892 C C . ILE A 1 373 ? -5.273 -4.166 -15.064 1.00 98.06 373 ILE A C 1
ATOM 2894 O O . ILE A 1 373 ? -5.733 -4.037 -16.201 1.00 98.06 373 ILE A O 1
ATOM 2898 N N . LEU A 1 374 ? -5.243 -3.159 -14.188 1.00 97.50 374 LEU A N 1
ATOM 2899 C CA . LEU A 1 374 ? -5.714 -1.798 -14.456 1.00 97.50 374 LEU A CA 1
ATOM 2900 C C . LEU A 1 374 ? -4.639 -0.932 -15.109 1.00 97.50 374 LEU A C 1
ATOM 2902 O O . LEU A 1 374 ? -4.907 -0.268 -16.108 1.00 97.50 374 LEU A O 1
ATOM 2906 N N . PHE A 1 375 ? -3.433 -0.951 -14.549 1.00 97.62 375 PHE A N 1
ATOM 2907 C CA . PHE A 1 375 ? -2.267 -0.199 -15.009 1.00 97.62 375 PHE A CA 1
ATOM 2908 C C . PHE A 1 375 ? -1.011 -1.053 -14.883 1.00 97.62 375 PHE A C 1
ATOM 2910 O O . PHE A 1 375 ? -0.964 -1.991 -14.088 1.00 97.62 375 PHE A O 1
ATOM 2917 N N . TYR A 1 376 ? 0.003 -0.714 -15.670 1.00 96.19 376 TYR A N 1
ATOM 2918 C CA . TYR A 1 376 ? 1.313 -1.345 -15.624 1.00 96.19 376 TYR A CA 1
ATOM 2919 C C . TYR A 1 376 ? 2.349 -0.291 -16.005 1.00 96.19 376 TYR A C 1
ATOM 2921 O O . TYR A 1 376 ? 2.451 0.074 -17.174 1.00 96.19 376 TYR A O 1
ATOM 2929 N N . ASP A 1 377 ? 3.064 0.243 -15.021 1.00 93.50 377 ASP A N 1
ATOM 2930 C CA . ASP A 1 377 ? 3.845 1.474 -15.140 1.00 93.50 377 ASP A CA 1
ATOM 2931 C C . ASP A 1 377 ? 3.044 2.566 -15.889 1.00 93.50 377 ASP A C 1
ATOM 2933 O O . ASP A 1 377 ? 1.836 2.724 -15.710 1.00 93.50 377 ASP A O 1
ATOM 2937 N N . GLU A 1 378 ? 3.713 3.268 -16.801 1.00 90.06 378 GLU A N 1
ATOM 2938 C CA . GLU A 1 378 ? 3.143 4.225 -17.752 1.00 90.06 378 GLU A CA 1
ATOM 2939 C C . GLU A 1 378 ? 2.790 3.565 -19.107 1.00 90.06 378 GLU A C 1
ATOM 2941 O O . GLU A 1 378 ? 2.622 4.239 -20.129 1.00 90.06 378 GLU A O 1
ATOM 2946 N N . LEU A 1 379 ? 2.723 2.227 -19.163 1.00 89.50 379 LEU A N 1
ATOM 2947 C CA . LEU A 1 379 ? 2.561 1.482 -20.411 1.00 89.50 379 LEU A CA 1
ATOM 2948 C C . LEU A 1 379 ? 1.184 1.724 -21.039 1.00 89.50 379 LEU A C 1
ATOM 2950 O O . LEU A 1 379 ? 0.138 1.501 -20.429 1.00 89.50 379 LEU A O 1
ATOM 2954 N N . VAL A 1 380 ? 1.188 2.060 -22.330 1.00 92.31 380 VAL A N 1
ATOM 2955 C CA . VAL A 1 380 ? 0.001 1.994 -23.184 1.00 92.31 380 VAL A CA 1
ATOM 2956 C C . VAL A 1 380 ? 0.145 0.806 -24.121 1.00 92.31 380 VAL A C 1
ATOM 2958 O O . VAL A 1 380 ? 0.998 0.793 -25.006 1.00 92.31 380 VAL A O 1
ATOM 2961 N N . MET A 1 381 ? -0.700 -0.204 -23.938 1.00 89.62 381 MET A N 1
ATOM 2962 C CA . MET A 1 381 ? -0.639 -1.449 -24.695 1.00 89.62 381 MET A CA 1
ATOM 2963 C C . MET A 1 381 ? -2.035 -1.908 -25.103 1.00 89.62 381 MET A C 1
ATOM 2965 O O . MET A 1 381 ? -2.995 -1.804 -24.343 1.00 89.62 381 MET A O 1
ATOM 2969 N N . ARG A 1 382 ? -2.141 -2.466 -26.308 1.00 92.50 382 ARG A N 1
ATOM 2970 C CA . ARG A 1 382 ? -3.335 -3.167 -26.778 1.00 92.50 382 ARG A CA 1
ATOM 2971 C C . ARG A 1 382 ? -2.915 -4.397 -27.570 1.00 92.50 382 ARG A C 1
ATOM 2973 O O . ARG A 1 382 ? -2.277 -4.271 -28.609 1.00 92.50 382 ARG A O 1
ATOM 2980 N N . THR A 1 383 ? -3.296 -5.566 -27.081 1.00 91.88 383 THR A N 1
ATOM 2981 C CA . THR A 1 383 ? -3.175 -6.854 -27.770 1.00 91.88 383 THR A CA 1
ATOM 2982 C C . THR A 1 383 ? -4.564 -7.477 -27.920 1.00 91.88 383 THR A C 1
ATOM 2984 O O . THR A 1 383 ? -5.558 -6.904 -27.470 1.00 91.88 383 THR A O 1
ATOM 2987 N N . GLU A 1 384 ? -4.656 -8.653 -28.539 1.00 90.25 384 GLU A N 1
ATOM 2988 C CA . GLU A 1 384 ? -5.911 -9.419 -28.589 1.00 90.25 384 GLU A CA 1
ATOM 2989 C C . GLU A 1 384 ? -6.379 -9.880 -27.198 1.00 90.25 384 GLU A C 1
ATOM 2991 O O . GLU A 1 384 ? -7.574 -10.065 -26.983 1.00 90.25 384 GLU A O 1
ATOM 2996 N N . ARG A 1 385 ? -5.446 -10.040 -26.246 1.00 90.88 385 ARG A N 1
ATOM 2997 C CA . ARG A 1 385 ? -5.706 -10.585 -24.903 1.00 90.88 385 ARG A CA 1
ATOM 2998 C C . ARG A 1 385 ? -5.767 -9.524 -23.803 1.00 90.88 385 ARG A C 1
ATOM 3000 O O . ARG A 1 385 ? -6.443 -9.740 -22.806 1.00 90.88 385 ARG A O 1
ATOM 3007 N N . LEU A 1 386 ? -5.040 -8.412 -23.946 1.00 93.75 386 LEU A N 1
ATOM 3008 C CA . LEU A 1 386 ? -4.794 -7.460 -22.859 1.00 93.75 386 LEU A CA 1
ATOM 3009 C C . LEU A 1 386 ? -4.750 -6.017 -23.364 1.00 93.75 386 LEU A C 1
ATOM 3011 O O . LEU A 1 386 ? -4.112 -5.710 -24.371 1.00 93.75 386 LEU A O 1
ATOM 3015 N N . THR A 1 387 ? -5.408 -5.115 -22.639 1.00 94.69 387 THR A N 1
ATOM 3016 C CA . THR A 1 387 ? -5.369 -3.672 -22.894 1.00 94.69 387 THR A CA 1
ATOM 3017 C C . THR A 1 387 ? -4.976 -2.938 -21.616 1.00 94.69 387 THR A C 1
ATOM 3019 O O . THR A 1 387 ? -5.635 -3.123 -20.599 1.00 94.69 387 THR A O 1
ATOM 3022 N N . ILE A 1 388 ? -3.940 -2.097 -21.684 1.00 95.19 388 ILE A N 1
ATOM 3023 C CA . ILE A 1 388 ? -3.408 -1.299 -20.568 1.00 95.19 388 ILE A CA 1
ATOM 3024 C C . ILE A 1 388 ? -3.306 0.181 -20.998 1.00 95.19 388 ILE A C 1
ATOM 3026 O O . ILE A 1 388 ? -2.827 0.449 -22.105 1.00 95.19 388 ILE A O 1
ATOM 3030 N N . PRO A 1 389 ? -3.759 1.154 -20.181 1.00 95.38 389 PRO A N 1
ATOM 3031 C CA . PRO A 1 389 ? -4.596 0.966 -18.987 1.00 95.38 389 PRO A CA 1
ATOM 3032 C C . PRO A 1 389 ? -5.895 0.210 -19.308 1.00 95.38 389 PRO A C 1
ATOM 3034 O O . PRO A 1 389 ? -6.258 0.136 -20.480 1.00 95.38 389 PRO A O 1
ATOM 3037 N N . HIS A 1 390 ? -6.602 -0.364 -18.339 1.00 95.31 390 HIS A N 1
ATOM 3038 C CA . HIS A 1 390 ? -7.787 -1.187 -18.611 1.00 95.31 390 HIS A CA 1
ATOM 3039 C C . HIS A 1 390 ? -8.852 -0.427 -19.432 1.00 95.31 390 HIS A C 1
ATOM 3041 O O . HIS A 1 390 ? -9.185 0.724 -19.151 1.00 95.31 390 HIS A O 1
ATOM 3047 N N . ALA A 1 391 ? -9.399 -1.065 -20.477 1.00 90.62 391 ALA A N 1
ATOM 3048 C CA . ALA A 1 391 ? -10.214 -0.397 -21.502 1.00 90.62 391 ALA A CA 1
ATOM 3049 C C . ALA A 1 391 ? -11.460 0.322 -20.957 1.00 90.62 391 ALA A C 1
ATOM 3051 O O . ALA A 1 391 ? -11.772 1.423 -21.403 1.00 90.62 391 ALA A O 1
ATOM 3052 N N . LEU A 1 392 ? -12.138 -0.287 -19.985 1.00 89.88 392 LEU A N 1
ATOM 3053 C CA . LEU A 1 392 ? -13.390 0.218 -19.411 1.00 89.88 392 LEU A CA 1
ATOM 3054 C C . LEU A 1 392 ? -13.187 0.938 -18.072 1.00 89.88 392 LEU A C 1
ATOM 3056 O O . LEU A 1 392 ? -14.153 1.197 -17.366 1.00 89.88 392 LEU A O 1
ATOM 3060 N N . LEU A 1 393 ? -11.943 1.246 -17.686 1.00 90.56 393 LEU A N 1
ATOM 3061 C CA . LEU A 1 393 ? -11.673 1.823 -16.366 1.00 90.56 393 LEU A CA 1
ATOM 3062 C C . LEU A 1 393 ? -12.431 3.142 -16.138 1.00 90.56 393 LEU A C 1
ATOM 3064 O O . LEU A 1 393 ? -13.004 3.352 -15.077 1.00 90.56 393 LEU A O 1
ATOM 3068 N N . HIS A 1 394 ? -12.490 3.996 -17.161 1.00 88.00 394 HIS A N 1
ATOM 3069 C CA . HIS A 1 394 ? -13.183 5.287 -17.131 1.00 88.00 394 HIS A CA 1
ATOM 3070 C C . HIS A 1 394 ? -14.712 5.199 -16.981 1.00 88.00 394 HIS A C 1
ATOM 3072 O O . HIS A 1 394 ? -15.344 6.228 -16.775 1.00 88.00 394 HIS A O 1
ATOM 3078 N N . GLU A 1 395 ? -15.292 3.999 -17.060 1.00 87.19 395 GLU A N 1
ATOM 3079 C CA . GLU A 1 395 ? -16.719 3.728 -16.845 1.00 87.19 395 GLU A CA 1
ATOM 3080 C C . GLU A 1 395 ? -16.971 3.020 -15.499 1.00 87.19 395 GLU A C 1
ATOM 3082 O O . GLU A 1 395 ? -18.114 2.862 -15.076 1.00 87.19 395 GLU A O 1
ATOM 3087 N N . ARG A 1 396 ? -15.913 2.570 -14.805 1.00 88.50 396 ARG A N 1
ATOM 3088 C CA . ARG A 1 396 ? -15.999 1.659 -13.654 1.00 88.50 396 ARG A CA 1
ATOM 3089 C C . ARG A 1 396 ? -15.576 2.336 -12.359 1.00 88.50 396 ARG A C 1
ATOM 3091 O O . ARG A 1 396 ? -14.424 2.253 -11.933 1.00 88.50 396 ARG A O 1
ATOM 3098 N N . ARG A 1 397 ? -16.550 2.941 -11.674 1.00 86.56 397 ARG A N 1
ATOM 3099 C CA . ARG A 1 397 ? -16.345 3.551 -10.349 1.00 86.56 397 ARG A CA 1
ATOM 3100 C C . ARG A 1 397 ? -15.780 2.559 -9.328 1.00 86.56 397 ARG A C 1
ATOM 3102 O O . ARG A 1 397 ? -14.854 2.912 -8.609 1.00 86.56 397 ARG A O 1
ATOM 3109 N N . PHE A 1 398 ? -16.273 1.320 -9.326 1.00 87.38 398 PHE A N 1
ATOM 3110 C CA . PHE A 1 398 ? -15.821 0.255 -8.422 1.00 87.38 398 PHE A CA 1
ATOM 3111 C C . PHE A 1 398 ? -14.363 -0.187 -8.649 1.00 87.38 398 PHE A C 1
ATOM 3113 O O . PHE A 1 398 ? -13.825 -0.900 -7.815 1.00 87.38 398 PHE A O 1
ATOM 3120 N N . GLN A 1 399 ? -13.717 0.225 -9.749 1.00 92.38 399 GLN A N 1
ATOM 3121 C CA . GLN A 1 399 ? -12.272 0.053 -9.971 1.00 92.38 399 GLN A CA 1
ATOM 3122 C C . GLN A 1 399 ? -11.508 1.360 -9.710 1.00 92.38 399 GLN A C 1
ATOM 3124 O O . GLN A 1 399 ? -10.432 1.335 -9.122 1.00 92.38 399 GLN A O 1
ATOM 3129 N N . LEU A 1 400 ? -12.066 2.507 -10.117 1.00 91.56 400 LEU A N 1
ATOM 3130 C CA . LEU A 1 400 ? -11.437 3.820 -9.935 1.00 91.56 400 LEU A CA 1
ATOM 3131 C C . LEU A 1 400 ? -11.359 4.271 -8.472 1.00 91.56 400 LEU A C 1
ATOM 3133 O O . LEU A 1 400 ? -10.342 4.832 -8.091 1.00 91.56 400 LEU A O 1
ATOM 3137 N N . GLY A 1 401 ? -12.400 4.034 -7.667 1.00 89.94 401 GLY A N 1
ATOM 3138 C CA . GLY A 1 401 ? -12.412 4.372 -6.238 1.00 89.94 401 GLY A CA 1
ATOM 3139 C C . GLY A 1 401 ? -11.257 3.704 -5.484 1.00 89.94 401 GLY A C 1
ATOM 3140 O O . GLY A 1 401 ? -10.382 4.424 -5.006 1.00 89.94 401 GLY A O 1
ATOM 3141 N N . PRO A 1 402 ? -11.179 2.357 -5.489 1.00 93.25 402 PRO A N 1
ATOM 3142 C CA . PRO A 1 402 ? -10.047 1.625 -4.926 1.00 93.25 402 PRO A CA 1
ATOM 3143 C C . PRO A 1 402 ? -8.687 2.087 -5.457 1.00 93.25 402 PRO A C 1
ATOM 3145 O O . PRO A 1 402 ? -7.725 2.224 -4.708 1.00 93.25 402 PRO A O 1
ATOM 3148 N N . LEU A 1 403 ? -8.591 2.352 -6.762 1.00 93.75 403 LEU A N 1
ATOM 3149 C CA . LEU A 1 403 ? -7.341 2.798 -7.364 1.00 93.75 403 LEU A CA 1
ATOM 3150 C C . LEU A 1 403 ? -6.900 4.172 -6.836 1.00 93.75 403 LEU A C 1
ATOM 3152 O O . LEU A 1 403 ? -5.710 4.372 -6.616 1.00 93.75 403 LEU A O 1
ATOM 3156 N N . CYS A 1 404 ? -7.835 5.093 -6.591 1.00 90.62 404 CYS A N 1
ATOM 3157 C CA . CYS A 1 404 ? -7.537 6.405 -6.018 1.00 90.62 404 CYS A CA 1
ATOM 3158 C C . CYS A 1 404 ? -7.052 6.348 -4.562 1.00 90.62 404 CYS A C 1
ATOM 3160 O O . CYS A 1 404 ? -6.354 7.273 -4.153 1.00 90.62 404 CYS A O 1
ATOM 3162 N N . ASP A 1 405 ? -7.388 5.306 -3.793 1.00 90.25 405 ASP A N 1
ATOM 3163 C CA . ASP A 1 405 ? -6.839 5.125 -2.438 1.00 90.25 405 ASP A CA 1
ATOM 3164 C C . ASP A 1 405 ? -5.338 4.817 -2.453 1.00 90.25 405 ASP A C 1
ATOM 3166 O O . ASP A 1 405 ? -4.634 5.111 -1.488 1.00 90.25 405 ASP A O 1
ATOM 3170 N N . ILE A 1 406 ? -4.868 4.190 -3.536 1.00 91.81 406 ILE A N 1
ATOM 3171 C CA . ILE A 1 406 ? -3.463 3.831 -3.741 1.00 91.81 406 ILE A CA 1
ATOM 3172 C C . ILE A 1 406 ? -2.736 4.985 -4.433 1.00 91.81 406 ILE A C 1
ATOM 3174 O O . ILE A 1 406 ? -1.683 5.421 -3.980 1.00 91.81 406 ILE A O 1
ATOM 3178 N N . ASP A 1 407 ? -3.289 5.472 -5.547 1.00 90.50 407 ASP A N 1
ATOM 3179 C CA . ASP A 1 407 ? -2.660 6.495 -6.376 1.00 90.50 407 ASP A CA 1
ATOM 3180 C C . ASP A 1 407 ? -3.704 7.348 -7.115 1.00 90.50 407 ASP A C 1
ATOM 3182 O O . ASP A 1 407 ? -4.275 6.968 -8.146 1.00 90.50 407 ASP A O 1
ATOM 3186 N N . HIS A 1 408 ? -3.961 8.529 -6.554 1.00 87.88 408 HIS A N 1
ATOM 3187 C CA . HIS A 1 408 ? -4.907 9.516 -7.075 1.00 87.88 408 HIS A CA 1
ATOM 3188 C C . HIS A 1 408 ? -4.378 10.327 -8.276 1.00 87.88 408 HIS A C 1
ATOM 3190 O O . HIS A 1 408 ? -5.179 10.865 -9.051 1.00 87.88 408 HIS A O 1
ATOM 3196 N N . ASP A 1 409 ? -3.056 10.392 -8.453 1.00 87.94 409 ASP A N 1
ATOM 3197 C CA . ASP A 1 409 ? -2.392 11.190 -9.490 1.00 87.94 409 ASP A CA 1
ATOM 3198 C C . ASP A 1 409 ? -1.988 10.359 -10.712 1.00 87.94 409 ASP A C 1
ATOM 3200 O O . ASP A 1 409 ? -1.588 10.914 -11.742 1.00 87.94 409 ASP A O 1
ATOM 3204 N N . LEU A 1 410 ? -2.157 9.036 -10.640 1.00 90.88 410 LEU A N 1
ATOM 3205 C CA . LEU A 1 410 ? -1.852 8.112 -11.723 1.00 90.88 410 LEU A CA 1
ATOM 3206 C C . LEU A 1 410 ? -2.497 8.555 -13.045 1.00 90.88 410 LEU A C 1
ATOM 3208 O O . LEU A 1 410 ? -3.718 8.700 -13.173 1.00 90.88 410 LEU A O 1
ATOM 3212 N N . MET A 1 411 ? -1.662 8.774 -14.060 1.00 91.94 411 MET A N 1
ATOM 3213 C CA . MET A 1 411 ? -2.086 9.339 -15.337 1.00 91.94 411 MET A CA 1
ATOM 3214 C C . MET A 1 411 ? -2.641 8.261 -16.271 1.00 91.94 411 MET A C 1
ATOM 3216 O O . MET A 1 411 ? -1.928 7.376 -16.740 1.00 91.94 411 MET A O 1
ATOM 3220 N N . HIS A 1 412 ? -3.905 8.385 -16.673 1.00 90.75 412 HIS A N 1
ATOM 3221 C CA . HIS A 1 412 ? -4.453 7.572 -17.753 1.00 90.75 412 HIS A CA 1
ATOM 3222 C C . HIS A 1 412 ? -3.963 8.096 -19.112 1.00 90.75 412 HIS A C 1
ATOM 3224 O O . HIS A 1 412 ? -4.652 8.869 -19.783 1.00 90.75 412 HIS A O 1
ATOM 3230 N N . HIS A 1 413 ? -2.789 7.642 -19.561 1.00 84.00 413 HIS A N 1
ATOM 3231 C CA . HIS A 1 413 ? -2.085 8.158 -20.749 1.00 84.00 413 HIS A CA 1
ATOM 3232 C C . HIS A 1 413 ? -2.890 8.157 -22.062 1.00 84.00 413 HIS A C 1
ATOM 3234 O O . HIS A 1 413 ? -2.587 8.934 -22.962 1.00 84.00 413 HIS A O 1
ATOM 3240 N N . ARG A 1 414 ? -3.951 7.344 -22.184 1.00 87.88 414 ARG A N 1
ATOM 3241 C CA . ARG A 1 414 ? -4.859 7.389 -23.351 1.00 87.88 414 ARG A CA 1
ATOM 3242 C C . ARG A 1 414 ? -5.920 8.491 -23.290 1.00 87.88 414 ARG A C 1
ATOM 3244 O O . ARG A 1 414 ? -6.415 8.899 -24.331 1.00 87.88 414 ARG A O 1
ATOM 3251 N N . LEU A 1 415 ? -6.295 8.935 -22.091 1.00 88.25 415 LEU A N 1
ATOM 3252 C CA . LEU A 1 415 ? -7.350 9.935 -21.872 1.00 88.25 415 LEU A CA 1
ATOM 3253 C C . LEU A 1 415 ? -6.787 11.282 -21.398 1.00 88.25 415 LEU A C 1
ATOM 3255 O O . LEU A 1 415 ? -7.527 12.261 -21.381 1.00 88.25 415 LEU A O 1
ATOM 3259 N N . GLY A 1 416 ? -5.508 11.337 -21.006 1.00 88.81 416 GLY A N 1
ATOM 3260 C CA . GLY A 1 416 ? -4.859 12.554 -20.510 1.00 88.81 416 GLY A CA 1
ATOM 3261 C C . GLY A 1 416 ? -5.472 13.079 -19.209 1.00 88.81 416 GLY A C 1
ATOM 3262 O O . GLY A 1 416 ? -5.522 14.287 -19.002 1.00 88.81 416 GLY A O 1
ATOM 3263 N N . LYS A 1 417 ? -6.000 12.184 -18.367 1.00 90.44 417 LYS A N 1
ATOM 3264 C CA . L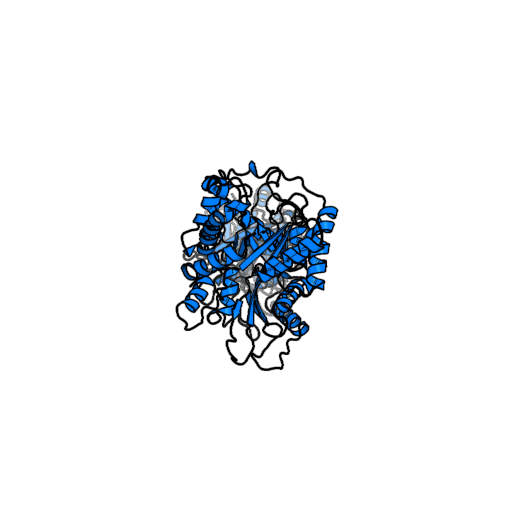YS A 1 417 ? -6.647 12.506 -17.087 1.00 90.44 417 LYS A CA 1
ATOM 3265 C C . LYS A 1 417 ? -6.068 11.634 -15.979 1.00 90.44 417 LYS A C 1
ATOM 3267 O O . LYS A 1 417 ? -5.794 10.459 -16.224 1.00 90.44 417 LYS A O 1
ATOM 3272 N N . THR A 1 418 ? -5.930 12.188 -14.779 1.00 91.94 418 THR A N 1
ATOM 3273 C CA . THR A 1 418 ? -5.561 11.417 -13.584 1.00 91.94 418 THR A CA 1
ATOM 3274 C C . THR A 1 418 ? -6.708 10.505 -13.147 1.00 91.94 418 THR A C 1
ATOM 3276 O O . THR A 1 418 ? -7.872 10.745 -13.496 1.00 91.94 418 THR A O 1
ATOM 3279 N N . THR A 1 419 ? -6.406 9.466 -12.370 1.00 91.56 419 THR A N 1
ATOM 3280 C CA . THR A 1 419 ? -7.416 8.604 -11.736 1.00 91.56 419 THR A CA 1
ATOM 3281 C C . THR A 1 419 ? -8.392 9.426 -10.895 1.00 91.56 419 THR A C 1
ATOM 3283 O O . THR A 1 419 ? -9.599 9.234 -11.043 1.00 91.56 419 THR A O 1
ATOM 3286 N N . ALA A 1 420 ? -7.923 10.425 -10.134 1.00 87.06 420 ALA A N 1
ATOM 3287 C CA . ALA A 1 420 ? -8.789 11.352 -9.400 1.00 87.06 420 ALA A CA 1
ATOM 3288 C C . ALA A 1 420 ? -9.743 12.132 -10.317 1.00 87.06 420 ALA A C 1
ATOM 3290 O O . ALA A 1 420 ? -10.935 12.244 -10.025 1.00 87.06 420 ALA A O 1
ATOM 3291 N N . ALA A 1 421 ? -9.257 12.645 -11.452 1.00 89.25 421 ALA A N 1
ATOM 3292 C CA . ALA A 1 421 ? -10.094 13.374 -12.403 1.00 89.25 421 ALA A CA 1
ATOM 3293 C C . ALA A 1 421 ? -11.144 12.467 -13.070 1.00 89.25 421 ALA A C 1
ATOM 3295 O O . ALA A 1 421 ? -12.282 12.893 -13.282 1.00 89.25 421 ALA A O 1
ATOM 3296 N N . LEU A 1 422 ? -10.785 11.217 -13.384 1.00 90.06 422 LEU A N 1
ATOM 3297 C CA . LEU A 1 422 ? -11.717 10.215 -13.912 1.00 90.06 422 LEU A CA 1
ATOM 3298 C C . LEU A 1 422 ? -12.762 9.812 -12.867 1.00 90.06 422 LEU A C 1
ATOM 3300 O O . LEU A 1 422 ? -13.954 9.799 -13.171 1.00 90.06 422 LEU A O 1
ATOM 3304 N N . HIS A 1 423 ? -12.335 9.550 -11.631 1.00 87.94 423 HIS A N 1
ATOM 3305 C CA . HIS A 1 423 ? -13.228 9.229 -10.524 1.00 87.94 423 HIS A CA 1
ATOM 3306 C C . HIS A 1 423 ? -14.198 10.385 -10.249 1.00 87.94 423 HIS A C 1
ATOM 3308 O O . HIS A 1 423 ? -15.406 10.165 -10.197 1.00 87.94 423 HIS A O 1
ATOM 3314 N N . ARG A 1 424 ? -13.705 11.632 -10.190 1.00 84.88 424 ARG A N 1
ATOM 3315 C CA . ARG A 1 424 ? -14.548 12.827 -10.023 1.00 84.88 424 ARG A CA 1
ATOM 3316 C C . ARG A 1 424 ? -15.568 12.970 -11.147 1.00 84.88 424 ARG A C 1
ATOM 3318 O O . ARG A 1 424 ? -16.709 13.339 -10.890 1.00 84.88 424 ARG A O 1
ATOM 3325 N N . HIS A 1 425 ? -15.188 12.691 -12.393 1.00 84.62 425 HIS A N 1
ATOM 3326 C CA . HIS A 1 425 ? -16.124 12.740 -13.515 1.00 84.62 425 HIS A CA 1
ATOM 3327 C C . HIS A 1 425 ? -17.286 11.757 -13.319 1.00 84.62 425 HIS A C 1
ATOM 3329 O O . HIS A 1 425 ? -18.441 12.155 -13.457 1.00 84.62 425 HIS A O 1
ATOM 3335 N N . LEU A 1 426 ? -16.992 10.524 -12.894 1.00 80.31 426 LEU A N 1
ATOM 3336 C CA . LEU A 1 426 ? -18.019 9.524 -12.606 1.00 80.31 426 LEU A CA 1
ATOM 3337 C C . LEU A 1 426 ? -18.888 9.871 -11.390 1.00 80.31 426 LEU A C 1
ATOM 3339 O O . LEU A 1 426 ? -20.064 9.520 -11.378 1.00 80.31 426 LEU A O 1
ATOM 3343 N N . THR A 1 427 ? -18.363 10.568 -10.381 1.00 72.38 427 THR A N 1
ATOM 3344 C CA . THR A 1 427 ? -19.158 10.947 -9.199 1.00 72.38 427 THR A CA 1
ATOM 3345 C C . THR A 1 427 ? -20.022 12.188 -9.411 1.00 72.38 427 THR A C 1
ATOM 3347 O O . THR A 1 427 ? -20.971 12.397 -8.665 1.00 72.38 427 THR A O 1
ATOM 3350 N N . THR A 1 428 ? -19.704 13.019 -10.407 1.00 65.81 428 THR A N 1
ATOM 3351 C CA . THR A 1 428 ? -20.387 14.304 -10.651 1.00 65.81 428 THR A CA 1
ATOM 3352 C C . THR A 1 428 ? -21.354 14.282 -11.834 1.00 65.81 428 THR A C 1
ATOM 3354 O O . THR A 1 428 ? -22.268 15.098 -11.860 1.00 65.81 428 THR A O 1
ATOM 3357 N N . HIS A 1 429 ? -21.162 13.390 -12.813 1.00 56.78 429 HIS A N 1
ATOM 3358 C CA . HIS A 1 429 ? -21.913 13.398 -14.081 1.00 56.78 429 HIS A CA 1
ATOM 3359 C C . HIS A 1 429 ? -22.704 12.108 -14.360 1.00 56.78 429 HIS A C 1
ATOM 3361 O O . HIS A 1 429 ? -23.264 11.967 -15.445 1.00 56.78 429 HIS A O 1
ATOM 3367 N N . SER A 1 430 ? -22.763 11.176 -13.408 1.00 52.94 430 SER A N 1
ATOM 3368 C CA . SER A 1 430 ? -23.465 9.897 -13.568 1.00 52.94 430 SER A CA 1
ATOM 3369 C C . SER A 1 430 ? -24.576 9.757 -12.527 1.00 52.94 430 SER A C 1
ATOM 3371 O O . SER A 1 430 ? -24.358 10.118 -11.373 1.00 52.94 430 SER A O 1
ATOM 3373 N N . ASP A 1 431 ? -25.698 9.114 -12.875 1.00 51.44 431 ASP A N 1
ATOM 3374 C CA . ASP A 1 431 ? -26.721 8.612 -11.928 1.00 51.44 431 ASP A CA 1
ATOM 3375 C C . ASP A 1 431 ? -26.194 7.442 -11.055 1.00 51.44 431 ASP A C 1
ATOM 3377 O O . ASP A 1 431 ? -26.942 6.566 -10.624 1.00 51.44 431 ASP A O 1
ATOM 3381 N N . VAL A 1 432 ? -24.876 7.371 -10.834 1.00 44.72 432 VAL A N 1
ATOM 3382 C CA . VAL A 1 432 ? -24.210 6.275 -10.125 1.00 44.72 432 VAL A CA 1
ATOM 3383 C C . VAL A 1 432 ? -24.363 6.520 -8.623 1.00 44.72 432 VAL A C 1
ATOM 3385 O O . VAL A 1 432 ? -23.865 7.540 -8.131 1.00 44.72 432 VAL A O 1
ATOM 3388 N N . PRO A 1 433 ? -25.014 5.605 -7.879 1.00 46.03 433 PRO A N 1
ATOM 3389 C CA . PRO A 1 433 ? -25.202 5.732 -6.441 1.00 46.03 433 PRO A CA 1
ATOM 3390 C C . PRO A 1 433 ? -23.883 6.010 -5.720 1.00 46.03 433 PRO A C 1
ATOM 3392 O O . PRO A 1 433 ? -22.812 5.544 -6.112 1.00 46.03 433 PRO A O 1
ATOM 3395 N N . ASN A 1 434 ? -23.939 6.825 -4.668 1.00 44.59 434 ASN A N 1
ATOM 3396 C CA . ASN A 1 434 ? -22.789 7.032 -3.806 1.00 44.59 434 ASN A CA 1
ATOM 3397 C C . ASN A 1 434 ? -22.583 5.772 -2.952 1.00 44.59 434 ASN A C 1
ATOM 3399 O O . ASN A 1 434 ? -23.180 5.656 -1.891 1.00 44.59 434 ASN A O 1
ATOM 3403 N N . ASP A 1 435 ? -21.745 4.846 -3.421 1.00 48.09 435 ASP A N 1
ATOM 3404 C CA . ASP A 1 435 ? -21.481 3.542 -2.779 1.00 48.09 435 ASP A CA 1
ATOM 3405 C C . ASP A 1 435 ? -20.722 3.638 -1.435 1.00 48.09 435 ASP A C 1
ATOM 3407 O O . ASP A 1 435 ? -20.289 2.632 -0.877 1.00 48.09 435 ASP A O 1
ATOM 3411 N N . ILE A 1 436 ? -20.539 4.845 -0.884 1.00 49.16 436 ILE A N 1
ATOM 3412 C CA . ILE A 1 436 ? -20.050 4.999 0.487 1.00 49.16 436 ILE A CA 1
ATOM 3413 C C . ILE A 1 436 ? -21.207 4.625 1.410 1.00 49.16 436 ILE A C 1
ATOM 3415 O O . ILE A 1 436 ? -22.065 5.456 1.715 1.00 49.16 436 ILE A O 1
ATOM 3419 N N . VAL A 1 437 ? -21.222 3.373 1.865 1.00 47.38 437 VAL A N 1
ATOM 3420 C CA . VAL A 1 437 ? -22.090 2.935 2.959 1.00 47.38 437 VAL A CA 1
ATOM 3421 C C . VAL A 1 437 ? -21.677 3.717 4.208 1.00 47.38 437 VAL A C 1
ATOM 3423 O O . VAL A 1 437 ? -20.753 3.336 4.924 1.00 47.38 437 VAL A O 1
ATOM 3426 N N . ARG A 1 438 ? -22.333 4.857 4.456 1.00 52.66 438 ARG A N 1
ATOM 3427 C CA . ARG A 1 438 ? -22.204 5.591 5.717 1.00 52.66 438 ARG A CA 1
ATOM 3428 C C . ARG A 1 438 ? -22.793 4.707 6.808 1.00 52.66 438 ARG A C 1
ATOM 3430 O O . ARG A 1 438 ? -23.997 4.471 6.821 1.00 52.66 438 ARG A O 1
ATOM 3437 N N . ARG A 1 439 ? -21.932 4.180 7.674 1.00 65.88 439 ARG A N 1
ATOM 3438 C CA . ARG A 1 439 ? -22.349 3.447 8.870 1.00 65.88 439 ARG A CA 1
ATOM 3439 C C . ARG A 1 439 ? -22.480 4.419 10.040 1.00 65.88 439 ARG A C 1
ATOM 3441 O O . ARG A 1 439 ? -21.775 5.436 10.095 1.00 65.88 439 ARG A O 1
ATOM 3448 N N . ASP A 1 440 ? -23.401 4.099 10.941 1.00 83.06 440 ASP A N 1
ATOM 3449 C CA . ASP A 1 440 ? -23.513 4.758 12.241 1.00 83.06 440 ASP A CA 1
ATOM 3450 C C . ASP A 1 440 ? -22.188 4.635 13.013 1.00 83.06 440 ASP A C 1
ATOM 3452 O O . ASP A 1 440 ? -21.325 3.812 12.687 1.00 83.06 440 ASP A O 1
ATOM 3456 N N . THR A 1 441 ? -21.999 5.497 14.008 1.00 92.56 441 THR A N 1
ATOM 3457 C CA . THR A 1 441 ? -20.843 5.417 14.905 1.00 92.56 441 THR A CA 1
ATOM 3458 C C . THR A 1 441 ? -20.832 4.067 15.627 1.00 92.56 441 THR A C 1
ATOM 3460 O O . THR A 1 441 ? -21.827 3.685 16.234 1.00 92.56 441 THR A O 1
ATOM 3463 N N . VAL A 1 442 ? -19.696 3.367 15.576 1.00 94.81 442 VAL A N 1
ATOM 3464 C CA . VAL A 1 442 ? -19.496 2.052 16.204 1.00 94.81 442 VAL A CA 1
ATOM 3465 C C . VAL A 1 442 ? -19.025 2.225 17.649 1.00 94.81 442 VAL A C 1
ATOM 3467 O O . VAL A 1 442 ? -18.139 3.041 17.927 1.00 94.81 442 VAL A O 1
ATOM 3470 N N . PHE A 1 443 ? -19.573 1.438 18.573 1.00 96.62 443 PHE A N 1
ATOM 3471 C CA . PHE A 1 443 ? -19.235 1.504 19.996 1.00 96.62 443 PHE A CA 1
ATOM 3472 C C . PHE A 1 443 ? -18.272 0.394 20.405 1.00 96.62 443 PHE A C 1
ATOM 3474 O O . PHE A 1 443 ? -18.607 -0.787 20.359 1.00 96.62 443 PHE A O 1
ATOM 3481 N N . MET A 1 444 ? -17.092 0.784 20.882 1.00 98.12 444 MET A N 1
ATOM 3482 C CA . MET A 1 444 ? -16.126 -0.129 21.486 1.00 98.12 444 MET A CA 1
ATOM 3483 C C . MET A 1 444 ? -16.204 -0.033 23.017 1.00 98.12 444 MET A C 1
ATOM 3485 O O . MET A 1 444 ? -15.809 0.977 23.606 1.00 98.12 444 MET A O 1
ATOM 3489 N N . GLY A 1 445 ? -16.731 -1.078 23.657 1.00 97.50 445 GLY A N 1
ATOM 3490 C CA . GLY A 1 445 ? -16.883 -1.188 25.108 1.00 97.50 445 GLY A CA 1
ATOM 3491 C C . GLY A 1 445 ? -15.601 -1.648 25.792 1.00 97.50 445 GLY A C 1
ATOM 3492 O O . GLY A 1 445 ? -15.026 -2.665 25.418 1.00 97.50 445 GLY A O 1
ATOM 3493 N N . ILE A 1 446 ? -15.155 -0.902 26.802 1.00 95.44 446 ILE A N 1
ATOM 3494 C CA . ILE A 1 446 ? -13.899 -1.170 27.516 1.00 95.44 446 ILE A CA 1
ATOM 3495 C C . ILE A 1 446 ? -14.110 -2.234 28.601 1.00 95.44 446 ILE A C 1
ATOM 3497 O O . ILE A 1 446 ? -14.899 -2.023 29.520 1.00 95.44 446 ILE A O 1
ATOM 3501 N N . LEU A 1 447 ? -13.326 -3.314 28.560 1.00 93.69 447 LEU A N 1
ATOM 3502 C CA . LEU A 1 447 ? -13.234 -4.332 29.607 1.00 93.69 447 LEU A CA 1
ATOM 3503 C C . LEU A 1 447 ? -11.793 -4.426 30.133 1.00 93.69 447 LEU A C 1
ATOM 3505 O O . LEU A 1 447 ? -10.907 -4.997 29.501 1.00 93.69 447 LEU A O 1
ATOM 3509 N N . ASN A 1 448 ? -11.549 -3.888 31.328 1.00 90.00 448 ASN A N 1
ATOM 3510 C CA . ASN A 1 448 ? -10.233 -3.954 31.967 1.00 90.00 448 ASN A CA 1
ATOM 3511 C C . ASN A 1 448 ? -10.116 -5.197 32.865 1.00 90.00 448 ASN A C 1
ATOM 3513 O O . ASN A 1 448 ? -10.673 -5.223 33.963 1.00 90.00 448 ASN A O 1
ATOM 3517 N N . CYS A 1 449 ? -9.303 -6.173 32.468 1.00 84.69 449 CYS A N 1
ATOM 3518 C CA . CYS A 1 449 ? -8.977 -7.380 33.239 1.00 84.69 449 CYS A CA 1
ATOM 3519 C C . CYS A 1 449 ? -7.741 -7.167 34.136 1.00 84.69 449 CYS A C 1
ATOM 3521 O O . CYS A 1 449 ? -6.842 -8.004 34.203 1.00 84.69 449 CYS A O 1
ATOM 3523 N N . THR A 1 450 ? -7.665 -6.014 34.810 1.00 74.56 450 THR A N 1
ATOM 3524 C CA . THR A 1 450 ? -6.557 -5.663 35.716 1.00 74.56 450 THR A CA 1
ATOM 3525 C C . THR A 1 450 ? -7.019 -5.653 37.175 1.00 74.56 450 THR A C 1
ATOM 3527 O O . THR A 1 450 ? -8.127 -5.189 37.452 1.00 74.56 450 THR A O 1
ATOM 3530 N N . PRO A 1 451 ? -6.172 -6.081 38.133 1.00 62.28 451 PRO A N 1
ATOM 3531 C CA . PRO A 1 451 ? -6.475 -5.955 39.562 1.00 62.28 451 PRO A CA 1
ATOM 3532 C C . PRO A 1 451 ? -6.672 -4.498 40.019 1.00 62.28 451 PRO A C 1
ATOM 3534 O O . PRO A 1 451 ? -7.471 -4.232 40.912 1.00 62.28 451 PRO A O 1
ATOM 3537 N N . ASP A 1 452 ? -5.990 -3.550 39.364 1.00 56.09 452 ASP A N 1
ATOM 3538 C CA . ASP A 1 452 ? -5.848 -2.152 39.800 1.00 56.09 452 ASP A CA 1
ATOM 3539 C C . ASP A 1 452 ? -6.733 -1.139 39.036 1.00 56.09 452 ASP A C 1
ATOM 3541 O O . ASP A 1 452 ? -6.382 0.040 38.896 1.00 56.09 452 ASP A O 1
ATOM 3545 N N . SER A 1 453 ? -7.886 -1.542 38.492 1.00 45.88 453 SER A N 1
ATOM 3546 C CA . SER A 1 453 ? -8.698 -0.660 37.636 1.00 45.88 453 SER A CA 1
ATOM 3547 C C . SER A 1 453 ? -9.387 0.491 38.406 1.00 45.88 453 SER A C 1
ATOM 3549 O O . SER A 1 453 ? -10.562 0.467 38.744 1.00 45.88 453 SER A O 1
ATOM 3551 N N . PHE A 1 454 ? -8.653 1.593 38.604 1.00 41.91 454 PHE A N 1
ATOM 3552 C CA . PHE A 1 454 ? -9.049 2.875 39.236 1.00 41.91 454 PHE A CA 1
ATOM 3553 C C . PHE A 1 454 ? -10.348 3.548 38.708 1.00 41.91 454 PHE A C 1
ATOM 3555 O O . PHE A 1 454 ? -10.790 4.532 39.289 1.00 41.91 454 PHE A O 1
ATOM 3562 N N . SER A 1 455 ? -10.955 3.078 37.608 1.00 43.38 455 SER A N 1
ATOM 3563 C CA . SER A 1 455 ? -12.254 3.582 37.103 1.00 43.38 455 SER A CA 1
ATOM 3564 C C . SER A 1 455 ? -13.400 2.595 37.299 1.00 43.38 455 SER A C 1
ATOM 3566 O O . SER A 1 455 ? -14.538 3.023 37.463 1.00 43.38 455 SER A O 1
ATOM 3568 N N . ASP A 1 456 ? -13.094 1.298 37.334 1.00 46.06 456 ASP A N 1
ATOM 3569 C CA . ASP A 1 456 ? -14.088 0.225 37.433 1.00 46.06 456 ASP A CA 1
ATOM 3570 C C . ASP A 1 456 ? -14.083 -0.409 38.834 1.00 46.06 456 ASP A C 1
ATOM 3572 O O . ASP A 1 456 ? -14.937 -1.223 39.156 1.00 46.06 456 ASP A O 1
ATOM 3576 N N . GLY A 1 457 ? -13.183 0.038 39.718 1.00 41.62 457 GLY A N 1
ATOM 3577 C CA . GLY A 1 457 ? -13.173 -0.297 41.141 1.00 41.62 457 GLY A CA 1
ATOM 3578 C C . GLY A 1 457 ? -12.634 -1.688 41.476 1.00 41.62 457 GLY A C 1
ATOM 3579 O O . GLY A 1 457 ? -12.943 -2.181 42.554 1.00 41.62 457 GLY A O 1
ATOM 3580 N N . GLY A 1 458 ? -11.864 -2.334 40.590 1.00 50.91 458 GLY A N 1
ATOM 3581 C CA . GLY A 1 458 ? -11.359 -3.695 40.831 1.00 50.91 458 GLY A CA 1
ATOM 3582 C C . GLY A 1 458 ? -12.451 -4.779 40.819 1.00 50.91 458 GLY A C 1
ATOM 3583 O O . GLY A 1 458 ? -12.233 -5.882 41.317 1.00 50.91 458 GLY A O 1
ATOM 3584 N N . CYS A 1 459 ? -13.629 -4.482 40.258 1.00 46.41 459 CYS A N 1
ATOM 3585 C CA . CYS A 1 459 ? -14.821 -5.334 40.334 1.00 46.41 459 CYS A CA 1
ATOM 3586 C C . CYS A 1 459 ? -14.773 -6.622 39.484 1.00 46.41 459 CYS A C 1
ATOM 3588 O O . CYS A 1 459 ? -15.616 -7.492 39.686 1.00 46.41 459 CYS A O 1
ATOM 3590 N N . TYR A 1 460 ? -13.805 -6.779 38.570 1.00 57.06 460 TYR A N 1
ATOM 3591 C CA . TYR A 1 460 ? -13.762 -7.882 37.589 1.00 57.06 460 TYR A CA 1
ATOM 3592 C C . TYR A 1 460 ? -12.485 -8.733 37.677 1.00 57.06 460 TYR A C 1
ATOM 3594 O O . TYR A 1 460 ? -11.926 -9.154 36.670 1.00 57.06 460 TYR A O 1
ATOM 3602 N N . THR A 1 461 ? -11.985 -8.962 38.894 1.00 60.72 461 THR A N 1
ATOM 3603 C CA . THR A 1 461 ? -10.757 -9.744 39.139 1.00 60.72 461 THR A CA 1
ATOM 3604 C C . THR A 1 461 ? -10.924 -11.249 38.932 1.00 60.72 461 THR A C 1
ATOM 3606 O O . THR A 1 461 ? -9.924 -11.958 38.836 1.00 60.72 461 THR A O 1
ATOM 3609 N N . SER A 1 462 ? -12.161 -11.748 38.852 1.00 80.94 462 SER A N 1
ATOM 3610 C CA . SER A 1 462 ? -12.447 -13.131 38.474 1.00 80.94 462 SER A CA 1
ATOM 3611 C C . SER A 1 462 ? -12.882 -13.227 37.013 1.00 80.94 462 SER A C 1
ATOM 3613 O O . SER A 1 462 ? -13.536 -12.329 36.480 1.00 80.94 462 SER A O 1
ATOM 3615 N N . LEU A 1 463 ? -12.558 -14.360 36.388 1.00 87.06 463 LEU A N 1
ATOM 3616 C CA . LEU A 1 463 ? -12.981 -14.690 35.027 1.00 87.06 463 LEU A CA 1
ATOM 3617 C C . LEU A 1 463 ? -14.502 -14.541 34.850 1.00 87.06 463 LEU A C 1
ATOM 3619 O O . LEU A 1 463 ? -14.943 -13.897 33.904 1.00 87.06 463 LEU A O 1
ATOM 3623 N N . ASP A 1 464 ? -15.296 -15.058 35.793 1.00 88.38 464 ASP A N 1
ATOM 3624 C CA . ASP A 1 464 ? -16.764 -14.987 35.738 1.00 88.38 464 ASP A CA 1
ATOM 3625 C C . ASP A 1 464 ? -17.284 -13.543 35.730 1.00 88.38 464 ASP A C 1
ATOM 3627 O O . ASP A 1 464 ? -18.220 -13.218 35.001 1.00 88.38 464 ASP A O 1
ATOM 3631 N N . ALA A 1 465 ? -16.667 -12.663 36.523 1.00 88.38 465 ALA A N 1
ATOM 3632 C CA . ALA A 1 465 ? -17.071 -11.266 36.609 1.00 88.38 465 ALA A CA 1
ATOM 3633 C C . ALA A 1 465 ? -16.711 -10.495 35.327 1.00 88.38 465 ALA A C 1
ATOM 3635 O O . ALA A 1 465 ? -17.521 -9.705 34.844 1.00 88.38 465 ALA A O 1
ATOM 3636 N N . ALA A 1 466 ? -15.535 -10.756 34.744 1.00 91.19 466 ALA A N 1
ATOM 3637 C CA . ALA A 1 466 ? -15.136 -10.169 33.464 1.00 91.19 466 ALA A CA 1
ATOM 3638 C C . ALA A 1 466 ? -16.057 -10.617 32.315 1.00 91.19 466 ALA A C 1
ATOM 3640 O O . ALA A 1 466 ? -16.487 -9.792 31.509 1.00 91.19 466 ALA A O 1
ATOM 3641 N N . VAL A 1 467 ? -16.411 -11.906 32.274 1.00 93.31 467 VAL A N 1
ATOM 3642 C CA . VAL A 1 467 ? -17.329 -12.467 31.272 1.00 93.31 467 VAL A CA 1
ATOM 3643 C C . VAL A 1 467 ? -18.738 -11.892 31.424 1.00 93.31 467 VAL A C 1
ATOM 3645 O O . VAL A 1 467 ? -19.333 -11.489 30.426 1.00 93.31 467 VAL A O 1
ATOM 3648 N N . GLU A 1 468 ? -19.276 -11.785 32.645 1.00 93.56 468 GLU A N 1
ATOM 3649 C CA . GLU A 1 468 ? -20.599 -11.175 32.837 1.00 93.56 468 GLU A CA 1
ATOM 3650 C C . GLU A 1 468 ? -20.607 -9.694 32.444 1.00 93.56 468 GLU A C 1
ATOM 3652 O O . GLU A 1 468 ? -21.564 -9.242 31.815 1.00 93.56 468 GLU A O 1
ATOM 3657 N N . HIS A 1 469 ? -19.534 -8.950 32.723 1.00 92.69 469 HIS A N 1
ATOM 3658 C CA . HIS A 1 469 ? -19.448 -7.558 32.292 1.00 92.69 469 HIS A CA 1
ATOM 3659 C C . HIS A 1 469 ? -19.346 -7.420 30.767 1.00 92.69 469 HIS A C 1
ATOM 3661 O O . HIS A 1 469 ? -20.016 -6.572 30.184 1.00 92.69 469 HIS A O 1
ATOM 3667 N N . ALA A 1 470 ? -18.593 -8.290 30.087 1.00 94.69 470 ALA A N 1
ATOM 3668 C CA . ALA A 1 470 ? -18.607 -8.360 28.624 1.00 94.69 470 ALA A CA 1
ATOM 3669 C C . ALA A 1 470 ? -20.024 -8.599 28.074 1.00 94.69 470 ALA A C 1
ATOM 3671 O O . ALA A 1 470 ? -20.448 -7.914 27.143 1.00 94.69 470 ALA A O 1
ATOM 3672 N N . ARG A 1 471 ? -20.794 -9.520 28.673 1.00 94.50 471 ARG A N 1
ATOM 3673 C CA . ARG A 1 471 ? -22.199 -9.743 28.286 1.00 94.50 471 ARG A CA 1
ATOM 3674 C C . ARG A 1 471 ? -23.051 -8.498 28.513 1.00 94.50 471 ARG A C 1
ATOM 3676 O O . ARG A 1 471 ? -23.905 -8.188 27.687 1.00 94.50 471 ARG A O 1
ATOM 3683 N N . GLU A 1 472 ? -22.844 -7.797 29.622 1.00 95.31 472 GLU A N 1
ATOM 3684 C CA . GLU A 1 472 ? -23.533 -6.543 29.912 1.00 95.31 472 GLU A CA 1
ATOM 3685 C C . GLU A 1 472 ? -23.221 -5.470 28.861 1.00 95.31 472 GLU A C 1
ATOM 3687 O O . GLU A 1 472 ? -24.155 -4.876 28.328 1.00 95.31 472 GLU A O 1
ATOM 3692 N N . LEU A 1 473 ? -21.951 -5.285 28.481 1.00 95.38 473 LEU A N 1
ATOM 3693 C CA . LEU A 1 473 ? -21.555 -4.358 27.414 1.00 95.38 473 LEU A CA 1
ATOM 3694 C C . LEU A 1 473 ? -22.287 -4.668 26.099 1.00 95.38 473 LEU A C 1
ATOM 3696 O O . LEU A 1 473 ? -22.850 -3.761 25.485 1.00 95.38 473 LEU A O 1
ATOM 3700 N N . VAL A 1 474 ? -22.356 -5.945 25.707 1.00 95.62 474 VAL A N 1
ATOM 3701 C CA . VAL A 1 474 ? -23.096 -6.381 24.509 1.00 95.62 474 VAL A CA 1
ATOM 3702 C C . VAL A 1 474 ? -24.591 -6.081 24.633 1.00 95.62 474 VAL A C 1
ATOM 3704 O O . VAL A 1 474 ? -25.178 -5.506 23.718 1.00 95.62 474 VAL A O 1
ATOM 3707 N N . ARG A 1 475 ? -25.223 -6.403 25.773 1.00 95.69 475 ARG A N 1
ATOM 3708 C CA . ARG A 1 475 ? -26.649 -6.094 26.019 1.00 95.69 475 ARG A CA 1
ATOM 3709 C C . ARG A 1 475 ? -26.932 -4.591 25.962 1.00 95.69 475 ARG A C 1
ATOM 3711 O O . ARG A 1 475 ? -28.011 -4.195 25.528 1.00 95.69 475 ARG A O 1
ATOM 3718 N N . CYS A 1 476 ? -25.976 -3.772 26.391 1.00 94.50 476 CYS A N 1
ATOM 3719 C CA . CYS A 1 476 ? -26.059 -2.315 26.373 1.00 94.50 476 CYS A CA 1
ATOM 3720 C C . CYS A 1 476 ? -25.833 -1.702 24.981 1.00 94.50 476 CYS A C 1
ATOM 3722 O O . CYS A 1 476 ? -26.095 -0.514 24.806 1.00 94.50 476 CYS A O 1
ATOM 3724 N N . GLY A 1 477 ? -25.403 -2.492 23.991 1.00 93.31 477 GLY A N 1
ATOM 3725 C CA . GLY A 1 477 ? -25.220 -2.050 22.608 1.00 93.31 477 GLY A CA 1
ATOM 3726 C C . GLY A 1 477 ? -23.771 -1.780 22.206 1.00 93.31 477 GLY A C 1
ATOM 3727 O O . GLY A 1 477 ? -23.548 -0.983 21.302 1.00 93.31 477 GLY A O 1
ATOM 3728 N N . ALA A 1 478 ? -22.788 -2.400 22.868 1.00 95.88 478 ALA A N 1
ATOM 3729 C CA . ALA A 1 478 ? -21.417 -2.408 22.367 1.00 95.88 478 ALA A CA 1
ATOM 3730 C C . ALA A 1 478 ? -21.323 -3.255 21.086 1.00 95.88 478 ALA A C 1
ATOM 3732 O O . ALA A 1 478 ? -21.714 -4.423 21.078 1.00 95.88 478 ALA A O 1
ATOM 3733 N N . ASP A 1 479 ? -20.764 -2.670 20.029 1.00 96.19 479 ASP A N 1
ATOM 3734 C CA . ASP A 1 479 ? -20.504 -3.337 18.748 1.00 96.19 479 ASP A CA 1
ATOM 3735 C C . ASP A 1 479 ? -19.141 -4.042 18.725 1.00 96.19 479 ASP A C 1
ATOM 3737 O O . ASP A 1 479 ? -18.890 -4.878 17.863 1.00 96.19 479 ASP A O 1
ATOM 3741 N N . ILE A 1 480 ? -18.237 -3.667 19.634 1.00 98.00 480 ILE A N 1
ATOM 3742 C CA . ILE A 1 480 ? -16.914 -4.268 19.827 1.00 98.00 480 ILE A CA 1
ATOM 3743 C C . ILE A 1 480 ? -16.644 -4.331 21.332 1.00 98.00 480 ILE A C 1
ATOM 3745 O O . ILE A 1 480 ? -16.910 -3.366 22.049 1.00 98.00 480 ILE A O 1
ATOM 3749 N N . ILE A 1 481 ? -16.078 -5.433 21.817 1.00 98.12 481 ILE A N 1
ATOM 3750 C CA . ILE A 1 481 ? -15.556 -5.540 23.189 1.00 98.12 481 ILE A CA 1
ATOM 3751 C C . ILE A 1 481 ? -14.041 -5.377 23.126 1.00 98.12 481 ILE A C 1
ATOM 3753 O O . ILE A 1 481 ? -13.402 -6.095 22.371 1.00 98.12 481 ILE A O 1
ATOM 3757 N N . ASP A 1 482 ? -13.458 -4.477 23.910 1.00 98.19 482 ASP A N 1
ATOM 3758 C CA . ASP A 1 482 ? -12.009 -4.274 23.968 1.00 98.19 482 ASP A CA 1
ATOM 3759 C C . ASP A 1 482 ? -11.448 -4.689 25.326 1.00 98.19 482 ASP A C 1
ATOM 3761 O O . ASP A 1 482 ? -11.738 -4.068 26.351 1.00 98.19 482 ASP A O 1
ATOM 3765 N N . ILE A 1 483 ? -10.673 -5.771 25.323 1.00 96.81 483 ILE A N 1
ATOM 3766 C CA . ILE A 1 483 ? -10.174 -6.447 26.518 1.00 96.81 483 ILE A CA 1
ATOM 3767 C C . ILE A 1 483 ? -8.725 -6.033 26.769 1.00 96.81 483 ILE A C 1
ATOM 3769 O O . ILE A 1 483 ? -7.849 -6.302 25.952 1.00 96.81 483 ILE A O 1
ATOM 3773 N N . GLY A 1 484 ? -8.463 -5.416 27.921 1.00 94.31 484 GLY A N 1
ATOM 3774 C CA . GLY A 1 484 ? -7.118 -5.011 28.340 1.00 94.31 484 GLY A CA 1
ATOM 3775 C C . GLY A 1 484 ? -6.630 -5.787 29.560 1.00 94.31 484 GLY A C 1
ATOM 3776 O O . GLY A 1 484 ? -7.225 -5.701 30.636 1.00 94.31 484 GLY A O 1
ATOM 3777 N N . GLY A 1 485 ? -5.519 -6.518 29.426 1.00 89.06 485 GLY A N 1
ATOM 3778 C CA . GLY A 1 485 ? -4.880 -7.254 30.531 1.00 89.06 485 GLY A CA 1
ATOM 3779 C C . GLY A 1 485 ? -3.918 -6.414 31.376 1.00 89.06 485 GLY A C 1
ATOM 3780 O O . GLY A 1 485 ? -3.520 -6.817 32.477 1.00 89.06 485 GLY A O 1
ATOM 3781 N N . GLN A 1 486 ? -3.560 -5.229 30.883 1.00 88.00 486 GLN A N 1
ATOM 3782 C CA . GLN A 1 486 ? -2.610 -4.319 31.511 1.00 88.00 486 GLN A CA 1
ATOM 3783 C C . GLN A 1 486 ? -3.076 -2.862 31.446 1.00 88.00 486 GLN A C 1
ATOM 3785 O O . GLN A 1 486 ? -3.815 -2.453 30.557 1.00 88.00 486 GLN A O 1
ATOM 3790 N N . SER A 1 487 ? -2.642 -2.056 32.416 1.00 82.50 487 SER A N 1
ATOM 3791 C CA . SER A 1 487 ? -2.983 -0.635 32.457 1.00 82.50 487 SER A CA 1
ATOM 3792 C C . SER A 1 487 ? -1.982 0.173 31.635 1.00 82.50 487 SER A C 1
ATOM 3794 O O . SER A 1 487 ? -0.824 0.302 32.016 1.00 82.50 487 SER A O 1
ATOM 3796 N N . THR A 1 488 ? -2.458 0.843 30.589 1.00 78.25 488 THR A N 1
ATOM 3797 C CA . THR A 1 488 ? -1.676 1.793 29.773 1.00 78.25 488 THR A CA 1
ATOM 3798 C C . THR A 1 488 ? -1.681 3.223 30.341 1.00 78.25 488 THR A C 1
ATOM 3800 O O . THR A 1 488 ? -1.293 4.189 29.684 1.00 78.25 488 THR A O 1
ATOM 3803 N N . ARG A 1 489 ? -2.127 3.393 31.593 1.00 78.19 489 ARG A N 1
ATOM 3804 C CA . ARG A 1 489 ? -2.212 4.698 32.268 1.00 78.19 489 ARG A CA 1
ATOM 3805 C C . ARG A 1 489 ? -0.822 5.270 32.587 1.00 78.19 489 ARG A C 1
ATOM 3807 O O . ARG A 1 489 ? 0.099 4.502 32.867 1.00 78.19 489 ARG A O 1
ATOM 3814 N N . PRO A 1 490 ? -0.677 6.612 32.641 1.00 72.12 490 PRO A N 1
ATOM 3815 C CA . PRO A 1 490 ? 0.583 7.246 33.016 1.00 72.12 490 PRO A CA 1
ATOM 3816 C C . PRO A 1 490 ? 1.120 6.731 34.359 1.00 72.12 490 PRO A C 1
ATOM 3818 O O . PRO A 1 490 ? 0.438 6.863 35.377 1.00 72.12 490 PRO A O 1
ATOM 3821 N N . GLY A 1 491 ? 2.337 6.181 34.352 1.00 70.44 491 GLY A N 1
ATOM 3822 C CA . GLY A 1 491 ? 3.033 5.679 35.544 1.00 70.44 491 GLY A CA 1
ATOM 3823 C C . GLY A 1 491 ? 2.621 4.281 36.028 1.00 70.44 491 GLY A C 1
ATOM 3824 O O . GLY A 1 491 ? 3.045 3.888 37.111 1.00 70.44 491 GLY A O 1
ATOM 3825 N N . ALA A 1 492 ? 1.808 3.536 35.271 1.00 75.81 492 ALA A N 1
ATOM 3826 C CA . ALA A 1 492 ? 1.457 2.159 35.617 1.00 75.81 492 ALA A CA 1
ATOM 3827 C C . ALA A 1 492 ? 2.653 1.200 35.460 1.00 75.81 492 ALA A C 1
ATOM 3829 O O . ALA A 1 492 ? 3.446 1.331 34.525 1.00 75.81 492 ALA A O 1
ATOM 3830 N N . THR A 1 493 ? 2.768 0.223 36.364 1.00 77.88 493 THR A N 1
ATOM 3831 C CA . THR A 1 493 ? 3.766 -0.851 36.266 1.00 77.88 493 THR A CA 1
ATOM 3832 C C . THR A 1 493 ? 3.380 -1.807 35.143 1.00 77.88 493 THR A C 1
ATOM 3834 O O . THR A 1 493 ? 2.257 -2.310 35.117 1.00 77.88 493 THR A O 1
ATOM 3837 N N . GLN A 1 494 ? 4.308 -2.059 34.221 1.00 82.75 494 GLN A N 1
ATOM 3838 C CA . GLN A 1 494 ? 4.111 -3.035 33.152 1.00 82.75 494 GLN A CA 1
ATOM 3839 C C . GLN A 1 494 ? 4.176 -4.456 33.715 1.00 82.75 494 GLN A C 1
ATOM 3841 O O . GLN A 1 494 ? 5.042 -4.766 34.536 1.00 82.75 494 GLN A O 1
ATOM 3846 N N . VAL A 1 495 ? 3.259 -5.304 33.258 1.00 88.56 495 VAL A N 1
ATOM 3847 C CA . VAL A 1 495 ? 3.266 -6.744 33.536 1.00 88.56 495 VAL A CA 1
ATOM 3848 C C . VAL A 1 495 ? 4.010 -7.482 32.423 1.00 88.56 495 VAL A C 1
ATOM 3850 O O . VAL A 1 495 ? 4.194 -6.952 31.323 1.00 88.56 495 VAL A O 1
ATOM 3853 N N . GLY A 1 496 ? 4.484 -8.690 32.725 1.00 91.31 496 GLY A N 1
ATOM 3854 C CA . GLY A 1 496 ? 5.125 -9.552 31.732 1.00 91.31 496 GLY A CA 1
ATOM 3855 C C . GLY A 1 496 ? 4.113 -10.196 30.779 1.00 91.31 496 GLY A C 1
ATOM 3856 O O . GLY A 1 496 ? 2.934 -10.315 31.111 1.00 91.31 496 GLY A O 1
ATOM 3857 N N . VAL A 1 497 ? 4.603 -10.668 29.628 1.00 95.62 497 VAL A N 1
ATOM 3858 C CA . VAL A 1 497 ? 3.809 -11.340 28.580 1.00 95.62 497 VAL A CA 1
ATOM 3859 C C . VAL A 1 497 ? 2.952 -12.479 29.143 1.00 95.62 497 VAL A C 1
ATOM 3861 O O . VAL A 1 497 ? 1.742 -12.493 28.933 1.00 95.62 497 VAL A O 1
ATOM 3864 N N . ASP A 1 498 ? 3.547 -13.394 29.916 1.00 95.75 498 ASP A N 1
ATOM 3865 C CA . ASP A 1 498 ? 2.834 -14.553 30.479 1.00 95.75 498 ASP A CA 1
ATOM 3866 C C . ASP A 1 498 ? 1.680 -14.145 31.405 1.00 95.75 498 ASP A C 1
ATOM 3868 O O . ASP A 1 498 ? 0.612 -14.762 31.416 1.00 95.75 498 ASP A O 1
ATOM 3872 N N . GLU A 1 499 ? 1.884 -13.082 32.185 1.00 93.50 499 GLU A N 1
ATOM 3873 C CA . GLU A 1 499 ? 0.871 -12.577 33.105 1.00 93.50 499 GLU A CA 1
ATOM 3874 C C . GLU A 1 499 ? -0.292 -11.939 32.340 1.00 93.50 499 GLU A C 1
ATOM 3876 O O . GLU A 1 499 ? -1.452 -12.200 32.660 1.00 93.50 499 GLU A O 1
ATOM 3881 N N . GLU A 1 500 ? -0.015 -11.153 31.303 1.00 94.88 500 GLU A N 1
ATOM 3882 C CA . GLU A 1 500 ? -1.061 -10.564 30.468 1.00 94.88 500 GLU A CA 1
ATOM 3883 C C . GLU A 1 500 ? -1.852 -11.626 29.697 1.00 94.88 500 GLU A C 1
ATOM 3885 O O . GLU A 1 500 ? -3.085 -11.582 29.704 1.00 94.88 500 GLU A O 1
ATOM 3890 N N . ILE A 1 501 ? -1.175 -12.639 29.138 1.00 96.12 501 ILE A N 1
ATOM 3891 C CA . ILE A 1 501 ? -1.821 -13.811 28.525 1.00 96.12 501 ILE A CA 1
ATOM 3892 C C . ILE A 1 501 ? -2.775 -14.468 29.525 1.00 96.12 501 ILE A C 1
ATOM 3894 O O . ILE A 1 501 ? -3.938 -14.709 29.197 1.00 96.12 501 ILE A O 1
ATOM 3898 N N . SER A 1 502 ? -2.322 -14.705 30.763 1.00 94.06 502 SER A N 1
ATOM 3899 C CA . SER A 1 502 ? -3.139 -15.347 31.803 1.00 94.06 502 SER A CA 1
ATOM 3900 C C . SER A 1 502 ? -4.395 -14.552 32.189 1.00 94.06 502 SER A C 1
ATOM 3902 O O . SER A 1 502 ? -5.356 -15.137 32.690 1.00 94.06 502 SER A O 1
ATOM 3904 N N . ARG A 1 503 ? -4.407 -13.235 31.944 1.00 92.69 503 ARG A N 1
ATOM 3905 C CA . ARG A 1 503 ? -5.544 -12.346 32.224 1.00 92.69 503 ARG A CA 1
ATOM 3906 C C . ARG A 1 503 ? -6.518 -12.252 31.052 1.00 92.69 503 ARG A C 1
ATOM 3908 O O . ARG A 1 503 ? -7.723 -12.222 31.278 1.00 92.69 503 ARG A O 1
ATOM 3915 N N . VAL A 1 504 ? -6.010 -12.185 29.821 1.00 95.56 504 VAL A N 1
ATOM 3916 C CA . VAL A 1 504 ? -6.814 -11.899 28.619 1.00 95.56 504 VAL A CA 1
ATOM 3917 C C . VAL A 1 504 ? -7.355 -13.169 27.973 1.00 95.56 504 VAL A C 1
ATOM 3919 O O . VAL A 1 504 ? -8.558 -13.281 27.740 1.00 95.56 504 VAL A O 1
ATOM 3922 N N . VAL A 1 505 ? -6.483 -14.142 27.696 1.00 97.12 505 VAL A N 1
ATOM 3923 C CA . VAL A 1 505 ? -6.821 -15.313 26.871 1.00 97.12 505 VAL A CA 1
ATOM 3924 C C . VAL A 1 505 ? -7.997 -16.122 27.437 1.00 97.12 505 VAL A C 1
ATOM 3926 O O . VAL A 1 505 ? -8.908 -16.430 26.667 1.00 97.12 505 VAL A O 1
ATOM 3929 N N . PRO A 1 506 ? -8.081 -16.406 28.756 1.00 96.50 506 PRO A N 1
ATOM 3930 C CA . PRO A 1 506 ? -9.226 -17.129 29.309 1.00 96.50 506 PRO A CA 1
ATOM 3931 C C . PRO A 1 506 ? -10.568 -16.415 29.100 1.00 96.50 506 PRO A C 1
ATOM 3933 O O . PRO A 1 506 ? -11.583 -17.079 28.892 1.00 96.50 506 PRO A O 1
ATOM 3936 N N . VAL A 1 507 ? -10.583 -15.077 29.132 1.00 96.25 507 VAL A N 1
ATOM 3937 C CA . VAL A 1 507 ? -11.798 -14.279 28.904 1.00 96.25 507 VAL A CA 1
ATOM 3938 C C . VAL A 1 507 ? -12.232 -14.397 27.446 1.00 96.25 507 VAL A C 1
ATOM 3940 O O . VAL A 1 507 ? -13.396 -14.695 27.187 1.00 96.25 507 VAL A O 1
ATOM 3943 N N . VAL A 1 508 ? -11.297 -14.242 26.501 1.00 98.00 508 VAL A N 1
ATOM 3944 C CA . VAL A 1 508 ? -11.561 -14.385 25.058 1.00 98.00 508 VAL A CA 1
ATOM 3945 C C . VAL A 1 508 ? -12.129 -15.772 24.749 1.00 98.00 508 VAL A C 1
ATOM 3947 O O . VAL A 1 508 ? -13.214 -15.876 24.173 1.00 98.00 508 VAL A O 1
ATOM 3950 N N . SER A 1 509 ? -11.445 -16.833 25.195 1.00 97.81 509 SER A N 1
ATOM 3951 C CA . SER A 1 509 ? -11.888 -18.212 24.970 1.00 97.81 509 SER A CA 1
ATOM 3952 C C . SER A 1 509 ? -13.268 -18.466 25.565 1.00 97.81 509 SER A C 1
ATOM 3954 O O . SER A 1 509 ? -14.134 -19.018 24.890 1.00 97.81 509 SER A O 1
ATOM 3956 N N . ARG A 1 510 ? -13.525 -18.007 26.801 1.00 97.44 510 ARG A N 1
ATOM 3957 C CA . ARG A 1 510 ? -14.830 -18.220 27.431 1.00 97.44 510 ARG A CA 1
ATOM 3958 C C . ARG A 1 510 ? -15.946 -17.501 26.678 1.00 97.44 510 ARG A C 1
ATOM 3960 O O . ARG A 1 510 ? -16.986 -18.112 26.461 1.00 97.44 510 ARG A O 1
ATOM 3967 N N . LEU A 1 511 ? -15.737 -16.256 26.245 1.00 97.06 511 LEU A N 1
ATOM 3968 C CA . LEU A 1 511 ? -16.735 -15.511 25.468 1.00 97.06 511 LEU A CA 1
ATOM 3969 C C . LEU A 1 511 ? -17.073 -16.213 24.146 1.00 97.06 511 LEU A C 1
ATOM 3971 O O . LEU A 1 511 ? -18.248 -16.305 23.786 1.00 97.06 511 LEU A O 1
ATOM 3975 N N . ARG A 1 512 ? -16.073 -16.769 23.451 1.00 97.19 512 ARG A N 1
ATOM 3976 C CA . ARG A 1 512 ? -16.296 -17.542 22.220 1.00 97.19 512 ARG A CA 1
ATOM 3977 C C . ARG A 1 512 ? -16.990 -18.874 22.468 1.00 97.19 512 ARG A C 1
ATOM 3979 O O . ARG A 1 512 ? -17.946 -19.184 21.763 1.00 97.19 512 ARG A O 1
ATOM 3986 N N . ASP A 1 513 ? -16.610 -19.601 23.515 1.00 97.06 513 ASP A N 1
ATOM 3987 C CA . ASP A 1 513 ? -17.293 -20.837 23.919 1.00 97.06 513 ASP A CA 1
ATOM 3988 C C . ASP A 1 513 ? -18.767 -20.601 24.308 1.00 97.06 513 ASP A C 1
ATOM 3990 O O . ASP A 1 513 ? -19.567 -21.536 24.326 1.00 97.06 513 ASP A O 1
ATOM 3994 N N . GLU A 1 514 ? -19.139 -19.374 24.684 1.00 95.56 514 GLU A N 1
ATOM 3995 C CA . GLU A 1 514 ? -20.525 -18.977 24.979 1.00 95.56 514 GLU A CA 1
ATOM 3996 C C . GLU A 1 514 ? -21.305 -18.502 23.753 1.00 95.56 514 GLU A C 1
ATOM 3998 O O . GLU A 1 514 ? -22.490 -18.192 23.875 1.00 95.56 514 GLU A O 1
ATOM 4003 N N . GLY A 1 515 ? -20.672 -18.462 22.579 1.00 94.69 515 GLY A N 1
ATOM 4004 C CA . GLY A 1 515 ? -21.306 -18.025 21.340 1.00 94.69 515 GLY A CA 1
ATOM 4005 C C . GLY A 1 515 ? -21.477 -16.510 21.235 1.00 94.69 515 GLY A C 1
ATOM 4006 O O . GLY A 1 515 ? -22.369 -16.051 20.526 1.00 94.69 515 GLY A O 1
ATOM 4007 N N . ILE A 1 516 ? -20.657 -15.712 21.930 1.00 95.12 516 ILE A N 1
ATOM 4008 C CA . ILE A 1 516 ? -20.594 -14.272 21.659 1.00 95.12 516 ILE A CA 1
ATOM 4009 C C . ILE A 1 516 ? -19.983 -14.085 20.268 1.00 95.12 516 ILE A C 1
ATOM 4011 O O . ILE A 1 516 ? -18.834 -14.462 20.050 1.00 95.12 516 ILE A O 1
ATOM 4015 N N . GLU A 1 517 ? -20.741 -13.502 19.339 1.00 94.06 517 GLU A N 1
ATOM 4016 C CA . GLU A 1 517 ? -20.311 -13.234 17.952 1.00 94.06 517 GLU A CA 1
ATOM 4017 C C . GLU A 1 517 ? -19.795 -11.802 17.747 1.00 94.06 517 GLU A C 1
ATOM 4019 O O . GLU A 1 517 ? -19.182 -11.501 16.726 1.00 94.06 517 GLU A O 1
ATOM 4024 N N . VAL A 1 518 ? -20.026 -10.911 18.719 1.00 95.19 518 VAL A N 1
ATOM 4025 C CA . VAL A 1 518 ? -19.532 -9.526 18.678 1.00 95.19 518 VAL A CA 1
ATOM 4026 C C . VAL A 1 518 ? -18.003 -9.530 18.542 1.00 95.19 518 VAL A C 1
ATOM 4028 O O . VAL A 1 518 ? -17.351 -10.324 19.235 1.00 95.19 518 VAL A O 1
ATOM 4031 N N . PRO A 1 519 ? -17.420 -8.670 17.683 1.00 97.44 519 PRO A N 1
ATOM 4032 C CA . PRO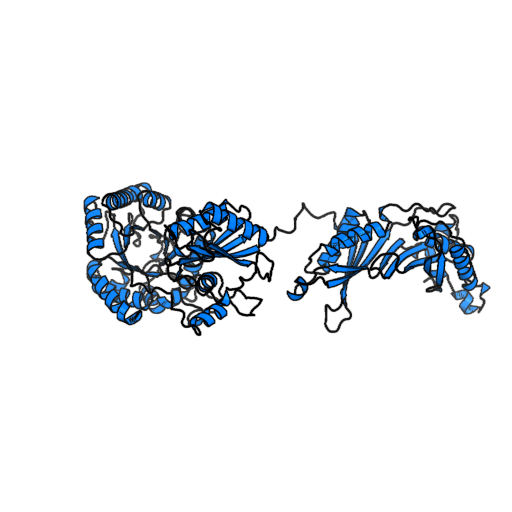 A 1 519 ? -15.979 -8.557 17.554 1.00 97.44 519 PRO A CA 1
ATOM 4033 C C . PRO A 1 519 ? -15.271 -8.321 18.893 1.00 97.44 519 PRO A C 1
ATOM 4035 O O . PRO A 1 519 ? -15.678 -7.467 19.686 1.00 97.44 519 PRO A O 1
ATOM 4038 N N . ILE A 1 520 ? -14.193 -9.066 19.131 1.00 98.62 520 ILE A N 1
ATOM 4039 C CA . ILE A 1 520 ? -13.350 -8.945 20.322 1.00 98.62 520 ILE A CA 1
ATOM 4040 C C . ILE A 1 520 ? -12.015 -8.326 19.909 1.00 98.62 520 ILE A C 1
ATOM 4042 O O . ILE A 1 520 ? -11.243 -8.906 19.145 1.00 98.62 520 ILE A O 1
ATOM 4046 N N . SER A 1 521 ? -11.760 -7.141 20.443 1.00 98.69 521 SER A N 1
ATOM 4047 C CA . SER A 1 521 ? -10.492 -6.431 20.402 1.00 98.69 521 SER A CA 1
ATOM 4048 C C . SER A 1 521 ? -9.665 -6.738 21.646 1.00 98.69 521 SER A C 1
ATOM 4050 O O . SER A 1 521 ? -10.210 -6.890 22.742 1.00 98.69 521 SER A O 1
ATOM 4052 N N . VAL A 1 522 ? -8.347 -6.828 21.485 1.00 98.44 522 VAL A N 1
ATOM 4053 C CA . VAL A 1 522 ? -7.401 -6.960 22.598 1.00 98.44 522 VAL A CA 1
ATOM 4054 C C . VAL A 1 522 ? -6.443 -5.774 22.616 1.00 98.44 522 VAL A C 1
ATOM 4056 O O . VAL A 1 522 ? -5.699 -5.565 21.658 1.00 98.44 522 VAL A O 1
ATOM 4059 N N . ASP A 1 523 ? -6.465 -5.025 23.721 1.00 97.50 523 ASP A N 1
ATOM 4060 C CA . ASP A 1 523 ? -5.600 -3.872 24.010 1.00 97.50 523 ASP A CA 1
ATOM 4061 C C . ASP A 1 523 ? -4.243 -4.380 24.512 1.00 97.50 523 ASP A C 1
ATOM 4063 O O . ASP A 1 523 ? -4.069 -4.674 25.700 1.00 97.50 523 ASP A O 1
ATOM 4067 N N . THR A 1 524 ? -3.304 -4.560 23.581 1.00 96.56 524 THR A N 1
ATOM 4068 C CA . THR A 1 524 ? -1.954 -5.049 23.872 1.00 96.56 524 THR A CA 1
ATOM 4069 C C . THR A 1 524 ? -0.928 -4.519 22.876 1.00 96.56 524 THR A C 1
ATOM 4071 O O . THR A 1 524 ? -1.213 -4.305 21.700 1.00 96.56 524 THR A O 1
ATOM 4074 N N . PHE A 1 525 ? 0.302 -4.351 23.353 1.00 94.62 525 PHE A N 1
ATOM 4075 C CA . PHE A 1 525 ? 1.461 -3.960 22.548 1.00 94.62 525 PHE A CA 1
ATOM 4076 C C . PHE A 1 525 ? 2.523 -5.071 22.450 1.00 94.62 525 PHE A C 1
ATOM 4078 O O . PHE A 1 525 ? 3.599 -4.832 21.906 1.00 94.62 525 PHE A O 1
ATOM 4085 N N . TYR A 1 526 ? 2.246 -6.275 22.975 1.00 97.06 526 TYR A N 1
ATOM 4086 C CA . TYR A 1 526 ? 3.108 -7.453 22.822 1.00 97.06 526 TYR A CA 1
ATOM 4087 C C . TYR A 1 526 ? 2.566 -8.380 21.733 1.00 97.06 526 TYR A C 1
ATOM 4089 O O . TYR A 1 526 ? 1.412 -8.815 21.789 1.00 97.06 526 TYR A O 1
ATOM 4097 N N . ALA A 1 527 ? 3.411 -8.744 20.772 1.00 98.25 527 ALA A N 1
ATOM 4098 C CA . ALA A 1 527 ? 3.026 -9.623 19.674 1.00 98.25 527 ALA A CA 1
ATOM 4099 C C . ALA A 1 527 ? 2.632 -11.024 20.172 1.00 98.25 527 ALA A C 1
ATOM 4101 O O . ALA A 1 527 ? 1.680 -11.609 19.665 1.00 98.25 527 ALA A O 1
ATOM 4102 N N . ASP A 1 528 ? 3.298 -11.544 21.206 1.00 98.44 528 ASP A N 1
ATOM 4103 C CA . ASP A 1 528 ? 2.980 -12.861 21.773 1.00 98.44 528 ASP A CA 1
ATOM 4104 C C . ASP A 1 528 ? 1.584 -12.901 22.424 1.00 98.44 528 ASP A C 1
ATOM 4106 O O . ASP A 1 528 ? 0.840 -13.868 22.246 1.00 98.44 528 ASP A O 1
ATOM 4110 N N . VAL A 1 529 ? 1.182 -11.825 23.116 1.00 98.38 529 VAL A N 1
ATOM 4111 C CA . VAL A 1 529 ? -0.171 -11.689 23.690 1.00 98.38 529 VAL A CA 1
ATOM 4112 C C . VAL A 1 529 ? -1.210 -11.589 22.575 1.00 98.38 529 VAL A C 1
ATOM 4114 O O . VAL A 1 529 ? -2.245 -12.260 22.631 1.00 98.38 529 VAL A O 1
ATOM 4117 N N . ALA A 1 530 ? -0.930 -10.785 21.544 1.00 98.56 530 ALA A N 1
ATOM 4118 C CA . ALA A 1 530 ? -1.789 -10.653 20.373 1.00 98.56 530 ALA A CA 1
ATOM 4119 C C . ALA A 1 530 ? -1.977 -12.003 19.661 1.00 98.56 530 ALA A C 1
ATOM 4121 O O . ALA A 1 530 ? -3.106 -12.397 19.377 1.00 98.56 530 ALA A O 1
ATOM 4122 N N . ALA A 1 531 ? -0.897 -12.757 19.435 1.00 98.75 531 ALA A N 1
ATOM 4123 C CA . ALA A 1 531 ? -0.944 -14.064 18.785 1.00 98.75 531 ALA A CA 1
ATOM 4124 C C . ALA A 1 531 ? -1.793 -15.064 19.580 1.00 98.75 531 ALA A C 1
ATOM 4126 O O . ALA A 1 531 ? -2.703 -15.671 19.014 1.00 98.75 531 ALA A O 1
ATOM 4127 N N . ALA A 1 532 ? -1.548 -15.177 20.890 1.00 98.69 532 ALA A N 1
ATOM 4128 C CA . ALA A 1 532 ? -2.305 -16.065 21.768 1.00 98.69 532 ALA A CA 1
ATOM 4129 C C . ALA A 1 532 ? -3.793 -15.680 21.844 1.00 98.69 532 ALA A C 1
ATOM 4131 O O . ALA A 1 532 ? -4.664 -16.548 21.886 1.00 98.69 532 ALA A O 1
ATOM 4132 N N . SER A 1 533 ? -4.100 -14.382 21.818 1.00 98.56 533 SER A N 1
ATOM 4133 C CA . SER A 1 533 ? -5.479 -13.888 21.845 1.00 98.56 533 SER A CA 1
ATOM 4134 C C . SER A 1 533 ? -6.227 -14.162 20.541 1.00 98.56 533 SER A C 1
ATOM 4136 O O . SER A 1 533 ? -7.383 -14.578 20.575 1.00 98.56 533 SER A O 1
ATOM 4138 N N . LEU A 1 534 ? -5.575 -13.984 19.388 1.00 98.44 534 LEU A N 1
ATOM 4139 C CA . LEU A 1 534 ? -6.151 -14.343 18.089 1.00 98.44 534 LEU A CA 1
ATOM 4140 C C . LEU A 1 534 ? -6.380 -15.859 17.982 1.00 98.44 534 LEU A C 1
ATOM 4142 O O . LEU A 1 534 ? -7.393 -16.287 17.439 1.00 98.44 534 LEU A O 1
ATOM 4146 N N . ASP A 1 535 ? -5.476 -16.684 18.523 1.00 98.44 535 ASP A N 1
ATOM 4147 C CA . ASP A 1 535 ? -5.652 -18.146 18.583 1.00 98.44 535 ASP A CA 1
ATOM 4148 C C . ASP A 1 535 ? -6.836 -18.553 19.472 1.00 98.44 535 ASP A C 1
ATOM 4150 O O . ASP A 1 535 ? -7.510 -19.546 19.201 1.00 98.44 535 ASP A O 1
ATOM 4154 N N . ALA A 1 536 ? -7.121 -17.759 20.505 1.00 98.12 536 ALA A N 1
ATOM 4155 C CA . ALA A 1 536 ? -8.273 -17.923 21.385 1.00 98.12 536 ALA A CA 1
ATOM 4156 C C . ALA A 1 536 ? -9.599 -17.415 20.787 1.00 98.12 536 ALA A C 1
ATOM 4158 O O . ALA A 1 536 ? -10.655 -17.674 21.367 1.00 98.12 536 ALA A O 1
ATOM 4159 N N . GLY A 1 537 ? -9.554 -16.714 19.647 1.00 97.88 537 GLY A N 1
ATOM 4160 C CA . GLY A 1 537 ? -10.725 -16.219 18.920 1.00 97.88 537 GLY A CA 1
ATOM 4161 C C . GLY A 1 537 ? -10.987 -14.713 19.026 1.00 97.88 537 GLY A C 1
ATOM 4162 O O . GLY A 1 537 ? -12.111 -14.286 18.761 1.00 97.88 537 GLY A O 1
ATOM 4163 N N . ALA A 1 538 ? -9.998 -13.903 19.415 1.00 98.25 538 ALA A N 1
ATOM 4164 C CA . ALA A 1 538 ? -10.060 -12.455 19.203 1.00 98.25 538 ALA A CA 1
ATOM 4165 C C . ALA A 1 538 ? -10.015 -12.122 17.699 1.00 98.25 538 ALA A C 1
ATOM 4167 O O . ALA A 1 538 ? -9.438 -12.879 16.918 1.00 98.25 538 ALA A O 1
ATOM 4168 N N . ASP A 1 539 ? -10.576 -10.976 17.305 1.00 98.12 539 ASP A N 1
ATOM 4169 C CA . ASP A 1 539 ? -10.617 -10.539 15.900 1.00 98.12 539 ASP A CA 1
ATOM 4170 C C . ASP A 1 539 ? -9.761 -9.302 15.639 1.00 98.12 539 ASP A C 1
ATOM 4172 O O . ASP A 1 539 ? -9.277 -9.130 14.527 1.00 98.12 539 ASP A O 1
ATOM 4176 N N . ILE A 1 540 ? -9.597 -8.421 16.630 1.00 98.62 540 ILE A N 1
ATOM 4177 C CA . ILE A 1 540 ? -8.936 -7.121 16.465 1.00 98.62 540 ILE A CA 1
ATOM 4178 C C . ILE A 1 540 ? -7.769 -7.022 17.442 1.00 98.62 540 ILE A C 1
ATOM 4180 O O . ILE A 1 540 ? -7.892 -7.379 18.614 1.00 98.62 540 ILE A O 1
ATOM 4184 N N . ILE A 1 541 ? -6.644 -6.490 16.975 1.00 98.75 541 ILE A N 1
ATOM 4185 C CA . ILE A 1 541 ? -5.544 -6.085 17.854 1.00 98.75 541 ILE A CA 1
ATOM 4186 C C . ILE A 1 541 ? -5.554 -4.567 17.985 1.00 98.75 541 ILE A C 1
ATOM 4188 O O . ILE A 1 541 ? -5.532 -3.855 16.982 1.00 98.75 541 ILE A O 1
ATOM 4192 N N . ASN A 1 542 ? -5.594 -4.077 19.220 1.00 98.56 542 ASN A N 1
ATOM 4193 C CA . ASN A 1 542 ? -5.552 -2.662 19.547 1.00 98.56 542 ASN A CA 1
ATOM 4194 C C . ASN A 1 542 ? -4.205 -2.323 20.188 1.00 98.56 542 ASN A C 1
ATOM 4196 O O . ASN A 1 542 ? -3.986 -2.590 21.366 1.00 98.56 542 ASN A O 1
ATOM 4200 N N . ASP A 1 543 ? -3.290 -1.764 19.393 1.00 97.50 543 ASP A N 1
ATOM 4201 C CA . ASP A 1 543 ? -1.936 -1.453 19.840 1.00 97.50 543 ASP A CA 1
ATOM 4202 C C . ASP A 1 543 ? -1.760 0.055 20.034 1.00 97.50 543 ASP A C 1
ATOM 4204 O O . ASP A 1 543 ? -1.605 0.841 19.088 1.00 97.50 543 ASP A O 1
ATOM 4208 N N . VAL A 1 544 ? -1.689 0.443 21.308 1.00 95.12 544 VAL A N 1
ATOM 4209 C CA . VAL A 1 544 ? -1.435 1.820 21.746 1.00 95.12 544 VAL A CA 1
ATOM 4210 C C . VAL A 1 544 ? -0.105 2.397 21.231 1.00 95.12 544 VAL A C 1
ATOM 4212 O O . VAL A 1 544 ? 0.085 3.608 21.197 1.00 95.12 544 VAL A O 1
ATOM 4215 N N . THR A 1 545 ? 0.840 1.558 20.823 1.00 94.12 545 THR A N 1
ATOM 4216 C CA . THR A 1 545 ? 2.159 1.963 20.319 1.00 94.12 545 THR A CA 1
ATOM 4217 C C . THR A 1 545 ? 2.241 1.955 18.793 1.00 94.12 545 THR A C 1
ATOM 4219 O O . THR A 1 545 ? 3.270 2.335 18.228 1.00 94.12 545 THR A O 1
ATOM 4222 N N . GLY A 1 546 ? 1.187 1.496 18.111 1.00 95.31 546 GLY A N 1
ATOM 4223 C CA . GLY A 1 546 ? 1.146 1.383 16.657 1.00 95.31 546 GLY A CA 1
ATOM 4224 C C . GLY A 1 546 ? 2.254 0.490 16.087 1.00 95.31 546 GLY A C 1
ATOM 4225 O O . GLY A 1 546 ? 2.762 0.756 14.995 1.00 95.31 546 GLY A O 1
ATOM 4226 N N . GLY A 1 547 ? 2.666 -0.546 16.820 1.00 95.00 547 GLY A N 1
ATOM 4227 C CA . GLY A 1 547 ? 3.697 -1.523 16.467 1.00 95.00 547 GLY A CA 1
ATOM 4228 C C . GLY A 1 547 ? 5.123 -1.031 16.700 1.00 95.00 547 GLY A C 1
ATOM 4229 O O . GLY A 1 547 ? 6.059 -1.572 16.113 1.00 95.00 547 GLY A O 1
ATOM 4230 N N . TYR A 1 548 ? 5.301 0.086 17.412 1.00 92.62 548 TYR A N 1
ATOM 4231 C CA . TYR A 1 548 ? 6.628 0.647 17.673 1.00 92.62 548 TYR A CA 1
ATOM 4232 C C . TYR A 1 548 ? 7.355 -0.120 18.779 1.00 92.62 548 TYR A C 1
ATOM 4234 O O . TYR A 1 548 ? 8.573 -0.265 18.723 1.00 92.62 548 TYR A O 1
ATOM 4242 N N . PHE A 1 549 ? 6.616 -0.591 19.786 1.00 92.44 549 PHE A N 1
ATOM 4243 C CA . PHE A 1 549 ? 7.209 -1.220 20.959 1.00 92.44 549 PHE A CA 1
ATOM 4244 C C . PHE A 1 549 ? 7.709 -2.640 20.678 1.00 92.44 549 PHE A C 1
ATOM 4246 O O . PHE A 1 549 ? 8.845 -2.961 21.025 1.00 92.44 549 PHE A O 1
ATOM 4253 N N . ASP A 1 550 ? 6.890 -3.463 20.020 1.00 95.12 550 ASP A N 1
ATOM 4254 C CA . ASP A 1 550 ? 7.249 -4.825 19.636 1.00 95.12 550 ASP A CA 1
ATOM 4255 C C . ASP A 1 550 ? 7.400 -4.937 18.106 1.00 95.12 550 ASP A C 1
ATOM 4257 O O . ASP A 1 550 ? 6.404 -4.854 17.376 1.00 95.12 550 ASP A O 1
ATOM 4261 N N . PRO A 1 551 ? 8.624 -5.146 17.583 1.00 96.06 551 PRO A N 1
ATOM 4262 C CA . PRO A 1 551 ? 8.859 -5.244 16.145 1.00 96.06 551 PRO A CA 1
ATOM 4263 C C . PRO A 1 551 ? 8.186 -6.465 15.497 1.00 96.06 551 PRO A C 1
ATOM 4265 O O . PRO A 1 551 ? 8.061 -6.497 14.273 1.00 96.06 551 PRO A O 1
ATOM 4268 N N . ALA A 1 552 ? 7.743 -7.460 16.274 1.00 98.06 552 ALA A N 1
ATOM 4269 C CA . ALA A 1 552 ? 7.011 -8.614 15.759 1.00 98.06 552 ALA A CA 1
ATOM 4270 C C . ALA A 1 552 ? 5.511 -8.336 15.531 1.00 98.06 552 ALA A C 1
ATOM 4272 O O . ALA A 1 552 ? 4.852 -9.133 14.858 1.00 98.06 552 ALA A O 1
ATOM 4273 N N . MET A 1 553 ? 4.975 -7.205 16.014 1.00 98.44 553 MET A N 1
ATOM 4274 C CA . MET A 1 553 ? 3.541 -6.893 15.936 1.00 98.44 553 MET A CA 1
ATOM 4275 C C . MET A 1 553 ? 3.041 -6.731 14.493 1.00 98.44 553 MET A C 1
ATOM 4277 O O . MET A 1 553 ? 2.100 -7.406 14.082 1.00 98.44 553 MET A O 1
ATOM 4281 N N . LEU A 1 554 ? 3.680 -5.875 13.688 1.00 98.25 554 LEU A N 1
ATOM 4282 C CA . LEU A 1 554 ? 3.251 -5.646 12.300 1.00 98.25 554 LEU A CA 1
ATOM 4283 C C . LEU A 1 554 ? 3.388 -6.903 11.414 1.00 98.25 554 LEU A C 1
ATOM 4285 O O . LEU A 1 554 ? 2.429 -7.214 10.704 1.00 98.25 554 LEU A O 1
ATOM 4289 N N . PRO A 1 555 ? 4.497 -7.679 11.475 1.00 98.00 555 PRO A N 1
ATOM 4290 C CA . PRO A 1 555 ? 4.572 -8.983 10.814 1.00 98.00 555 PRO A CA 1
ATOM 4291 C C . PRO A 1 555 ? 3.455 -9.950 11.223 1.00 98.00 555 PRO A C 1
ATOM 4293 O O . PRO A 1 555 ? 2.908 -10.655 10.373 1.00 98.00 555 PRO A O 1
ATOM 4296 N N . LEU A 1 556 ? 3.108 -9.999 12.515 1.00 98.38 556 LEU A N 1
ATOM 4297 C CA . LEU A 1 556 ? 2.028 -10.846 13.016 1.00 98.38 556 LEU A CA 1
ATOM 4298 C C . LEU A 1 556 ? 0.681 -10.422 12.426 1.00 98.38 556 LEU A C 1
ATOM 4300 O O . LEU A 1 556 ? -0.021 -11.263 11.871 1.00 98.38 556 LEU A O 1
ATOM 4304 N N . VAL A 1 557 ? 0.335 -9.137 12.509 1.00 97.75 557 VAL A N 1
ATOM 4305 C CA . VAL A 1 557 ? -0.926 -8.592 11.981 1.00 97.75 557 VAL A CA 1
ATOM 4306 C C . VAL A 1 557 ? -1.040 -8.830 10.476 1.00 97.75 557 VAL A C 1
ATOM 4308 O O . VAL A 1 557 ? -2.091 -9.261 10.005 1.00 97.75 557 VAL A O 1
ATOM 4311 N N . ALA A 1 558 ? 0.043 -8.627 9.718 1.00 96.31 558 ALA A N 1
ATOM 4312 C CA . ALA A 1 558 ? 0.070 -8.904 8.283 1.00 96.31 558 ALA A CA 1
ATOM 4313 C C . ALA A 1 558 ? -0.188 -10.387 7.989 1.00 96.31 558 ALA A C 1
ATOM 4315 O O . ALA A 1 558 ? -1.019 -10.715 7.147 1.00 96.31 558 ALA A O 1
ATOM 4316 N N . LYS A 1 559 ? 0.468 -11.290 8.732 1.00 96.06 559 LYS A N 1
ATOM 4317 C CA . LYS A 1 559 ? 0.296 -12.742 8.590 1.00 96.06 559 LYS A CA 1
ATOM 4318 C C . LYS A 1 559 ? -1.103 -13.218 8.987 1.00 96.06 559 LYS A C 1
ATOM 4320 O O . LYS A 1 559 ? -1.617 -14.159 8.393 1.00 96.06 559 LYS A O 1
ATOM 4325 N N . ARG A 1 560 ? -1.686 -12.630 10.032 1.00 95.81 560 ARG A N 1
ATOM 4326 C CA . ARG A 1 560 ? -3.017 -12.994 10.544 1.00 95.81 560 ARG A CA 1
ATOM 4327 C C . ARG A 1 560 ? -4.145 -12.307 9.785 1.00 95.81 560 ARG A C 1
ATOM 4329 O O . ARG A 1 560 ? -5.287 -12.717 9.939 1.00 95.81 560 ARG A O 1
ATOM 4336 N N . GLN A 1 561 ? -3.818 -11.285 8.990 1.00 94.62 561 GLN A N 1
ATOM 4337 C CA . GLN A 1 561 ? -4.747 -10.496 8.186 1.00 94.62 561 GLN A CA 1
ATOM 4338 C C . GLN A 1 561 ? -5.958 -9.990 8.992 1.00 94.62 561 GLN A C 1
ATOM 4340 O O . GLN A 1 561 ? -7.053 -9.830 8.450 1.00 94.62 561 GLN A O 1
ATOM 4345 N N . CYS A 1 562 ? -5.751 -9.681 10.274 1.00 95.19 562 CYS A N 1
ATOM 4346 C CA . CYS A 1 562 ? -6.781 -9.186 11.182 1.00 95.19 562 CYS A CA 1
ATOM 4347 C C . CYS A 1 562 ? -6.844 -7.646 11.191 1.00 95.19 562 CYS A C 1
ATOM 4349 O O . CYS A 1 562 ? -5.836 -6.993 10.894 1.00 95.19 562 CYS A O 1
ATOM 4351 N N . PRO A 1 563 ? -7.993 -7.040 11.545 1.00 97.12 563 PRO A N 1
ATOM 4352 C CA . PRO A 1 563 ? -8.060 -5.619 11.853 1.00 97.12 563 PRO A CA 1
ATOM 4353 C C . PRO A 1 563 ? -7.085 -5.200 12.963 1.00 97.12 563 PRO A C 1
ATOM 4355 O O . PRO A 1 563 ? -6.827 -5.941 13.916 1.00 97.12 563 PRO A O 1
ATOM 4358 N N . TYR A 1 564 ? -6.558 -3.987 12.837 1.00 98.56 564 TYR A N 1
ATOM 4359 C CA . TYR A 1 564 ? -5.498 -3.447 13.670 1.00 98.56 564 TYR A CA 1
ATOM 4360 C C . TYR A 1 564 ? -5.739 -1.972 13.975 1.00 98.56 564 TYR A C 1
ATOM 4362 O O . TYR A 1 564 ? -5.711 -1.129 13.073 1.00 98.56 564 TYR A O 1
ATOM 4370 N N . VAL A 1 565 ? -5.965 -1.655 15.249 1.00 98.69 565 VAL A N 1
ATOM 4371 C CA . VAL A 1 565 ? -5.997 -0.269 15.718 1.00 98.69 565 VAL A CA 1
ATOM 4372 C C . VAL A 1 565 ? -4.561 0.181 15.943 1.00 98.69 565 VAL A C 1
ATOM 4374 O O . VAL A 1 565 ? -3.862 -0.299 16.832 1.00 98.69 565 VAL A O 1
ATOM 4377 N N . LEU A 1 566 ? -4.134 1.111 15.099 1.00 98.19 566 LEU A N 1
ATOM 4378 C CA . LEU A 1 566 ? -2.841 1.761 15.128 1.00 98.19 566 LEU A CA 1
ATOM 4379 C C . LEU A 1 566 ? -3.011 3.113 15.825 1.00 98.19 566 LEU A C 1
ATOM 4381 O O . LEU A 1 566 ? -3.480 4.086 15.225 1.00 98.19 566 LEU A O 1
ATOM 4385 N N . MET A 1 567 ? -2.613 3.184 17.094 1.00 97.94 567 MET A N 1
ATOM 4386 C CA . MET A 1 567 ? -2.695 4.421 17.868 1.00 97.94 567 MET A CA 1
ATOM 4387 C C . MET A 1 567 ? -1.397 5.236 17.816 1.00 97.94 567 MET A C 1
ATOM 4389 O O . MET A 1 567 ? -0.289 4.704 17.769 1.00 97.94 567 MET A O 1
ATOM 4393 N N . HIS A 1 568 ? -1.535 6.558 17.899 1.00 96.62 568 HIS A N 1
ATOM 4394 C CA . HIS A 1 568 ? -0.427 7.469 18.135 1.00 96.62 568 HIS A CA 1
ATOM 4395 C C . HIS A 1 568 ? -0.055 7.549 19.620 1.00 96.62 568 HIS A C 1
ATOM 4397 O O . HIS A 1 568 ? -0.792 8.106 20.444 1.00 96.62 568 HIS A O 1
ATOM 4403 N N . MET A 1 569 ? 1.183 7.188 19.936 1.00 92.75 569 MET A N 1
ATOM 4404 C CA . MET A 1 569 ? 1.798 7.399 21.242 1.00 92.75 569 MET A CA 1
ATOM 4405 C C . MET A 1 569 ? 3.287 7.711 21.084 1.00 92.75 569 MET A C 1
ATOM 4407 O O . MET A 1 569 ? 3.942 7.199 20.184 1.00 92.75 569 MET A O 1
ATOM 4411 N N . ARG A 1 570 ? 3.834 8.521 21.998 1.00 91.44 570 ARG A N 1
ATOM 4412 C CA . ARG A 1 570 ? 5.280 8.734 22.131 1.00 91.44 570 ARG A CA 1
ATOM 4413 C C . ARG A 1 570 ? 5.774 8.176 23.458 1.00 91.44 570 ARG A C 1
ATOM 4415 O O . ARG A 1 570 ? 5.131 8.375 24.491 1.00 91.44 570 ARG A O 1
ATOM 4422 N N . GLY A 1 571 ? 6.931 7.522 23.428 1.00 86.81 571 GLY A N 1
ATOM 4423 C CA . GLY A 1 571 ? 7.550 6.924 24.610 1.00 86.81 571 GLY A CA 1
ATOM 4424 C C . GLY A 1 571 ? 6.837 5.660 25.083 1.00 86.81 571 GLY A C 1
ATOM 4425 O O . GLY A 1 571 ? 6.362 4.861 24.286 1.00 86.81 571 GLY A O 1
ATOM 4426 N N . SER A 1 572 ? 6.783 5.476 26.398 1.00 82.81 572 SER A N 1
ATOM 4427 C CA . SER A 1 572 ? 6.128 4.356 27.081 1.00 82.81 572 SER A CA 1
ATOM 4428 C C . SER A 1 572 ? 5.139 4.883 28.128 1.00 82.81 572 SER A C 1
ATOM 4430 O O . SER A 1 572 ? 5.147 6.084 28.420 1.00 82.81 572 SER A O 1
ATOM 4432 N N . PRO A 1 573 ? 4.309 4.035 28.766 1.00 79.44 573 PRO A N 1
ATOM 4433 C CA . PRO A 1 573 ? 3.404 4.505 29.813 1.00 79.44 573 PRO A CA 1
ATOM 4434 C C . PRO A 1 573 ? 4.104 5.245 30.969 1.00 79.44 573 PRO A C 1
ATOM 4436 O O . PRO A 1 573 ? 3.493 6.094 31.623 1.00 79.44 573 PRO A O 1
ATOM 4439 N N . SER A 1 574 ? 5.395 4.976 31.202 1.00 79.25 574 SER A N 1
ATOM 4440 C CA . SER A 1 574 ? 6.210 5.655 32.213 1.00 79.25 574 SER A CA 1
ATOM 4441 C C . SER A 1 574 ? 6.827 6.979 31.741 1.00 79.25 574 SER A C 1
ATOM 4443 O O . SER A 1 574 ? 7.041 7.859 32.572 1.00 79.25 574 SER A O 1
ATOM 4445 N N . THR A 1 575 ? 7.072 7.171 30.438 1.00 84.62 575 THR A N 1
ATOM 4446 C CA . THR A 1 575 ? 7.753 8.370 29.899 1.00 84.62 575 THR A CA 1
ATOM 4447 C C . THR A 1 575 ? 6.854 9.299 29.084 1.00 84.62 575 THR A C 1
ATOM 4449 O O . THR A 1 575 ? 7.181 10.472 28.923 1.00 84.62 575 THR A O 1
ATOM 4452 N N . MET A 1 576 ? 5.692 8.839 28.615 1.00 83.25 576 MET A N 1
ATOM 4453 C CA . MET A 1 576 ? 4.846 9.591 27.678 1.00 83.25 576 MET A CA 1
ATOM 4454 C C . MET A 1 576 ? 4.422 10.972 28.190 1.00 83.25 576 MET A C 1
ATOM 4456 O O . MET A 1 576 ? 4.250 11.896 27.402 1.00 83.25 576 MET A O 1
ATOM 4460 N N . THR A 1 577 ? 4.287 11.152 29.508 1.00 82.94 577 THR A N 1
ATOM 4461 C CA . THR A 1 577 ? 3.860 12.434 30.099 1.00 82.94 577 THR A CA 1
ATOM 4462 C C . THR A 1 577 ? 4.869 13.556 29.841 1.00 82.94 577 THR A C 1
ATOM 4464 O O . THR A 1 577 ? 4.468 14.711 29.775 1.00 82.94 577 THR A O 1
ATOM 4467 N N . SER A 1 578 ? 6.154 13.232 29.662 1.00 85.75 578 SER A N 1
ATOM 4468 C CA . SER A 1 578 ? 7.205 14.203 29.329 1.00 85.75 578 SER A CA 1
ATOM 4469 C C . SER A 1 578 ? 7.487 14.318 27.826 1.00 85.75 578 SER A C 1
ATOM 4471 O O . SER A 1 578 ? 8.394 15.048 27.447 1.00 85.75 578 SER A O 1
ATOM 4473 N N . MET A 1 579 ? 6.760 13.592 26.966 1.00 89.06 579 MET A N 1
ATOM 4474 C CA . MET A 1 579 ? 6.967 13.572 25.505 1.00 89.06 579 MET A CA 1
ATOM 4475 C C . MET A 1 579 ? 5.850 14.300 24.743 1.00 89.06 579 MET A C 1
ATOM 4477 O O . MET A 1 579 ? 5.459 13.905 23.646 1.00 89.06 579 MET A O 1
ATOM 4481 N N . ASN A 1 580 ? 5.320 15.358 25.350 1.00 89.50 580 ASN A N 1
ATOM 4482 C CA . ASN A 1 580 ? 4.196 16.156 24.860 1.00 89.50 580 ASN A CA 1
ATOM 4483 C C . ASN A 1 580 ? 4.617 17.415 24.074 1.00 89.50 580 ASN A C 1
ATOM 4485 O O . ASN A 1 580 ? 3.756 18.215 23.702 1.00 89.50 580 ASN A O 1
ATOM 4489 N N . ASP A 1 581 ? 5.915 17.604 23.829 1.00 92.38 581 ASP A N 1
ATOM 4490 C CA . ASP A 1 581 ? 6.430 18.718 23.035 1.00 92.38 581 ASP A CA 1
ATOM 4491 C C . ASP A 1 581 ? 6.369 18.397 21.533 1.00 92.38 581 ASP A C 1
ATOM 4493 O O . ASP A 1 581 ? 7.053 17.496 21.052 1.00 92.38 581 ASP A O 1
ATOM 4497 N N . TYR A 1 582 ? 5.553 19.147 20.790 1.00 92.00 582 TYR A N 1
ATOM 4498 C CA . TYR A 1 582 ? 5.425 19.061 19.328 1.00 92.00 582 TYR A CA 1
ATOM 4499 C C . TYR A 1 582 ? 6.103 20.256 18.630 1.00 92.00 582 TYR A C 1
ATOM 4501 O O . TYR A 1 582 ? 5.718 20.636 17.524 1.00 92.00 582 TYR A O 1
ATOM 4509 N N . SER A 1 583 ? 7.097 20.886 19.269 1.00 91.69 583 SER A N 1
ATOM 4510 C CA . SER A 1 583 ? 7.845 22.034 18.733 1.00 91.69 583 SER A CA 1
ATOM 4511 C C . SER A 1 583 ? 8.456 21.780 17.349 1.00 91.69 583 SER A C 1
ATOM 4513 O O . SER A 1 583 ? 8.451 22.681 16.509 1.00 91.69 583 SER A O 1
ATOM 4515 N N . GLU A 1 584 ? 8.887 20.547 17.067 1.00 90.00 584 GLU A N 1
ATOM 4516 C CA . GLU A 1 584 ? 9.394 20.117 15.753 1.00 90.00 584 GLU A CA 1
ATOM 4517 C C . GLU A 1 584 ? 8.352 20.233 14.623 1.00 90.00 584 GLU A C 1
ATOM 4519 O O . GLU A 1 584 ? 8.710 20.405 13.461 1.00 90.00 584 GLU A O 1
ATOM 4524 N N . TYR A 1 585 ? 7.062 20.238 14.970 1.00 89.31 585 TYR A N 1
ATOM 4525 C CA . TYR A 1 585 ? 5.937 20.454 14.059 1.00 89.31 585 TYR A CA 1
ATOM 4526 C C . TYR A 1 585 ? 5.329 21.847 14.239 1.00 89.31 585 TYR A C 1
ATOM 4528 O O . TYR A 1 585 ? 4.112 22.021 14.196 1.00 89.31 585 TYR A O 1
ATOM 4536 N N . CYS A 1 586 ? 6.178 22.847 14.492 1.00 88.69 586 CYS A N 1
ATOM 4537 C CA . CYS A 1 586 ? 5.775 24.231 14.759 1.00 88.69 586 CYS A CA 1
ATOM 4538 C C . CYS A 1 586 ? 4.859 24.381 15.990 1.00 88.69 586 CYS A C 1
ATOM 4540 O O . CYS A 1 586 ? 4.104 25.347 16.087 1.00 88.69 586 CYS A O 1
ATOM 4542 N N . GLY A 1 587 ? 4.911 23.428 16.926 1.00 88.44 587 GLY A N 1
ATOM 4543 C CA . GLY A 1 587 ? 4.027 23.379 18.092 1.00 88.44 587 GLY A CA 1
ATOM 4544 C C . GLY A 1 587 ? 2.616 22.863 17.792 1.00 88.44 587 GLY A C 1
ATOM 4545 O O . GLY A 1 587 ? 1.776 22.860 18.692 1.00 88.44 587 GLY A O 1
ATOM 4546 N N . ASP A 1 588 ? 2.336 22.421 16.562 1.00 92.38 588 ASP A N 1
ATOM 4547 C CA . ASP A 1 588 ? 1.028 21.900 16.169 1.00 92.38 588 ASP A CA 1
ATOM 4548 C C . ASP A 1 588 ? 0.936 20.389 16.439 1.00 92.38 588 ASP A C 1
ATOM 4550 O O . ASP A 1 588 ? 1.503 19.554 15.728 1.00 92.38 588 ASP A O 1
ATOM 4554 N N . VAL A 1 589 ? 0.173 20.033 17.476 1.00 94.88 589 VAL A N 1
ATOM 4555 C CA . VAL A 1 589 ? -0.051 18.637 17.872 1.00 94.88 589 VAL A CA 1
ATOM 4556 C C . VAL A 1 589 ? -0.812 17.830 16.817 1.00 94.88 589 VAL A C 1
ATOM 4558 O O . VAL A 1 589 ? -0.572 16.631 16.690 1.00 94.88 589 VAL A O 1
ATOM 4561 N N . VAL A 1 590 ? -1.708 18.448 16.043 1.00 93.31 590 VAL A N 1
ATOM 4562 C CA . VAL A 1 590 ? -2.485 17.756 15.002 1.00 93.31 590 VAL A CA 1
ATOM 4563 C C . VAL A 1 590 ? -1.567 17.414 13.838 1.00 93.31 590 VAL A C 1
ATOM 4565 O O . VAL A 1 590 ? -1.551 16.269 13.385 1.00 93.31 590 VAL A O 1
ATOM 4568 N N . ARG A 1 591 ? -0.727 18.375 13.429 1.00 90.88 591 ARG A N 1
ATOM 4569 C CA . ARG A 1 591 ? 0.310 18.179 12.406 1.00 90.88 591 ARG A CA 1
ATOM 4570 C C . ARG A 1 591 ? 1.281 17.068 12.800 1.00 90.88 591 ARG A C 1
ATOM 4572 O O . ARG A 1 591 ? 1.522 16.167 11.999 1.00 90.88 591 ARG A O 1
ATOM 4579 N N . GLY A 1 592 ? 1.796 17.105 14.030 1.00 92.50 592 GLY A N 1
ATOM 4580 C CA . GLY A 1 592 ? 2.703 16.072 14.533 1.00 92.50 592 GLY A CA 1
ATOM 4581 C C . GLY A 1 592 ? 2.050 14.696 14.617 1.00 92.50 592 GLY A C 1
ATOM 4582 O O . GLY A 1 592 ? 2.602 13.722 14.112 1.00 92.50 592 GLY A O 1
ATOM 4583 N N . THR A 1 593 ? 0.824 14.634 15.147 1.00 94.50 593 THR A N 1
ATOM 4584 C CA . THR A 1 593 ? 0.051 13.385 15.236 1.00 94.50 593 THR A CA 1
ATOM 4585 C C . THR A 1 593 ? -0.181 12.774 13.853 1.00 94.50 593 THR A C 1
ATOM 4587 O O . THR A 1 593 ? 0.017 11.574 13.671 1.00 94.50 593 THR A O 1
ATOM 4590 N N . ARG A 1 594 ? -0.547 13.594 12.858 1.00 92.31 594 ARG A N 1
ATOM 4591 C CA . ARG A 1 594 ? -0.725 13.160 11.466 1.00 92.31 594 ARG A CA 1
ATOM 4592 C C . ARG A 1 594 ? 0.578 12.639 10.859 1.00 92.31 594 ARG A C 1
ATOM 4594 O O . ARG A 1 594 ? 0.568 11.588 10.225 1.00 92.31 594 ARG A O 1
ATOM 4601 N N . TYR A 1 595 ? 1.690 13.345 11.049 1.00 91.75 595 TYR A N 1
ATOM 4602 C CA . TYR A 1 595 ? 2.978 12.943 10.481 1.00 91.75 595 TYR A CA 1
ATOM 4603 C C . TYR A 1 595 ? 3.479 11.616 11.064 1.00 91.75 595 TYR A C 1
ATOM 4605 O O . TYR A 1 595 ? 3.866 10.713 10.325 1.00 91.75 595 TYR A O 1
ATOM 4613 N N . GLU A 1 596 ? 3.413 11.460 12.384 1.00 94.19 596 GLU A N 1
ATOM 4614 C CA . GLU A 1 596 ? 3.879 10.246 13.059 1.00 94.19 596 GLU A CA 1
ATOM 4615 C C . GLU A 1 596 ? 2.976 9.045 12.771 1.00 94.19 596 GLU A C 1
ATOM 4617 O O . GLU A 1 596 ? 3.481 7.957 12.494 1.00 94.19 596 GLU A O 1
ATOM 4622 N N . LEU A 1 597 ? 1.651 9.232 12.727 1.00 95.88 597 LEU A N 1
ATOM 4623 C CA . LEU A 1 597 ? 0.741 8.172 12.282 1.00 95.88 597 LEU A CA 1
ATOM 4624 C C . LEU A 1 597 ? 1.010 7.760 10.836 1.00 95.88 597 LEU A C 1
ATOM 4626 O O . LEU A 1 597 ? 1.016 6.565 10.553 1.00 95.88 597 LEU A O 1
ATOM 4630 N N . ALA A 1 598 ? 1.281 8.706 9.931 1.00 94.12 598 ALA A N 1
ATOM 4631 C CA . ALA A 1 598 ? 1.599 8.390 8.539 1.00 94.12 598 ALA A CA 1
ATOM 4632 C C . ALA A 1 598 ? 2.838 7.489 8.421 1.00 94.12 598 ALA A C 1
ATOM 4634 O O . ALA A 1 598 ? 2.824 6.524 7.657 1.00 94.12 598 ALA A O 1
ATOM 4635 N N . GLN A 1 599 ? 3.874 7.727 9.234 1.00 93.75 599 GLN A N 1
ATOM 4636 C CA . GLN A 1 599 ? 5.051 6.852 9.285 1.00 93.75 599 GLN A CA 1
ATOM 4637 C C . GLN A 1 599 ? 4.701 5.439 9.754 1.00 93.75 599 GLN A C 1
ATOM 4639 O O . GLN A 1 599 ? 5.179 4.455 9.187 1.00 93.75 599 GLN A O 1
ATOM 4644 N N . ARG A 1 600 ? 3.859 5.319 10.786 1.00 95.31 600 ARG A N 1
ATOM 4645 C CA . ARG A 1 600 ? 3.439 4.013 11.303 1.00 95.31 600 ARG A CA 1
ATOM 4646 C C . ARG A 1 600 ? 2.541 3.263 10.320 1.00 95.31 600 ARG A C 1
ATOM 4648 O O . ARG A 1 600 ? 2.718 2.060 10.150 1.00 95.31 600 ARG A O 1
ATOM 4655 N N . VAL A 1 601 ? 1.639 3.962 9.629 1.00 96.12 601 VAL A N 1
ATOM 4656 C CA . VAL A 1 601 ? 0.834 3.399 8.536 1.00 96.12 601 VAL A CA 1
ATOM 4657 C C . VAL A 1 601 ? 1.734 2.898 7.413 1.00 96.12 601 VAL A C 1
ATOM 4659 O O . VAL A 1 601 ? 1.576 1.757 6.991 1.00 96.12 601 VAL A O 1
ATOM 4662 N N . ARG A 1 602 ? 2.722 3.690 6.972 1.00 94.81 602 ARG A N 1
ATOM 4663 C CA . ARG A 1 602 ? 3.683 3.241 5.955 1.00 94.81 602 ARG A CA 1
ATOM 4664 C C . ARG A 1 602 ? 4.420 1.981 6.402 1.00 94.81 602 ARG A C 1
ATOM 4666 O O . ARG A 1 602 ? 4.485 1.029 5.634 1.00 94.81 602 ARG A O 1
ATOM 4673 N N . ALA A 1 603 ? 4.875 1.933 7.654 1.00 95.50 603 ALA A N 1
ATOM 4674 C CA . ALA A 1 603 ? 5.507 0.741 8.210 1.00 95.50 603 ALA A CA 1
ATOM 4675 C C . ALA A 1 603 ? 4.569 -0.480 8.203 1.00 95.50 603 ALA A C 1
ATOM 4677 O O . ALA A 1 603 ? 5.018 -1.580 7.892 1.00 95.50 603 ALA A O 1
ATOM 4678 N N . ALA A 1 604 ? 3.280 -0.318 8.515 1.00 96.62 604 ALA A N 1
ATOM 4679 C CA . ALA A 1 604 ? 2.303 -1.408 8.448 1.00 96.62 604 ALA A CA 1
ATOM 4680 C C . ALA A 1 604 ? 2.102 -1.912 7.007 1.00 96.62 604 ALA A C 1
ATOM 4682 O O . ALA A 1 604 ? 2.148 -3.120 6.770 1.00 96.62 604 ALA A O 1
ATOM 4683 N N . LEU A 1 605 ? 1.958 -0.998 6.040 1.00 95.44 605 LEU A N 1
ATOM 4684 C CA . LEU A 1 605 ? 1.842 -1.335 4.617 1.00 95.44 605 LEU A CA 1
ATOM 4685 C C . LEU A 1 605 ? 3.101 -2.050 4.097 1.00 95.44 605 LEU A C 1
ATOM 4687 O O . LEU A 1 605 ? 2.979 -3.055 3.404 1.00 95.44 605 LEU A O 1
ATOM 4691 N N . ASP A 1 606 ? 4.298 -1.599 4.488 1.00 94.44 606 ASP A N 1
ATOM 4692 C CA . ASP A 1 606 ? 5.578 -2.219 4.107 1.00 94.44 606 ASP A CA 1
ATOM 4693 C C . ASP A 1 606 ? 5.725 -3.660 4.626 1.00 94.44 606 ASP A C 1
ATOM 4695 O O . ASP A 1 606 ? 6.396 -4.479 3.999 1.00 94.44 606 ASP A O 1
ATOM 4699 N N . HIS A 1 607 ? 5.079 -3.992 5.750 1.00 95.62 607 HIS A N 1
ATOM 4700 C CA . HIS A 1 607 ? 5.001 -5.364 6.266 1.00 95.62 607 HIS A CA 1
ATOM 4701 C C . HIS A 1 607 ? 3.879 -6.193 5.620 1.00 95.62 607 HIS A C 1
ATOM 4703 O O . HIS A 1 607 ? 3.740 -7.373 5.938 1.00 95.62 607 HIS A O 1
ATOM 4709 N N . GLY A 1 608 ? 3.091 -5.604 4.717 1.00 95.50 608 GLY A N 1
ATOM 4710 C CA . GLY A 1 608 ? 2.008 -6.272 4.000 1.00 95.50 608 GLY A CA 1
ATOM 4711 C C . GLY A 1 608 ? 0.656 -6.242 4.713 1.00 95.50 608 GLY A C 1
ATOM 4712 O O . GLY A 1 608 ? -0.235 -6.999 4.328 1.00 95.50 608 GLY A O 1
ATOM 4713 N N . VAL A 1 609 ? 0.466 -5.394 5.734 1.00 96.88 609 VAL A N 1
ATOM 4714 C CA . VAL A 1 609 ? -0.854 -5.217 6.358 1.00 96.88 609 VAL A CA 1
ATOM 4715 C C . VAL A 1 609 ? -1.806 -4.584 5.333 1.00 96.88 609 VAL A C 1
ATOM 4717 O O . VAL A 1 609 ? -1.501 -3.507 4.813 1.00 96.88 609 VAL A O 1
ATOM 4720 N N . PRO A 1 610 ? -2.965 -5.198 5.027 1.00 95.69 610 PRO A N 1
ATOM 4721 C CA . PRO A 1 610 ? -3.924 -4.592 4.113 1.00 95.69 610 PRO A CA 1
ATOM 4722 C C . PRO A 1 610 ? -4.461 -3.264 4.656 1.00 95.69 610 PRO A C 1
ATOM 4724 O O . PRO A 1 610 ? -4.816 -3.164 5.830 1.00 95.69 610 PRO A O 1
ATOM 4727 N N . ARG A 1 611 ? -4.590 -2.252 3.795 1.00 95.25 611 ARG A N 1
ATOM 4728 C CA . ARG A 1 611 ? -5.076 -0.911 4.154 1.00 95.25 611 ARG A CA 1
ATOM 4729 C C . ARG A 1 611 ? -6.458 -0.962 4.806 1.00 95.25 611 ARG A C 1
ATOM 4731 O O . ARG A 1 611 ? -6.703 -0.256 5.778 1.00 95.25 611 ARG A O 1
ATOM 4738 N N . TRP A 1 612 ? -7.334 -1.848 4.332 1.00 94.88 612 TRP A N 1
ATOM 4739 C CA . TRP A 1 612 ? -8.671 -2.051 4.896 1.00 94.88 612 TRP A CA 1
ATOM 4740 C C . TRP A 1 612 ? -8.704 -2.668 6.302 1.00 94.88 612 TRP A C 1
ATOM 4742 O O . TRP A 1 612 ? -9.766 -2.683 6.917 1.00 94.88 612 TRP A O 1
ATOM 4752 N N . ASN A 1 613 ? -7.577 -3.169 6.815 1.00 95.88 613 ASN A N 1
ATOM 4753 C CA . ASN A 1 613 ? -7.480 -3.682 8.180 1.00 95.88 613 ASN A CA 1
ATOM 4754 C C . ASN A 1 613 ? -7.019 -2.619 9.183 1.00 95.88 613 ASN A C 1
ATOM 4756 O O . ASN A 1 613 ? -7.089 -2.858 10.381 1.00 95.88 613 ASN A O 1
ATOM 4760 N N . ILE A 1 614 ? -6.535 -1.461 8.741 1.00 97.31 614 ILE A N 1
ATOM 4761 C CA . ILE A 1 614 ? -5.936 -0.470 9.637 1.00 97.31 614 ILE A CA 1
ATOM 4762 C C . ILE A 1 614 ? -6.996 0.540 10.092 1.00 97.31 614 ILE A C 1
ATOM 4764 O O . ILE A 1 614 ? -7.706 1.138 9.283 1.00 97.31 614 ILE A O 1
ATOM 4768 N N . ILE A 1 615 ? -7.048 0.775 11.401 1.00 97.69 615 ILE A N 1
ATOM 4769 C CA . ILE A 1 615 ? -7.874 1.789 12.061 1.00 97.69 615 ILE A CA 1
ATOM 4770 C C . ILE A 1 615 ? -6.931 2.754 12.778 1.00 97.69 615 ILE A C 1
ATOM 4772 O O . ILE A 1 615 ? -6.023 2.312 13.472 1.00 97.69 615 ILE A O 1
ATOM 4776 N N . LEU A 1 616 ? -7.120 4.063 12.628 1.00 97.94 616 LEU A N 1
ATOM 4777 C CA . LEU A 1 616 ? -6.252 5.059 13.264 1.00 97.94 616 LEU A CA 1
ATOM 4778 C C . LEU A 1 616 ? -6.833 5.517 14.598 1.00 97.94 616 LEU A C 1
ATOM 4780 O O . LEU A 1 616 ? -8.022 5.804 14.672 1.00 97.94 616 LEU A O 1
ATOM 4784 N N . ASP A 1 617 ? -6.001 5.695 15.620 1.00 98.31 617 ASP A N 1
ATOM 4785 C CA . ASP A 1 617 ? -6.384 6.413 16.845 1.00 98.31 617 ASP A CA 1
ATOM 4786 C C . ASP A 1 617 ? -5.373 7.546 17.113 1.00 98.31 617 ASP A C 1
ATOM 4788 O O . ASP A 1 617 ? -4.171 7.291 17.227 1.00 98.31 617 ASP A O 1
ATOM 4792 N N . PRO A 1 618 ? -5.799 8.82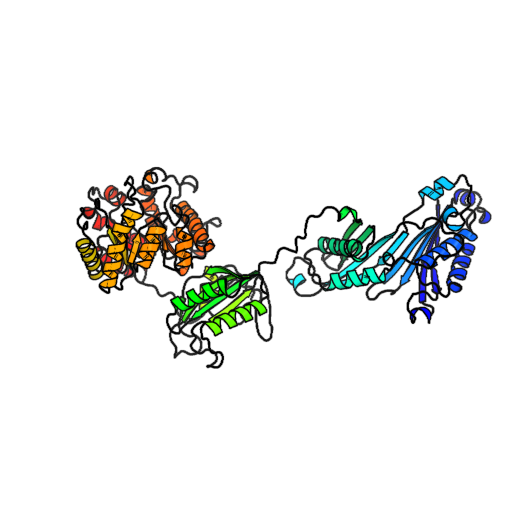1 17.230 1.00 97.31 618 PRO A N 1
ATOM 4793 C CA . PRO A 1 618 ? -4.891 9.925 17.548 1.00 97.31 618 PRO A CA 1
ATOM 4794 C C . PRO A 1 618 ? -4.307 9.848 18.968 1.00 97.31 618 PRO A C 1
ATOM 4796 O O . PRO A 1 618 ? -3.482 10.678 19.348 1.00 97.31 618 PRO A O 1
ATOM 4799 N N . GLY A 1 619 ? -4.738 8.897 19.791 1.00 96.06 619 GLY A N 1
ATOM 4800 C CA . GLY A 1 619 ? -4.226 8.630 21.123 1.00 96.06 619 GLY A CA 1
ATOM 4801 C C . GLY A 1 619 ? -4.524 9.764 22.089 1.00 96.06 619 GLY A C 1
ATOM 4802 O O . GLY A 1 619 ? -3.606 10.316 22.696 1.00 96.06 619 GLY A O 1
ATOM 4803 N N . ILE A 1 620 ? -5.800 10.137 22.245 1.00 95.50 620 ILE A N 1
ATOM 4804 C CA . ILE A 1 620 ? -6.219 11.166 23.213 1.00 95.50 620 ILE A CA 1
ATOM 4805 C C . ILE A 1 620 ? -5.651 10.822 24.595 1.00 95.50 620 ILE A C 1
ATOM 4807 O O . ILE A 1 620 ? -5.847 9.727 25.095 1.00 95.50 620 ILE A O 1
ATOM 4811 N N . GLY A 1 621 ? -4.951 11.734 25.256 1.00 90.31 621 GLY A N 1
ATOM 4812 C CA . GLY A 1 621 ? -4.359 11.529 26.580 1.00 90.31 621 GLY A CA 1
ATOM 4813 C C . GLY A 1 621 ? -3.042 10.746 26.598 1.00 90.31 621 GLY A C 1
ATOM 4814 O O . GLY A 1 621 ? -2.503 10.549 27.685 1.00 90.31 621 GLY A O 1
ATOM 4815 N N . PHE A 1 622 ? -2.509 10.345 25.441 1.00 92.25 622 PHE A N 1
ATOM 4816 C CA . PHE A 1 622 ? -1.199 9.706 25.303 1.00 92.25 622 PHE A CA 1
ATOM 4817 C C . PHE A 1 622 ? -0.191 10.690 24.707 1.00 92.25 622 PHE A C 1
ATOM 4819 O O . PHE A 1 622 ? -0.344 11.136 23.567 1.00 92.25 622 PHE A O 1
ATOM 4826 N N . ALA A 1 623 ? 0.830 11.043 25.497 1.00 91.00 623 ALA A N 1
ATOM 4827 C CA . ALA A 1 623 ? 1.841 12.051 25.154 1.00 91.00 623 ALA A CA 1
ATOM 4828 C C . ALA A 1 623 ? 1.257 13.411 24.720 1.00 91.00 623 ALA A C 1
ATOM 4830 O O . ALA A 1 623 ? 1.735 14.039 23.775 1.00 91.00 623 ALA A O 1
ATOM 4831 N N . LYS A 1 624 ? 0.175 13.835 25.390 1.00 94.00 624 LYS A N 1
ATOM 4832 C CA . LYS A 1 624 ? -0.593 15.052 25.085 1.00 94.00 624 LYS A CA 1
ATOM 4833 C C . LYS A 1 624 ? -1.071 15.741 26.359 1.00 94.00 624 LYS A C 1
ATOM 4835 O O . LYS A 1 624 ? -1.658 15.101 27.236 1.00 94.00 624 LYS A O 1
ATOM 4840 N N . GLU A 1 625 ? -0.887 17.051 26.440 1.00 90.56 625 GLU A N 1
ATOM 4841 C CA . GLU A 1 625 ? -1.416 17.897 27.511 1.00 90.56 625 GLU A CA 1
ATOM 4842 C C . GLU A 1 625 ? -2.923 18.140 27.390 1.00 90.56 625 GLU A C 1
ATOM 4844 O O . GLU A 1 625 ? -3.547 17.882 26.361 1.00 90.56 625 GLU A O 1
ATOM 4849 N N . GLY A 1 626 ? -3.537 18.675 28.451 1.00 90.06 626 GLY A N 1
ATOM 4850 C CA . GLY A 1 626 ? -4.976 18.949 28.484 1.00 90.06 626 GLY A CA 1
ATOM 4851 C C . GLY A 1 626 ? -5.462 19.779 27.290 1.00 90.06 626 GLY A C 1
ATOM 4852 O O . GLY A 1 626 ? -6.400 19.365 26.615 1.00 90.06 626 GLY A O 1
ATOM 4853 N N . ALA A 1 627 ? -4.787 20.892 26.984 1.00 94.44 627 ALA A N 1
ATOM 4854 C CA . ALA A 1 627 ? -5.132 21.754 25.850 1.00 94.44 627 ALA A CA 1
ATOM 4855 C C . ALA A 1 627 ? -4.960 21.048 24.492 1.00 94.44 627 ALA A C 1
ATOM 4857 O O . ALA A 1 627 ? -5.827 21.158 23.629 1.00 94.44 627 ALA A O 1
ATOM 4858 N N . GLN A 1 628 ? -3.893 20.260 24.334 1.00 96.38 628 GLN A N 1
ATOM 4859 C CA . GLN A 1 628 ? -3.608 19.505 23.110 1.00 96.38 628 GLN A CA 1
ATOM 4860 C C . GLN A 1 628 ? -4.683 18.446 22.812 1.00 96.38 628 GLN A C 1
ATOM 4862 O O . GLN A 1 628 ? -5.039 18.229 21.658 1.00 96.38 628 GLN A O 1
ATOM 4867 N N . ASN A 1 629 ? -5.262 17.822 23.843 1.00 96.62 629 ASN A N 1
ATOM 4868 C CA . ASN A 1 629 ? -6.372 16.880 23.662 1.00 96.62 629 ASN A CA 1
ATOM 4869 C C . ASN A 1 629 ? -7.632 17.557 23.099 1.00 96.62 629 ASN A C 1
ATOM 4871 O O . ASN A 1 629 ? -8.305 16.987 22.242 1.00 96.62 629 ASN A O 1
ATOM 4875 N N . PHE A 1 630 ? -7.941 18.778 23.547 1.00 97.12 630 PHE A N 1
ATOM 4876 C CA . PHE A 1 630 ? -9.041 19.562 22.979 1.00 97.12 630 PHE A CA 1
ATOM 4877 C C . PHE A 1 630 ? -8.736 20.043 21.555 1.00 97.12 630 PHE A C 1
ATOM 4879 O O . PHE A 1 630 ? -9.643 20.074 20.727 1.00 97.12 630 PHE A O 1
ATOM 4886 N N . GLU A 1 631 ? -7.480 20.396 21.262 1.00 96.94 631 GLU A N 1
ATOM 4887 C CA . GLU A 1 631 ? -7.023 20.753 19.911 1.00 96.94 631 GLU A CA 1
ATOM 4888 C C . GLU A 1 631 ? -7.285 19.620 18.916 1.00 96.94 631 GLU A C 1
ATOM 4890 O O . GLU A 1 631 ? -7.933 19.847 17.897 1.00 96.94 631 GLU A O 1
ATOM 4895 N N . ILE A 1 632 ? -6.867 18.394 19.255 1.00 96.88 632 ILE A N 1
ATOM 4896 C CA . ILE A 1 632 ? -7.088 17.213 18.413 1.00 96.88 632 ILE A CA 1
ATOM 4897 C C . ILE A 1 632 ? -8.576 16.965 18.187 1.00 96.88 632 ILE A C 1
ATOM 4899 O O . ILE A 1 632 ? -8.975 16.742 17.053 1.00 96.88 632 ILE A O 1
ATOM 4903 N N . LEU A 1 633 ? -9.412 17.020 19.230 1.00 97.00 633 LEU A N 1
ATOM 4904 C CA . LEU A 1 633 ? -10.855 16.808 19.066 1.00 97.00 633 LEU A CA 1
ATOM 4905 C C . LEU A 1 633 ? -11.495 17.867 18.159 1.00 97.00 633 LEU A C 1
ATOM 4907 O O . LEU A 1 633 ? -12.346 17.540 17.339 1.00 97.00 633 LEU A O 1
ATOM 4911 N N . ARG A 1 634 ? -11.076 19.132 18.279 1.00 95.81 634 ARG A N 1
ATOM 4912 C CA . ARG A 1 634 ? -11.589 20.232 17.451 1.00 95.81 634 ARG A CA 1
ATOM 4913 C C . ARG A 1 634 ? -11.172 20.112 15.986 1.00 95.81 634 ARG A C 1
ATOM 4915 O O . ARG A 1 634 ? -11.946 20.487 15.112 1.00 95.81 634 ARG A O 1
ATOM 4922 N N . ARG A 1 635 ? -9.957 19.634 15.729 1.00 94.62 635 ARG A N 1
ATOM 4923 C CA . ARG A 1 635 ? -9.352 19.532 14.391 1.00 94.62 635 ARG A CA 1
ATOM 4924 C C . ARG A 1 635 ? -9.257 18.088 13.901 1.00 94.62 635 ARG A C 1
ATOM 4926 O O . ARG A 1 635 ? -8.478 17.788 13.005 1.00 94.62 635 ARG A O 1
ATOM 4933 N N . LEU A 1 636 ? -10.068 17.189 14.461 1.00 94.31 636 LEU A N 1
ATOM 4934 C CA . LEU A 1 636 ? -10.063 15.771 14.107 1.00 94.31 636 LEU A CA 1
ATOM 4935 C C . LEU A 1 636 ? -10.253 15.514 12.598 1.00 94.31 636 LEU A C 1
ATOM 4937 O O . LEU A 1 636 ? -9.535 14.655 12.085 1.00 94.31 636 LEU A O 1
ATOM 4941 N N . PRO A 1 637 ? -11.106 16.267 11.859 1.00 90.31 637 PRO A N 1
ATOM 4942 C CA . PRO A 1 637 ? -11.216 16.118 10.406 1.00 90.31 637 PRO A CA 1
ATOM 4943 C C . PRO A 1 637 ? -9.881 16.247 9.665 1.00 90.31 637 PRO A C 1
ATOM 4945 O O . PRO A 1 637 ? -9.661 15.568 8.667 1.00 90.31 637 PRO A O 1
ATOM 4948 N N . GLU A 1 638 ? -8.956 17.070 10.166 1.00 90.50 638 GLU A N 1
ATOM 4949 C CA . GLU A 1 638 ? -7.657 17.304 9.530 1.00 90.50 638 GLU A CA 1
ATOM 4950 C C . GLU A 1 638 ? -6.747 16.071 9.569 1.00 90.50 638 GLU A C 1
ATOM 4952 O O . GLU A 1 638 ? -5.787 15.997 8.804 1.00 90.50 638 GLU A O 1
ATOM 4957 N N . LEU A 1 639 ? -7.029 15.078 10.422 1.00 89.81 639 LEU A N 1
ATOM 4958 C CA . LEU A 1 639 ? -6.199 13.881 10.546 1.00 89.81 639 LEU A CA 1
ATOM 4959 C C . LEU A 1 639 ? -6.250 13.008 9.286 1.00 89.81 639 LEU A C 1
ATOM 4961 O O . LEU A 1 639 ? -5.216 12.503 8.853 1.00 89.81 639 LEU A O 1
ATOM 4965 N N . THR A 1 640 ? -7.433 12.877 8.683 1.00 88.25 640 THR A N 1
ATOM 4966 C CA . THR A 1 640 ? -7.690 12.033 7.501 1.00 88.25 640 THR A CA 1
ATOM 4967 C C . THR A 1 640 ? -8.222 12.828 6.300 1.00 88.25 640 THR A C 1
ATOM 4969 O O . THR A 1 640 ? -8.623 12.244 5.291 1.00 88.25 640 THR A O 1
ATOM 4972 N N . ALA A 1 641 ? -8.174 14.165 6.381 1.00 83.56 641 ALA A N 1
ATOM 4973 C CA . ALA A 1 641 ? -8.585 15.089 5.326 1.00 83.56 641 ALA A CA 1
ATOM 4974 C C . ALA A 1 641 ? -7.820 14.903 4.010 1.00 83.56 641 ALA A C 1
ATOM 4976 O O . ALA A 1 641 ? -6.620 14.581 3.998 1.00 83.56 641 ALA A O 1
ATOM 4977 N N . LYS A 1 642 ? -8.519 15.206 2.911 1.00 75.88 642 LYS A N 1
ATOM 4978 C CA . LYS A 1 642 ? -7.976 15.270 1.544 1.00 75.88 642 LYS A CA 1
ATOM 4979 C C . LYS A 1 642 ? -7.326 16.626 1.274 1.00 75.88 642 LYS A C 1
ATOM 4981 O O . LYS A 1 642 ? -7.748 17.642 1.818 1.00 75.88 642 LYS A O 1
ATOM 4986 N N . ARG A 1 643 ? -6.363 16.673 0.342 1.00 69.50 643 ARG A N 1
ATOM 4987 C CA . ARG A 1 643 ? -5.719 17.934 -0.094 1.00 69.50 643 ARG A CA 1
ATOM 4988 C C . ARG A 1 643 ? -6.732 18.985 -0.565 1.00 69.50 643 ARG A C 1
ATOM 4990 O O . ARG A 1 643 ? -6.609 20.160 -0.248 1.00 69.50 643 ARG A O 1
ATOM 4997 N N . GLU A 1 644 ? -7.768 18.548 -1.276 1.00 64.62 644 GLU A N 1
ATOM 4998 C CA . GLU A 1 644 ? -8.817 19.414 -1.839 1.00 64.62 644 GLU A CA 1
ATOM 4999 C C . GLU A 1 644 ? -9.696 20.099 -0.783 1.00 64.62 644 GLU A C 1
ATOM 5001 O O . GLU A 1 644 ? -10.371 21.077 -1.093 1.00 64.62 644 GLU A O 1
ATOM 5006 N N . GLU A 1 645 ? -9.688 19.611 0.459 1.00 67.94 645 GLU A N 1
ATOM 5007 C CA . GLU A 1 645 ? -10.492 20.156 1.558 1.00 67.94 645 GLU A CA 1
ATOM 5008 C C . GLU A 1 645 ? -9.805 21.351 2.245 1.00 67.94 645 GLU A C 1
ATOM 5010 O O . GLU A 1 645 ? -10.374 21.955 3.148 1.00 67.94 645 GLU A O 1
ATOM 5015 N N . GLY A 1 646 ? -8.597 21.731 1.801 1.00 64.75 646 GLY A N 1
ATOM 5016 C CA . GLY A 1 646 ? -7.896 22.937 2.257 1.00 64.75 646 GLY A CA 1
ATOM 5017 C C . GLY A 1 646 ? -7.279 22.837 3.656 1.00 64.75 646 GLY A C 1
ATOM 5018 O O . GLY A 1 646 ? -6.760 23.829 4.157 1.00 64.75 646 GLY A O 1
ATOM 5019 N N . PHE A 1 647 ? -7.321 21.655 4.275 1.00 65.12 647 PHE A N 1
ATOM 5020 C CA . PHE A 1 647 ? -6.751 21.384 5.600 1.00 65.12 647 PHE A CA 1
ATOM 5021 C C . PHE A 1 647 ? -5.268 20.992 5.572 1.00 65.12 647 PHE A C 1
ATOM 5023 O O . PHE A 1 647 ? -4.617 20.954 6.611 1.00 65.12 647 PHE A O 1
ATOM 5030 N N . VAL A 1 648 ? -4.745 20.631 4.399 1.00 61.69 648 VAL A N 1
ATOM 5031 C CA . VAL A 1 648 ? -3.467 19.927 4.259 1.00 61.69 648 VAL A CA 1
ATOM 5032 C C . VAL A 1 648 ? -2.487 20.811 3.485 1.00 61.69 648 VAL A C 1
ATOM 5034 O O . VAL A 1 648 ? -2.698 21.058 2.299 1.00 61.69 648 VAL A O 1
ATOM 5037 N N . ASP A 1 649 ? -1.425 21.279 4.151 1.00 65.44 649 ASP A N 1
ATOM 5038 C CA . ASP A 1 649 ? -0.260 21.914 3.509 1.00 65.44 649 ASP A CA 1
ATOM 5039 C C . ASP A 1 649 ? 0.315 20.994 2.413 1.00 65.44 649 ASP A C 1
ATOM 5041 O O . ASP A 1 649 ? 0.248 19.768 2.530 1.00 65.44 649 ASP A O 1
ATOM 5045 N N . GLU A 1 650 ? 0.943 21.550 1.368 1.00 63.81 650 GLU A N 1
ATOM 5046 C CA . GLU A 1 650 ? 1.531 20.741 0.282 1.00 63.81 650 GLU A CA 1
ATOM 5047 C C . GLU A 1 650 ? 2.537 19.687 0.787 1.00 63.81 650 GLU A C 1
ATOM 5049 O O . GLU A 1 650 ? 2.641 18.608 0.192 1.00 63.81 650 GLU A O 1
ATOM 5054 N N . ASP A 1 651 ? 3.194 19.973 1.913 1.00 64.31 651 ASP A N 1
ATOM 5055 C CA . ASP A 1 651 ? 4.219 19.144 2.551 1.00 64.31 651 ASP A CA 1
ATOM 5056 C C . ASP A 1 651 ? 3.661 18.059 3.492 1.00 64.31 651 ASP A C 1
ATOM 5058 O O . ASP A 1 651 ? 4.424 17.252 4.028 1.00 64.31 651 ASP A O 1
ATOM 5062 N N . LEU A 1 652 ? 2.348 18.033 3.752 1.00 65.75 652 LEU A N 1
ATOM 5063 C CA . LEU A 1 652 ? 1.756 17.068 4.680 1.00 65.75 652 LEU A CA 1
ATOM 5064 C C . LEU A 1 652 ? 1.519 15.694 4.006 1.00 65.75 652 LEU A C 1
ATOM 5066 O O . LEU A 1 652 ? 1.022 15.636 2.872 1.00 65.75 652 LEU A O 1
ATOM 5070 N N . PRO A 1 653 ? 1.801 14.578 4.715 1.00 67.81 653 PRO A N 1
ATOM 5071 C CA . PRO A 1 653 ? 1.537 13.222 4.231 1.00 67.81 653 PRO A CA 1
ATOM 5072 C C . PRO A 1 653 ? 0.054 13.024 3.869 1.00 67.81 653 PRO A C 1
ATOM 5074 O O . PRO A 1 653 ? -0.841 13.399 4.638 1.00 67.81 653 PRO A O 1
ATOM 5077 N N . VAL A 1 654 ? -0.223 12.432 2.703 1.00 71.38 654 VAL A N 1
ATOM 5078 C CA . VAL A 1 654 ? -1.580 12.060 2.234 1.00 71.38 654 VAL A CA 1
ATOM 5079 C C . VAL A 1 654 ? -1.967 10.632 2.608 1.00 71.38 654 VAL A C 1
ATOM 5081 O O . VAL A 1 654 ? -3.080 10.190 2.345 1.00 71.38 654 VAL A O 1
ATOM 5084 N N . GLU A 1 655 ? -1.063 9.918 3.261 1.00 81.81 655 GLU A N 1
ATOM 5085 C CA . GLU A 1 655 ? -1.147 8.497 3.557 1.00 81.81 655 GLU A CA 1
ATOM 5086 C C . GLU A 1 655 ? -2.341 8.153 4.444 1.00 81.81 655 GLU A C 1
ATOM 5088 O O . GLU A 1 655 ? -2.798 7.021 4.373 1.00 81.81 655 GLU A O 1
ATOM 5093 N N . LEU A 1 656 ? -2.856 9.105 5.236 1.00 89.25 656 LEU A N 1
ATOM 5094 C CA . LEU A 1 656 ? -3.966 8.906 6.179 1.00 89.25 656 LEU A CA 1
ATOM 5095 C C . LEU A 1 656 ? -5.357 9.198 5.597 1.00 89.25 656 LEU A C 1
ATOM 5097 O O . LEU A 1 656 ? -6.354 9.117 6.316 1.00 89.25 656 LEU A O 1
ATOM 5101 N N . VAL A 1 657 ? -5.456 9.557 4.317 1.00 86.12 657 VAL A N 1
ATOM 5102 C CA . VAL A 1 657 ? -6.740 9.900 3.691 1.00 86.12 657 VAL A CA 1
ATOM 5103 C C . VAL A 1 657 ? -7.741 8.741 3.799 1.00 86.12 657 VAL A C 1
ATOM 5105 O O . VAL A 1 657 ? -7.406 7.593 3.519 1.00 86.12 657 VAL A O 1
ATOM 5108 N N . ASN A 1 658 ? -8.985 9.061 4.177 1.00 85.62 658 ASN A N 1
ATOM 5109 C CA . ASN A 1 658 ? -10.133 8.144 4.300 1.00 85.62 658 ASN A CA 1
ATOM 5110 C C . ASN A 1 658 ? -10.017 7.007 5.339 1.00 85.62 658 ASN A C 1
ATOM 5112 O O . ASN A 1 658 ? -10.944 6.199 5.420 1.00 85.62 658 ASN A O 1
ATOM 5116 N N . TYR A 1 659 ? -8.949 6.915 6.139 1.00 91.69 659 TYR A N 1
ATOM 5117 C CA . TYR A 1 659 ? -8.877 5.861 7.158 1.00 91.69 659 TYR A CA 1
ATOM 5118 C C . TYR A 1 659 ? -9.996 6.006 8.199 1.00 91.69 659 TYR A C 1
ATOM 5120 O O . TYR A 1 659 ? -10.311 7.130 8.609 1.00 91.69 659 TYR A O 1
ATOM 5128 N N . PRO A 1 660 ? -10.566 4.888 8.686 1.00 93.00 660 PRO A N 1
ATOM 5129 C CA . PRO A 1 660 ? -11.466 4.927 9.825 1.00 93.00 660 PRO A CA 1
ATOM 5130 C C . PRO A 1 660 ? -10.699 5.369 11.072 1.00 93.00 660 PRO A C 1
ATOM 5132 O O . PRO A 1 660 ? -9.590 4.902 11.341 1.00 93.00 660 PRO A O 1
ATOM 5135 N N . VAL A 1 661 ? -11.309 6.270 11.840 1.00 95.81 661 VAL A N 1
ATOM 5136 C CA . VAL A 1 661 ? -10.718 6.813 13.067 1.00 95.81 661 VAL A CA 1
ATOM 5137 C C . VAL A 1 661 ? -11.464 6.289 14.287 1.00 95.81 661 VAL A C 1
ATOM 5139 O O . VAL A 1 661 ? -12.690 6.386 14.363 1.00 95.81 661 VAL A O 1
ATOM 5142 N N . LEU A 1 662 ? -10.720 5.767 15.252 1.00 98.00 662 LEU A N 1
ATOM 5143 C CA . LEU A 1 662 ? -11.175 5.443 16.592 1.00 98.00 662 LEU A CA 1
ATOM 5144 C C . LEU A 1 662 ? -10.806 6.580 17.546 1.00 98.00 662 LEU A C 1
ATOM 5146 O O . LEU A 1 662 ? -9.699 7.106 17.494 1.00 98.00 662 LEU A O 1
ATOM 5150 N N . VAL A 1 663 ? -11.723 6.958 18.439 1.00 98.06 663 VAL A N 1
ATOM 5151 C CA . VAL A 1 663 ? -11.445 7.942 19.494 1.00 98.06 663 VAL A CA 1
ATOM 5152 C C . VAL A 1 663 ? -11.760 7.366 20.870 1.00 98.06 663 VAL A C 1
ATOM 5154 O O . VAL A 1 663 ? -12.916 7.119 21.216 1.00 98.06 663 VAL A O 1
ATOM 5157 N N . GLY A 1 664 ? -10.722 7.214 21.695 1.00 96.31 664 GLY A N 1
ATOM 5158 C CA . GLY A 1 664 ? -10.840 6.847 23.107 1.00 96.31 664 GLY A CA 1
ATOM 5159 C C . GLY A 1 664 ? -10.645 8.032 24.055 1.00 96.31 664 GLY A C 1
ATOM 5160 O O . GLY A 1 664 ? -9.549 8.238 24.581 1.00 96.31 664 GLY A O 1
ATOM 5161 N N . SER A 1 665 ? -11.700 8.803 24.332 1.00 94.50 665 SER A N 1
ATOM 5162 C CA . SER A 1 665 ? -11.667 9.955 25.258 1.00 94.50 665 SER A CA 1
ATOM 5163 C C . SER A 1 665 ? -12.264 9.670 26.645 1.00 94.50 665 SER A C 1
ATOM 5165 O O . SER A 1 665 ? -12.076 10.463 27.573 1.00 94.50 665 SER A O 1
ATOM 5167 N N . SER A 1 666 ? -12.964 8.543 26.804 1.00 92.69 666 SER A N 1
ATOM 5168 C CA . SER A 1 666 ? -13.809 8.254 27.966 1.00 92.69 666 SER A CA 1
ATOM 5169 C C . SER A 1 666 ? -13.079 8.342 29.307 1.00 92.69 666 SER A C 1
ATOM 5171 O O . SER A 1 666 ? -12.010 7.759 29.505 1.00 92.69 666 SER A O 1
ATOM 5173 N N . ARG A 1 667 ? -13.676 9.100 30.240 1.00 91.38 667 ARG A N 1
ATOM 5174 C CA . ARG A 1 667 ? -13.220 9.305 31.630 1.00 91.38 667 ARG A CA 1
ATOM 5175 C C . ARG A 1 667 ? -11.793 9.870 31.789 1.00 91.38 667 ARG A C 1
ATOM 5177 O O . ARG A 1 667 ? -11.260 9.891 32.905 1.00 91.38 667 ARG A O 1
ATOM 5184 N N . LYS A 1 668 ? -11.157 10.383 30.726 1.00 91.50 668 LYS A N 1
ATOM 5185 C CA . LYS A 1 668 ? -9.765 10.873 30.776 1.00 91.50 668 LYS A CA 1
ATOM 5186 C C . LYS A 1 668 ? -9.597 12.145 31.615 1.00 91.50 668 LYS A C 1
ATOM 5188 O O . LYS A 1 668 ? -10.517 12.935 31.809 1.00 91.50 668 LYS A O 1
ATOM 5193 N N . ARG A 1 669 ? -8.378 12.345 32.136 1.00 90.88 669 ARG A N 1
ATOM 5194 C CA . ARG A 1 669 ? -8.051 13.384 33.135 1.00 90.88 669 ARG A CA 1
ATOM 5195 C C . ARG A 1 669 ? -8.362 14.808 32.662 1.00 90.88 669 ARG A C 1
ATOM 5197 O O . ARG A 1 669 ? -8.855 15.597 33.459 1.00 90.88 669 ARG A O 1
ATOM 5204 N N . PHE A 1 670 ? -8.126 15.119 31.385 1.00 93.62 670 PHE A N 1
ATOM 5205 C CA . PHE A 1 670 ? -8.354 16.461 30.829 1.00 93.62 670 PHE A CA 1
ATOM 5206 C C . PHE A 1 670 ? -9.831 16.899 30.900 1.00 93.62 670 PHE A C 1
ATOM 5208 O O . PHE A 1 670 ? -10.107 18.075 31.127 1.00 93.62 670 PHE A O 1
ATOM 5215 N N . ILE A 1 671 ? -10.772 15.949 30.821 1.00 94.12 671 ILE A N 1
ATOM 5216 C CA . ILE A 1 671 ? -12.207 16.190 31.038 1.00 94.12 671 ILE A CA 1
ATOM 5217 C C . ILE A 1 671 ? -12.459 16.588 32.496 1.00 94.12 671 ILE A C 1
ATOM 5219 O O . ILE A 1 671 ? -13.166 17.557 32.774 1.00 94.12 671 ILE A O 1
ATOM 5223 N N . GLY A 1 672 ? -11.851 15.859 33.436 1.00 92.19 672 GLY A N 1
ATOM 5224 C CA . GLY A 1 672 ? -11.937 16.160 34.864 1.00 92.19 672 GLY A CA 1
ATOM 5225 C C . GLY A 1 672 ? -11.393 17.546 35.200 1.00 92.19 672 GLY A C 1
ATOM 5226 O O . GLY A 1 672 ? -12.041 18.298 35.922 1.00 92.19 672 GLY A O 1
ATOM 5227 N N . SER A 1 673 ? -10.252 17.922 34.616 1.00 91.56 673 SER A N 1
ATOM 5228 C CA . SER A 1 673 ? -9.657 19.252 34.786 1.00 91.56 673 SER A CA 1
ATOM 5229 C C . SER A 1 673 ? -10.558 20.378 34.271 1.00 91.56 673 SER A C 1
ATOM 5231 O O . SER A 1 673 ? -10.663 21.406 34.931 1.00 91.56 673 SER A O 1
ATOM 5233 N N . ALA A 1 674 ? -11.240 20.184 33.138 1.00 93.44 674 ALA A N 1
ATOM 5234 C CA . ALA A 1 674 ? -12.150 21.186 32.579 1.00 93.44 674 ALA A CA 1
ATOM 5235 C C . ALA A 1 674 ? -13.484 21.300 33.341 1.00 93.44 674 ALA A C 1
ATOM 5237 O O . ALA A 1 674 ? -14.089 22.366 33.370 1.00 93.44 674 ALA A O 1
ATOM 5238 N N . THR A 1 675 ? -13.946 20.210 33.961 1.00 93.88 675 THR A N 1
ATOM 5239 C CA . THR A 1 675 ? -15.251 20.138 34.651 1.00 93.88 675 THR A CA 1
ATOM 5240 C C . THR A 1 675 ? -15.161 20.248 36.175 1.00 93.88 675 THR A C 1
ATOM 5242 O O . THR A 1 675 ? -16.190 20.291 36.848 1.00 93.88 675 THR A O 1
ATOM 5245 N N . GLY A 1 676 ? -13.949 20.255 36.739 1.00 92.38 676 GLY A N 1
ATOM 5246 C CA . GLY A 1 676 ? -13.721 20.197 38.185 1.00 92.38 676 GLY A CA 1
ATOM 5247 C C . GLY A 1 676 ? -14.028 18.832 38.818 1.00 92.38 676 GLY A C 1
ATOM 5248 O O . GLY A 1 676 ? -14.226 18.757 40.029 1.00 92.38 676 GLY A O 1
ATOM 5249 N N . ARG A 1 677 ? -14.093 17.747 38.030 1.00 90.88 677 ARG A N 1
ATOM 5250 C CA . ARG A 1 677 ? -14.427 16.388 38.499 1.00 90.88 677 ARG A CA 1
ATOM 5251 C C . ARG A 1 677 ? -13.175 15.527 38.693 1.00 90.88 677 ARG A C 1
ATOM 5253 O O . ARG A 1 677 ? -12.528 15.095 37.730 1.00 90.88 677 ARG A O 1
ATOM 5260 N N . SER A 1 678 ? -12.828 15.266 39.953 1.00 86.75 678 SER A N 1
ATOM 5261 C CA . SER A 1 678 ? -11.648 14.478 40.334 1.00 86.75 678 SER A CA 1
ATOM 5262 C C . SER A 1 678 ? -11.840 12.970 40.142 1.00 86.75 678 SER A C 1
ATOM 5264 O O . SER A 1 678 ? -10.897 12.315 39.694 1.00 86.75 678 SER A O 1
ATOM 5266 N N . ASP A 1 679 ? -13.039 12.436 40.392 1.00 87.19 679 ASP A N 1
ATOM 5267 C CA . ASP A 1 679 ? -13.371 11.032 40.123 1.00 87.19 679 ASP A CA 1
ATOM 5268 C C . ASP A 1 679 ? -13.542 10.797 38.611 1.00 87.19 679 ASP A C 1
ATOM 5270 O O . ASP A 1 679 ? -14.062 11.643 37.882 1.00 87.19 679 ASP A O 1
ATOM 5274 N N . ALA A 1 680 ? -13.066 9.651 38.126 1.00 86.06 680 ALA A N 1
ATOM 5275 C CA . ALA A 1 680 ? -13.254 9.205 36.754 1.00 86.06 680 ALA A CA 1
ATOM 5276 C C . ALA A 1 680 ? -14.726 8.885 36.448 1.00 86.06 680 ALA A C 1
ATOM 5278 O O . ALA A 1 680 ? -15.175 9.172 35.337 1.00 86.06 680 ALA A O 1
ATOM 5279 N N . LYS A 1 681 ? -15.473 8.341 37.419 1.00 88.38 681 LYS A N 1
ATOM 5280 C CA . LYS A 1 681 ? -16.889 7.965 37.260 1.00 88.38 681 LYS A CA 1
ATOM 5281 C C . LYS A 1 681 ? -17.804 9.177 37.081 1.00 88.38 681 LYS A C 1
ATOM 5283 O O . LYS A 1 681 ? -18.788 9.102 36.361 1.00 88.38 681 LYS A O 1
ATOM 5288 N N . ASP A 1 682 ? -17.422 10.333 37.619 1.00 90.50 682 ASP A N 1
ATOM 5289 C CA . ASP A 1 682 ? -18.204 11.573 37.515 1.00 90.50 682 ASP A CA 1
ATOM 5290 C C . ASP A 1 682 ? -18.048 12.300 36.162 1.00 90.50 682 ASP A C 1
ATOM 5292 O O . ASP A 1 682 ? -18.574 13.399 35.967 1.00 90.50 682 ASP A O 1
ATOM 5296 N N . ARG A 1 683 ? -17.293 11.731 35.210 1.00 93.88 683 ARG A N 1
ATOM 5297 C CA . ARG A 1 683 ? -16.931 12.384 33.936 1.00 93.88 683 ARG A CA 1
ATOM 5298 C C . ARG A 1 683 ? -17.823 11.995 32.757 1.00 93.88 683 ARG A C 1
ATOM 5300 O O . ARG A 1 683 ? -17.476 12.332 31.625 1.00 93.88 683 ARG A O 1
ATOM 5307 N N . VAL A 1 684 ? -18.949 11.318 32.983 1.00 94.88 684 VAL A N 1
ATOM 5308 C CA . VAL A 1 684 ? -19.839 10.818 31.913 1.00 94.88 684 VAL A CA 1
ATOM 5309 C C . VAL A 1 684 ? -20.305 11.947 30.985 1.00 94.88 684 VAL A C 1
ATOM 5311 O O . VAL A 1 684 ? -20.084 11.885 29.781 1.00 94.88 684 VAL A O 1
ATOM 5314 N N . TRP A 1 685 ? -20.834 13.048 31.525 1.00 95.56 685 TRP A N 1
ATOM 5315 C CA . TRP A 1 685 ? -21.312 14.178 30.708 1.00 95.56 685 TRP A CA 1
ATOM 5316 C C . TRP A 1 685 ? -20.196 14.939 29.989 1.00 95.56 685 TRP A C 1
ATOM 5318 O O . TRP A 1 685 ? -20.374 15.419 28.873 1.00 95.56 685 TRP A O 1
ATOM 5328 N N . GLY A 1 686 ? -19.014 15.020 30.601 1.00 96.00 686 GLY A N 1
ATOM 5329 C CA . GLY A 1 686 ? -17.839 15.546 29.914 1.00 96.00 686 GLY A CA 1
ATOM 5330 C C . GLY A 1 686 ? -17.377 14.618 28.785 1.00 96.00 686 GLY A C 1
ATOM 5331 O O . GLY A 1 686 ? -16.963 15.092 27.731 1.00 96.00 686 GLY A O 1
ATOM 5332 N N . THR A 1 687 ? -17.513 13.301 28.969 1.00 96.81 687 THR A N 1
ATOM 5333 C CA . THR A 1 687 ? -17.270 12.301 27.920 1.00 96.81 687 THR A CA 1
ATOM 5334 C C . THR A 1 687 ? -18.269 12.463 26.777 1.00 96.81 687 THR A C 1
ATOM 5336 O O . THR A 1 687 ? -17.831 12.501 25.630 1.00 96.81 687 THR A O 1
ATOM 5339 N N . ALA A 1 688 ? -19.558 12.676 27.066 1.00 97.56 688 ALA A N 1
ATOM 5340 C CA . ALA A 1 688 ? -20.582 12.945 26.053 1.00 97.56 688 ALA A CA 1
ATOM 5341 C C . ALA A 1 688 ? -20.176 14.097 25.120 1.00 97.56 688 ALA A C 1
ATOM 5343 O O . ALA A 1 688 ? -20.209 13.941 23.903 1.00 97.56 688 ALA A O 1
ATOM 5344 N N . ALA A 1 689 ? -19.680 15.211 25.673 1.00 97.50 689 ALA A N 1
ATOM 5345 C CA . ALA A 1 689 ? -19.199 16.336 24.869 1.00 97.50 689 ALA A CA 1
ATOM 5346 C C . ALA A 1 689 ? -18.035 15.946 23.937 1.00 97.50 689 ALA A C 1
ATOM 5348 O O . ALA A 1 689 ? -17.997 16.358 22.778 1.00 97.50 689 ALA A O 1
ATOM 5349 N N . THR A 1 690 ? -17.094 15.123 24.415 1.00 97.50 690 THR A N 1
ATOM 5350 C CA . THR A 1 690 ? -15.984 14.640 23.575 1.00 97.50 690 THR A CA 1
ATOM 5351 C C . THR A 1 690 ? -16.429 13.636 22.513 1.00 97.50 690 THR A C 1
ATOM 5353 O O . THR A 1 690 ? -15.877 13.650 21.418 1.00 97.50 690 THR A O 1
ATOM 5356 N N . VAL A 1 691 ? -17.433 12.801 22.804 1.00 97.69 691 VAL A N 1
ATOM 5357 C CA . VAL A 1 691 ? -18.025 11.861 21.840 1.00 97.69 691 VAL A CA 1
ATOM 5358 C C . VAL A 1 691 ? -18.753 12.629 20.743 1.00 97.69 691 VAL A C 1
ATOM 5360 O O . VAL A 1 691 ? -18.502 12.370 19.573 1.00 97.69 691 VAL A O 1
ATOM 5363 N N . THR A 1 692 ? -19.563 13.637 21.081 1.00 97.75 692 THR A N 1
ATOM 5364 C CA . THR A 1 692 ? -20.192 14.516 20.081 1.00 97.75 692 THR A CA 1
ATOM 5365 C C . THR A 1 692 ? -19.152 15.182 19.177 1.00 97.75 692 THR A C 1
ATOM 5367 O O . THR A 1 692 ? -19.322 15.185 17.960 1.00 97.75 692 THR A O 1
ATOM 5370 N N . ALA A 1 693 ? -18.049 15.684 19.746 1.00 97.06 693 ALA A N 1
ATOM 5371 C CA . ALA A 1 693 ? -16.955 16.257 18.960 1.00 97.06 693 ALA A CA 1
ATOM 5372 C C . ALA A 1 693 ? -16.274 15.215 18.053 1.00 97.06 693 ALA A C 1
ATOM 5374 O O . ALA A 1 693 ? -15.984 15.509 16.897 1.00 97.06 693 ALA A O 1
ATOM 5375 N N . ALA A 1 694 ? -16.062 13.988 18.539 1.00 96.62 694 ALA A N 1
ATOM 5376 C CA . ALA A 1 694 ? -15.501 12.902 17.737 1.00 96.62 694 ALA A CA 1
ATOM 5377 C C . ALA A 1 694 ? -16.421 12.524 16.563 1.00 96.62 694 ALA A C 1
ATOM 5379 O O . ALA A 1 694 ? -15.946 12.379 15.438 1.00 96.62 694 ALA A O 1
ATOM 5380 N N . VAL A 1 695 ? -17.735 12.435 16.797 1.00 95.19 695 VAL A N 1
ATOM 5381 C CA . VAL A 1 695 ? -18.739 12.167 15.754 1.00 95.19 695 VAL A CA 1
ATOM 5382 C C . VAL A 1 695 ? -18.762 13.282 14.708 1.00 95.19 695 VAL A C 1
ATOM 5384 O O . VAL A 1 695 ? -18.728 12.999 13.511 1.00 95.19 695 VAL A O 1
ATOM 5387 N N . GLN A 1 696 ? -18.758 14.547 15.144 1.00 94.25 696 GLN A N 1
ATOM 5388 C CA . GLN A 1 696 ? -18.621 15.700 14.249 1.00 94.25 696 GLN A CA 1
ATOM 5389 C C . GLN A 1 696 ? -17.324 15.623 13.430 1.00 94.25 696 GLN A C 1
ATOM 5391 O O . GLN A 1 696 ? -17.318 15.948 12.247 1.00 94.25 696 GLN A O 1
ATOM 5396 N N . GLY A 1 697 ? -16.241 15.164 14.057 1.00 91.75 697 GLY A N 1
ATOM 5397 C CA . GLY A 1 697 ? -14.943 14.928 13.439 1.00 91.75 697 GLY A CA 1
ATOM 5398 C C . GLY A 1 697 ? -14.848 13.668 12.573 1.00 91.75 697 GLY A C 1
ATOM 5399 O O . GLY A 1 697 ? -13.741 13.274 12.220 1.00 91.75 697 GLY A O 1
ATOM 5400 N N . HIS A 1 698 ? -15.977 13.027 12.253 1.00 89.25 698 HIS A N 1
ATOM 5401 C CA . HIS A 1 698 ? -16.077 11.810 11.440 1.00 89.25 698 HIS A CA 1
ATOM 5402 C C . HIS A 1 698 ? -15.384 10.562 12.026 1.00 89.25 698 HIS A C 1
ATOM 5404 O O . HIS A 1 698 ? -15.079 9.622 11.288 1.00 89.25 698 HIS A O 1
ATOM 5410 N N . ALA A 1 699 ? -15.182 10.497 13.350 1.00 93.81 699 ALA A N 1
ATOM 5411 C CA . ALA A 1 699 ? -14.686 9.290 14.014 1.00 93.81 699 ALA A CA 1
ATOM 5412 C C . ALA A 1 699 ? -15.618 8.103 13.744 1.00 93.81 699 ALA A C 1
ATOM 5414 O O . ALA A 1 699 ? -16.806 8.158 14.030 1.00 93.81 699 ALA A O 1
ATOM 5415 N N . SER A 1 700 ? -15.096 7.010 13.200 1.00 92.94 700 SER A N 1
ATOM 5416 C CA . SER A 1 700 ? -15.880 5.809 12.892 1.00 92.94 700 SER A CA 1
ATOM 5417 C C . SER A 1 700 ? -16.212 4.992 14.141 1.00 92.94 700 SER A C 1
ATOM 5419 O O . SER A 1 700 ? -17.272 4.374 14.191 1.00 92.94 700 SER A O 1
ATOM 5421 N N . ILE A 1 701 ? -15.323 5.009 15.139 1.00 96.62 701 ILE A N 1
ATOM 5422 C CA . ILE A 1 701 ? -15.436 4.214 16.364 1.00 96.62 701 ILE A CA 1
ATOM 5423 C C . ILE A 1 701 ? -15.224 5.120 17.580 1.00 96.62 701 ILE A C 1
ATOM 5425 O O . ILE A 1 701 ? -14.305 5.942 17.600 1.00 96.62 701 ILE A O 1
ATOM 5429 N N . VAL A 1 702 ? -16.033 4.948 18.623 1.00 97.56 702 VAL A N 1
ATOM 5430 C CA . VAL A 1 702 ? -15.806 5.578 19.932 1.00 97.56 702 VAL A CA 1
ATOM 5431 C C . VAL A 1 702 ? -15.578 4.513 20.997 1.00 97.56 702 VAL A C 1
ATOM 5433 O O . VAL A 1 702 ? -16.373 3.587 21.150 1.00 97.56 702 VAL A O 1
ATOM 5436 N N . ARG A 1 703 ? -14.475 4.643 21.742 1.00 97.88 703 ARG A N 1
ATOM 5437 C CA . ARG A 1 703 ? -14.091 3.701 22.803 1.00 97.88 703 ARG A CA 1
ATOM 5438 C C . ARG A 1 703 ? -14.495 4.244 24.173 1.00 97.88 703 ARG A C 1
ATOM 5440 O O . ARG A 1 703 ? -13.945 5.255 24.631 1.00 97.88 703 ARG A O 1
ATOM 5447 N N . VAL A 1 704 ? -15.466 3.598 24.823 1.00 96.88 704 VAL A N 1
ATOM 5448 C CA . VAL A 1 704 ? -16.174 4.144 25.994 1.00 96.88 704 VAL A CA 1
ATOM 5449 C C . VAL A 1 704 ? -16.452 3.105 27.087 1.00 96.88 704 VAL A C 1
ATOM 5451 O O . VAL A 1 704 ? -16.551 1.912 26.819 1.00 96.88 704 VAL A O 1
ATOM 5454 N N . HIS A 1 705 ? -16.570 3.573 28.336 1.00 93.75 705 HIS A N 1
ATOM 5455 C CA . HIS A 1 705 ? -16.992 2.742 29.476 1.00 93.75 705 HIS A CA 1
ATOM 5456 C C . HIS A 1 705 ? -18.526 2.717 29.615 1.00 93.75 705 HIS A C 1
ATOM 5458 O O . HIS A 1 705 ? -19.125 1.670 29.819 1.00 93.75 705 HIS A O 1
ATOM 5464 N N . ASP A 1 706 ? -19.156 3.889 29.502 1.00 94.44 706 ASP A N 1
ATOM 5465 C CA . ASP A 1 706 ? -20.580 4.115 29.774 1.00 94.44 706 ASP A CA 1
ATOM 5466 C C . ASP A 1 706 ? -21.397 3.962 28.473 1.00 94.44 706 ASP A C 1
ATOM 5468 O O . ASP A 1 706 ? -21.767 4.947 27.832 1.00 94.44 706 ASP A O 1
ATOM 5472 N N . ILE A 1 707 ? -21.567 2.715 28.008 1.00 95.12 707 ILE A N 1
ATOM 5473 C CA . ILE A 1 707 ? -22.178 2.410 26.698 1.00 95.12 707 ILE A CA 1
ATOM 5474 C C . ILE A 1 707 ? -23.604 2.975 26.560 1.00 95.12 707 ILE A C 1
ATOM 5476 O O . ILE A 1 707 ? -23.821 3.708 25.594 1.00 95.12 707 ILE A O 1
ATOM 5480 N N . PRO A 1 708 ? -24.563 2.717 27.476 1.00 94.69 708 PRO A N 1
ATOM 5481 C CA . PRO A 1 708 ? -25.946 3.174 27.303 1.00 94.69 708 PRO A CA 1
ATOM 5482 C C . PRO A 1 708 ? -26.058 4.687 27.090 1.00 94.69 708 PRO A C 1
ATOM 5484 O O . PRO A 1 708 ? -26.739 5.147 26.175 1.00 94.69 708 PRO A O 1
ATOM 5487 N N . GLU A 1 709 ? -25.341 5.468 27.897 1.00 95.25 709 GLU A N 1
ATOM 5488 C CA . GLU A 1 709 ? -25.351 6.924 27.829 1.00 95.25 709 GLU A CA 1
ATOM 5489 C C . GLU A 1 709 ? -24.716 7.432 26.534 1.00 95.25 709 GLU A C 1
ATOM 5491 O O . GLU A 1 709 ? -25.216 8.374 25.915 1.00 95.25 709 GLU A O 1
ATOM 5496 N N . MET A 1 710 ? -23.601 6.828 26.110 1.00 96.88 710 MET A N 1
ATOM 5497 C CA . MET A 1 710 ? -22.901 7.266 24.903 1.00 96.88 710 MET A CA 1
ATOM 5498 C C . MET A 1 710 ? -23.629 6.851 23.624 1.00 96.88 710 MET A C 1
ATOM 5500 O O . MET A 1 710 ? -23.524 7.569 22.630 1.00 96.88 710 MET A O 1
ATOM 5504 N N . VAL A 1 711 ? -24.407 5.763 23.651 1.00 94.44 711 VAL A N 1
ATOM 5505 C CA . VAL A 1 711 ? -25.273 5.353 22.537 1.00 94.44 711 VAL A CA 1
ATOM 5506 C C . VAL A 1 711 ? -26.285 6.445 22.203 1.00 94.44 711 VAL A C 1
ATOM 5508 O O . VAL A 1 711 ? -26.394 6.835 21.039 1.00 94.44 711 VAL A O 1
ATOM 5511 N N . ASP A 1 712 ? -26.978 6.998 23.199 1.00 94.88 712 ASP A N 1
ATOM 5512 C CA . ASP A 1 712 ? -27.946 8.077 22.972 1.00 94.88 712 ASP A CA 1
ATOM 5513 C C . ASP A 1 712 ? -27.270 9.339 22.417 1.00 94.88 712 ASP A C 1
ATOM 5515 O O . ASP A 1 712 ? -27.745 9.943 21.450 1.00 94.88 712 ASP A O 1
ATOM 5519 N N . VAL A 1 713 ? -26.115 9.706 22.979 1.00 96.62 713 VAL A N 1
ATOM 5520 C CA . VAL A 1 713 ? -25.335 10.874 22.544 1.00 96.62 713 VAL A CA 1
ATOM 5521 C C . VAL A 1 713 ? -24.882 10.731 21.092 1.00 96.62 713 VAL A C 1
ATOM 5523 O O . VAL A 1 713 ? -25.079 11.650 20.291 1.00 96.62 713 VAL A O 1
ATOM 5526 N N . ALA A 1 714 ? -24.278 9.600 20.732 1.00 94.44 714 ALA A N 1
ATOM 5527 C CA . ALA A 1 714 ? -23.752 9.384 19.391 1.00 94.44 714 ALA A CA 1
ATOM 5528 C C . ALA A 1 714 ? -24.870 9.192 18.359 1.00 94.44 714 ALA A C 1
ATOM 5530 O O . ALA A 1 714 ? -24.759 9.757 17.279 1.00 94.44 714 ALA A O 1
ATOM 5531 N N . ARG A 1 715 ? -25.996 8.545 18.693 1.00 91.88 715 ARG A N 1
ATOM 5532 C CA . ARG A 1 715 ? -27.156 8.449 17.783 1.00 91.88 715 ARG A CA 1
ATOM 5533 C C . ARG A 1 715 ? -27.737 9.813 17.427 1.00 91.88 715 ARG A C 1
ATOM 5535 O O . ARG A 1 715 ? -28.056 10.064 16.265 1.00 91.88 715 ARG A O 1
ATOM 5542 N N . VAL A 1 716 ? -27.875 10.710 18.406 1.00 95.19 716 VAL A N 1
ATOM 5543 C CA . VAL A 1 716 ? -28.309 12.090 18.136 1.00 95.19 716 VAL A CA 1
ATOM 5544 C C . VAL A 1 716 ? -27.236 12.842 17.349 1.00 95.19 716 VAL A C 1
ATOM 5546 O O . VAL A 1 716 ? -27.561 13.540 16.393 1.00 95.19 716 VAL A O 1
ATOM 5549 N N . SER A 1 717 ? -25.959 12.668 17.695 1.00 95.25 717 SER A N 1
ATOM 5550 C CA . SER A 1 717 ? -24.846 13.313 16.985 1.00 95.25 717 SER A CA 1
ATOM 5551 C C . SER A 1 717 ? -24.753 12.857 15.521 1.00 95.25 717 SER A C 1
ATOM 5553 O O . SER A 1 717 ? -24.563 13.688 14.636 1.00 95.25 717 SER A O 1
ATOM 5555 N N . ASP A 1 718 ? -24.973 11.574 15.229 1.00 92.62 718 ASP A N 1
ATOM 5556 C CA . ASP A 1 718 ? -24.996 11.032 13.867 1.00 92.62 718 ASP A CA 1
ATOM 5557 C C . ASP A 1 718 ? -26.112 11.676 13.037 1.00 92.62 718 ASP A C 1
ATOM 5559 O O . ASP A 1 718 ? -25.887 12.051 11.888 1.00 92.62 718 ASP A O 1
ATOM 5563 N N . ARG A 1 719 ? -27.289 11.910 13.635 1.00 91.75 719 ARG A N 1
ATOM 5564 C CA . ARG A 1 719 ? -28.394 12.652 12.996 1.00 91.75 719 ARG A CA 1
ATOM 5565 C C . ARG A 1 719 ? -28.091 14.123 12.727 1.00 91.75 719 ARG A C 1
ATOM 5567 O O . ARG A 1 719 ? -28.783 14.711 11.908 1.00 91.75 719 ARG A O 1
ATOM 5574 N N . ILE A 1 720 ? -27.129 14.718 13.430 1.00 92.44 720 ILE A N 1
ATOM 5575 C CA . ILE A 1 720 ? -26.738 16.121 13.242 1.00 92.44 720 ILE A CA 1
ATOM 5576 C C . ILE A 1 720 ? -25.631 16.242 12.190 1.00 92.44 720 ILE A C 1
ATOM 5578 O O . ILE A 1 720 ? -25.640 17.184 11.401 1.00 92.44 720 ILE A O 1
ATOM 5582 N N . TYR A 1 721 ? -24.651 15.333 12.210 1.00 89.56 721 TYR A N 1
ATOM 5583 C CA . TYR A 1 721 ? -23.395 15.510 11.473 1.00 89.56 721 TYR A CA 1
ATOM 5584 C C . TYR A 1 721 ? -23.194 14.538 10.303 1.00 89.56 721 TYR A C 1
ATOM 5586 O O . TYR A 1 721 ? -22.382 14.827 9.422 1.00 89.56 721 TYR A O 1
ATOM 5594 N N . ARG A 1 722 ? -23.886 13.389 10.268 1.00 81.69 722 ARG A N 1
ATOM 5595 C CA . ARG A 1 722 ? -23.710 12.368 9.214 1.00 81.69 722 ARG A CA 1
ATOM 5596 C C . ARG A 1 722 ? -24.871 12.266 8.231 1.00 81.69 722 ARG A C 1
ATOM 5598 O O . ARG A 1 722 ? -24.639 11.819 7.103 1.00 81.69 722 ARG A O 1
ATOM 5605 N N . TYR A 1 723 ? -26.076 12.636 8.650 1.00 77.50 723 TYR A N 1
ATOM 5606 C CA . TYR A 1 723 ? -27.316 12.601 7.868 1.00 77.50 723 TYR A CA 1
ATOM 5607 C C . TYR A 1 723 ? -27.851 14.015 7.689 1.00 77.50 723 TYR A C 1
ATOM 5609 O O . TYR A 1 723 ? -28.383 14.287 6.590 1.00 77.50 723 TYR A O 1
#

Sequence (723 aa):
MADKIIFRDLQVRTVLGNDSWERKKPQPLVITAEVHTSITSAGKSDRVSESVHYGVACKRATAFAESAHGLQSLEAFAEGIARACLDVTSRALGVYVFARKPRALLHAEYAGVEIFRTRNDVFGSWESEDKAAAGALSQEDRIVVKRLSLSTIIGVNLWERHYKQIVNIDLTLHSERPAKLGGAVHDKVPRYRNFRTVVDSVTEMVERSSYRTVEALGMAIARAAIKQCKVPKITVRVEKPSALVFAACSAVEITRTAADFAVQTAEQDPEPVIHAAYIALGTNIGDRLQNLHQALDRLNTDLPMSHVAETSFLYETAPMYVADQPLFLNAACLVKTRLGPLELLDGLQRIEAAMGRDYGMYRNGPRVIDLDILFYDELVMRTERLTIPHALLHERRFQLGPLCDIDHDLMHHRLGKTTAALHRHLTTHSDVPNDIVRRDTVFMGILNCTPDSFSDGGCYTSLDAAVEHARELVRCGADIIDIGGQSTRPGATQVGVDEEISRVVPVVSRLRDEGIEVPISVDTFYADVAAASLDAGADIINDVTGGYFDPAMLPLVAKRQCPYVLMHMRGSPSTMTSMNDYSEYCGDVVRGTRYELAQRVRAALDHGVPRWNIILDPGIGFAKEGAQNFEILRRLPELTAKREEGFVDEDLPVELVNYPVLVGSSRKRFIGSATGRSDAKDRVWGTAATVTAAVQGHASIVRVHDIPEMVDVARVSDRIYRY

=== Feature glossary ===
The record interleaves many kinds of information about one protein. Here is each kind framed as the question it answers.

Q: Are the domains correctly placed relative to each other?
A: Predicted aligned error is AlphaFold's pairwise confidence. Unlike pLDDT (per-residue), PAE is per-residue-pair and captures whether two parts of the structure are correctly placed relative to each other. Units are ångströms of expected positional error.

Q: Which residues are in helices, strands, or loops?
A: Eight-state secondary structure (DSSP): H is the canonical α-helix, G the tighter 3₁₀-helix, I the wider π-helix; E/B are β-structure, T and S are turns and bends, and '-' is everything else. DSSP derives these from the pattern of main-chain N–H···O=C hydrogen bonds, not from the sequence.

Q: What if only a Cα trace is available?
A: P-SEA three-state annotation labels each residue as helix, strand, or coil based purely on the geometry of the Cα trace. It serves as a fallback when the full backbone (and thus DSSP) is unavailable.

Q: What are the backbone torsion angles?
A: φ (phi) and ψ (psi) are the two rotatable backbone dihedrals per residue: φ is the C(i-1)–N–Cα–C torsion, ψ is the N–Cα–C–N(i+1) torsion, both in degrees on (−180°, 180°]. α-helical residues cluster near (−60°, −45°); β-strand residues near (−120°, +130°). A Ramachandran plot is simply a scatter of (φ, ψ) for every residue.

Q: What known structures does this most resemble?
A: Structural nearest neighbors (via Foldseek easy-search vs the PDB). Reported per hit: target PDB id, E-value, and alignment TM-score. A TM-score above ~0.5 is the conventional threshold for 'same fold'.

Q: What family and function is it annotated with?
A: Database cross-references. InterPro integrates a dozen domain/family signature databases into unified entries with residue-range hits. GO terms attach function/process/location labels with evidence codes. CATH codes position the fold in a four-level structural taxonomy. Organism is the NCBI-taxonomy species name.

Q: Which residues are buried vs exposed?
A: Solvent accessibility: the surface area of each residue that a 1.4 Å water probe can touch, in Å². When only backbone atoms are present the absolute values are lower than full-atom SASA (side chains contribute most of the area) and are flagged as backbone-only.

Q: What do the diagnostic plots show?
A: Three diagnostic plots accompany the record. The Cα contact map visualizes the tertiary structure as a 2D adjacency matrix (8 Å cutoff, sequence-local contacts suppressed). The Ramachandran plot shows the distribution of backbone (φ, ψ) torsions, with points in the α and β basins reflecting secondary structure content. The PAE plot shows AlphaFold's inter-residue confidence as a color matrix.

Q: What is the amino-acid chain?
A: The amino-acid sequence is the protein's primary structure: the linear order of residues from the N-terminus to the C-terminus, written in one-letter code. Everything else here — the 3D coordinates, the secondary structure, the domain annotations — is ultimately a consequence of this string.

Q: What do the rendered images show?
A: The six renders are orthographic views along the three Cartesian axes in both directions. Representation (cartoon, sticks, or surface) and color scheme (sequence-rainbow or by-chain) vary across proteins so the training set covers all the common visualization conventions.

Q: Where is each backbone atom in 3D?
A: The mmCIF table is the protein's shape written out atom by atom. For each backbone N, Cα, C, and carbonyl O, it records an (x, y, z) coordinate triple in Å plus the residue type, chain letter, and residue number.

Q: How mobile is each atom in the crystal?
A: For experimental (PDB) structures, the B-factor (temperature factor) quantifies the positional spread of each atom in the crystal — a combination of thermal vibration and static disorder — in units of Å². High B-factors mark flexible loops or poorly resolved regions; low B-factors mark the rigid, well-ordered core.

Q: How big and how compact is the whole molecule?
A: Three whole-structure scalars: the radius of gyration (RMS distance of Cα from centroid, in Å), the count of Cα–Cα contacts (pairs closer than 8 Å and separated by more than four residues in sequence — i.e. tertiary, not local, contacts), and the bounding-box dimensions. Together they distinguish compact globular folds from extended fibres or disordered chains.

Q: What does the local fold look like, residue by residue?
A: A 3Di character summarizes, for each residue, the relative orientation of the Cα frame of its nearest spatial neighbor. Because it encodes fold topology rather than chemistry, 3Di alignments detect remote structural similarity that sequence alignment misses.

Q: How confident is the AlphaFold model at each residue?
A: For AlphaFold models, the B-factor field carries pLDDT — the model's own estimate of local accuracy on a 0–100 scale. Regions with pLDDT<50 should be treated as essentially unmodeled; they often correspond to intrinsically disordered segments.